Protein AF-A0A6C2C9B5-F1 (afdb_monomer_lite)

Organism: NCBI:txid2508881

Structure (mmCIF, N/CA/C/O backbone):
data_AF-A0A6C2C9B5-F1
#
_entry.id   AF-A0A6C2C9B5-F1
#
loop_
_atom_site.group_PDB
_atom_site.id
_atom_site.type_symbol
_atom_site.label_atom_id
_atom_site.label_alt_id
_atom_site.label_comp_id
_atom_site.label_asym_id
_atom_site.label_entity_id
_atom_site.label_seq_id
_atom_site.pdbx_PDB_ins_code
_atom_site.Cartn_x
_atom_site.Cartn_y
_atom_site.Cartn_z
_atom_site.occupancy
_atom_site.B_iso_or_equiv
_atom_site.auth_seq_id
_atom_site.auth_comp_id
_atom_site.auth_asym_id
_atom_site.auth_atom_id
_atom_site.pdbx_PDB_model_num
ATOM 1 N N . MET A 1 1 ? -58.681 -27.589 46.190 1.00 53.50 1 MET A N 1
ATOM 2 C CA . MET A 1 1 ? -58.440 -26.546 45.163 1.00 53.50 1 MET A CA 1
ATOM 3 C C . MET A 1 1 ? -57.524 -25.407 45.630 1.00 53.50 1 MET A C 1
ATOM 5 O O . MET A 1 1 ? -56.591 -25.101 44.906 1.00 53.50 1 MET A O 1
ATOM 9 N N . ARG A 1 2 ? -57.675 -24.827 46.838 1.00 48.75 2 ARG A N 1
ATOM 10 C CA . ARG A 1 2 ? -56.812 -23.712 47.315 1.00 48.75 2 ARG A CA 1
ATOM 11 C C . ARG A 1 2 ? -55.296 -23.999 47.374 1.00 48.75 2 ARG A C 1
ATOM 13 O O . ARG A 1 2 ? -54.513 -23.110 47.076 1.00 48.75 2 ARG A O 1
ATOM 20 N N . LYS A 1 3 ? -54.872 -25.228 47.703 1.00 47.78 3 LYS A N 1
ATOM 21 C CA . LYS A 1 3 ? -53.438 -25.590 47.775 1.00 47.78 3 LYS A CA 1
ATOM 22 C C . LYS A 1 3 ? -5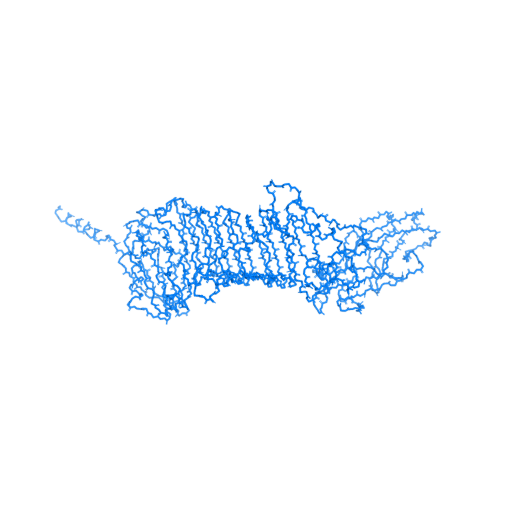2.753 -25.677 46.400 1.00 47.78 3 LYS A C 1
ATOM 24 O O . LYS A 1 3 ? -51.593 -25.313 46.287 1.00 47.78 3 LYS A O 1
ATOM 29 N N . PHE A 1 4 ? -53.479 -26.086 45.357 1.00 50.41 4 PHE A N 1
ATOM 30 C CA . PHE A 1 4 ? -52.954 -26.139 43.984 1.00 50.41 4 PHE A CA 1
ATOM 31 C C . PHE A 1 4 ? -52.785 -24.744 43.372 1.00 50.41 4 PHE A C 1
ATOM 33 O O . PHE A 1 4 ? -51.820 -24.504 42.656 1.00 50.41 4 PHE A O 1
ATOM 40 N N . PHE A 1 5 ? -53.679 -23.809 43.709 1.00 60.16 5 PHE A N 1
ATOM 41 C CA . PHE A 1 5 ? -53.602 -22.428 43.229 1.00 60.16 5 PHE A CA 1
ATOM 42 C C . PHE A 1 5 ? -52.388 -21.683 43.804 1.00 60.16 5 PHE A C 1
ATOM 44 O O . PHE A 1 5 ? -51.730 -20.938 43.090 1.00 60.16 5 PHE A O 1
ATOM 51 N N . LEU A 1 6 ? -52.043 -21.940 45.072 1.00 56.00 6 LEU A N 1
ATOM 52 C CA . LEU A 1 6 ? -50.853 -21.369 45.709 1.00 56.00 6 LEU A CA 1
ATOM 53 C C . LEU A 1 6 ? -49.551 -21.897 45.095 1.00 56.00 6 LEU A C 1
ATOM 55 O O . LEU A 1 6 ? -48.648 -21.108 44.871 1.00 56.00 6 LEU A O 1
ATOM 59 N N . ILE A 1 7 ? -49.472 -23.186 44.750 1.00 66.31 7 ILE A N 1
ATOM 60 C CA . ILE A 1 7 ? -48.269 -23.770 44.129 1.00 66.31 7 ILE A CA 1
ATOM 61 C C . ILE A 1 7 ? -48.055 -23.219 42.711 1.00 66.31 7 ILE A C 1
ATOM 63 O O . ILE A 1 7 ? -46.936 -22.849 42.367 1.00 66.31 7 ILE A O 1
ATOM 67 N N . LEU A 1 8 ? -49.121 -23.094 41.913 1.00 55.03 8 LEU A N 1
ATOM 68 C CA . LEU A 1 8 ? -49.060 -22.481 40.580 1.00 55.03 8 LEU A CA 1
ATOM 69 C C . LEU A 1 8 ? -48.706 -20.990 40.638 1.00 55.03 8 LEU A C 1
ATOM 71 O O . LEU A 1 8 ? -47.928 -20.522 39.812 1.00 55.03 8 LEU A O 1
ATOM 75 N N . LEU A 1 9 ? -49.209 -20.256 41.636 1.00 59.00 9 LEU A N 1
ATOM 76 C CA . LEU A 1 9 ? -48.845 -18.856 41.852 1.00 59.00 9 LEU A CA 1
ATOM 77 C C . LEU A 1 9 ? -47.385 -18.720 42.317 1.00 59.00 9 LEU A C 1
ATOM 79 O O . LEU A 1 9 ? -46.690 -17.816 41.872 1.00 59.00 9 LEU A O 1
ATOM 83 N N . SER A 1 10 ? -46.886 -19.643 43.146 1.00 49.22 10 SER A N 1
ATOM 84 C CA . SER A 1 10 ? -45.477 -19.689 43.552 1.00 49.22 10 SER A CA 1
ATOM 85 C C . SER A 1 10 ? -44.545 -20.024 42.389 1.00 49.22 10 SER A C 1
ATOM 87 O O . SER A 1 10 ? -43.487 -19.408 42.295 1.00 49.22 10 SER A O 1
ATOM 89 N N . TRP A 1 11 ? -44.934 -20.935 41.490 1.00 51.88 11 TRP A N 1
ATOM 90 C CA . TRP A 1 11 ? -44.195 -21.238 40.257 1.00 51.88 11 TRP A CA 1
ATOM 91 C C . TRP A 1 11 ? -44.231 -20.064 39.276 1.00 51.88 11 TRP A C 1
ATOM 93 O O . TRP A 1 11 ? -43.199 -19.712 38.717 1.00 51.88 11 TRP A O 1
ATOM 103 N N . ALA A 1 12 ? -45.374 -19.394 39.114 1.00 52.38 12 ALA A N 1
ATOM 104 C CA . ALA A 1 12 ? -45.481 -18.209 38.268 1.00 52.38 12 ALA A CA 1
ATOM 105 C C . ALA A 1 12 ? -44.678 -17.020 38.824 1.00 52.38 12 ALA A C 1
ATOM 107 O O . ALA A 1 12 ? -43.996 -16.355 38.053 1.00 52.38 12 ALA A O 1
ATOM 108 N N . LEU A 1 13 ? -44.687 -16.780 40.145 1.00 49.88 13 LEU A N 1
ATOM 109 C CA . LEU A 1 13 ? -43.866 -15.731 40.763 1.00 49.88 13 LEU A CA 1
ATOM 110 C C . LEU A 1 13 ? -42.373 -16.063 40.699 1.00 49.88 13 LEU A C 1
ATOM 112 O O . LEU A 1 13 ? -41.595 -15.183 40.360 1.00 49.88 13 LEU A O 1
ATOM 116 N N . THR A 1 14 ? -41.955 -17.308 40.958 1.00 48.06 14 THR A N 1
ATOM 117 C CA . THR A 1 14 ? -40.537 -17.686 40.789 1.00 48.06 14 THR A CA 1
ATOM 118 C C . THR A 1 14 ? -40.100 -17.573 39.330 1.00 48.06 14 THR A C 1
ATOM 120 O O . THR A 1 14 ? -39.036 -17.024 39.078 1.00 48.06 14 THR A O 1
ATOM 123 N N . SER A 1 15 ? -40.944 -17.949 38.365 1.00 43.56 15 SER A N 1
ATOM 124 C CA . SER A 1 15 ? -40.679 -17.738 36.931 1.00 43.56 15 SER A CA 1
ATOM 125 C C . SER A 1 15 ? -40.614 -16.251 36.549 1.00 43.56 15 SER A C 1
ATOM 127 O O . SER A 1 15 ? -39.784 -15.876 35.727 1.00 43.56 15 SER A O 1
ATOM 129 N N . LEU A 1 16 ? -41.442 -15.390 37.161 1.00 41.38 16 LEU A N 1
ATOM 130 C CA . LEU A 1 16 ? -41.411 -13.933 36.952 1.00 41.38 16 LEU A CA 1
ATOM 131 C C . LEU A 1 16 ? -40.166 -13.264 37.561 1.00 41.38 16 LEU A C 1
ATOM 133 O O . LEU A 1 16 ? -39.731 -12.237 37.049 1.00 41.38 16 LEU A O 1
ATOM 137 N N . PHE A 1 17 ? -39.578 -13.833 38.620 1.00 40.69 17 PHE A N 1
ATOM 138 C CA . PHE A 1 17 ? -38.307 -13.365 39.192 1.00 40.69 17 PHE A CA 1
ATOM 139 C C . PHE A 1 17 ? -37.065 -13.942 38.485 1.00 40.69 17 PHE A C 1
ATOM 141 O O . PHE A 1 17 ? -35.966 -13.443 38.705 1.00 40.69 17 PHE A O 1
ATOM 148 N N . PHE A 1 18 ? -37.230 -14.932 37.598 1.00 38.97 18 PHE A N 1
ATOM 149 C CA . PHE A 1 18 ? -36.195 -15.428 36.679 1.00 38.97 18 PHE A CA 1
ATOM 150 C C . PHE A 1 18 ? -36.335 -14.851 35.262 1.00 38.97 18 PHE A C 1
ATOM 152 O O . PHE A 1 18 ? -35.951 -15.491 34.282 1.00 38.97 18 PHE A O 1
ATOM 159 N N . ILE A 1 19 ? -36.797 -13.603 35.127 1.00 39.91 19 ILE A N 1
ATOM 160 C CA . ILE A 1 19 ? -36.285 -12.784 34.024 1.00 39.91 19 ILE A CA 1
ATOM 161 C C . ILE A 1 19 ? -34.797 -12.616 34.342 1.00 39.91 19 ILE A C 1
ATOM 163 O O . ILE A 1 19 ? -34.434 -11.774 35.158 1.00 39.91 19 ILE A O 1
ATOM 167 N N . GLN A 1 20 ? -33.951 -13.494 33.792 1.00 38.56 20 GLN A N 1
ATOM 168 C CA . GLN A 1 20 ? -32.499 -13.405 33.896 1.00 38.56 20 GLN A CA 1
ATOM 169 C C . GLN A 1 20 ? -32.055 -12.061 33.306 1.00 38.56 20 GLN A C 1
ATOM 171 O O . GLN A 1 20 ? -31.722 -11.955 32.130 1.00 38.56 20 GLN A O 1
ATOM 176 N N . SER A 1 21 ? -32.043 -11.010 34.122 1.00 39.47 21 SER A N 1
ATOM 177 C CA . SER A 1 21 ? -31.113 -9.913 33.925 1.00 39.47 21 SER A CA 1
ATOM 178 C C . SER A 1 21 ? -29.737 -10.534 34.129 1.00 39.47 21 SER A C 1
ATOM 180 O O . SER A 1 21 ? -29.376 -10.843 35.266 1.00 39.47 21 SER A O 1
ATOM 182 N N . SER A 1 22 ? -28.995 -10.815 33.056 1.00 46.41 22 SER A N 1
ATOM 183 C CA . SER A 1 22 ? -27.574 -11.126 33.193 1.00 46.41 22 SER A CA 1
ATOM 184 C C . SER A 1 22 ? -26.906 -9.900 33.797 1.00 46.41 22 SER A C 1
ATOM 186 O O . SER A 1 22 ? -26.641 -8.926 33.101 1.00 46.41 22 SER A O 1
ATOM 188 N N . GLN A 1 23 ? -26.734 -9.927 35.117 1.00 52.44 23 GLN A N 1
ATOM 189 C CA . GLN A 1 23 ? -25.947 -8.955 35.853 1.00 52.44 23 GLN A CA 1
ATOM 190 C C . GLN A 1 23 ? -24.521 -9.008 35.301 1.00 52.44 23 GLN A C 1
ATOM 192 O O . GLN A 1 23 ? -23.989 -10.100 35.100 1.00 52.44 23 GLN A O 1
ATOM 197 N N . ALA A 1 24 ? -23.936 -7.836 35.057 1.00 60.09 24 ALA A N 1
ATOM 198 C CA . ALA A 1 24 ? -22.518 -7.654 34.773 1.00 60.09 24 ALA A CA 1
ATOM 199 C C . ALA A 1 24 ? -21.659 -8.579 35.660 1.00 60.09 24 ALA A C 1
ATOM 201 O O . ALA A 1 24 ? -21.668 -8.457 36.888 1.00 60.09 24 ALA A O 1
ATOM 202 N N . SER A 1 25 ? -20.978 -9.548 35.047 1.00 75.69 25 SER A N 1
ATOM 203 C CA . SER A 1 25 ? -20.094 -10.487 35.736 1.00 75.69 25 SER A CA 1
ATOM 204 C C . SER A 1 25 ? -18.722 -10.481 35.077 1.00 75.69 25 SER A C 1
ATOM 206 O O . SER A 1 25 ? -18.599 -10.835 33.901 1.00 75.69 25 SER A O 1
ATOM 208 N N . ILE A 1 26 ? -17.705 -10.117 35.857 1.00 89.62 26 ILE A N 1
ATOM 209 C CA . ILE A 1 26 ? -16.295 -10.200 35.482 1.00 89.62 26 ILE A CA 1
ATOM 210 C C . ILE A 1 26 ? -15.740 -11.478 36.102 1.00 89.62 26 ILE A C 1
ATOM 212 O O . ILE A 1 26 ? -15.774 -11.649 37.322 1.00 89.62 26 ILE A O 1
ATOM 216 N N . THR A 1 27 ? -15.208 -12.366 35.271 1.00 92.81 27 THR A N 1
ATOM 217 C CA . THR A 1 27 ? -14.469 -13.552 35.728 1.00 92.81 27 THR A CA 1
ATOM 218 C C . THR A 1 27 ? -13.027 -13.488 35.242 1.00 92.81 27 THR A C 1
ATOM 220 O O . THR A 1 27 ? -12.683 -12.644 34.416 1.00 92.81 27 THR A O 1
ATOM 223 N N . GLN A 1 28 ? -12.161 -14.336 35.791 1.00 93.88 28 GLN A N 1
ATOM 224 C CA . GLN A 1 28 ? -10.781 -14.461 35.336 1.00 93.88 28 GLN A CA 1
ATOM 225 C C . GLN A 1 28 ? -10.533 -15.872 34.828 1.00 93.88 28 GLN A C 1
ATOM 227 O O . GLN A 1 28 ? -10.915 -16.845 35.478 1.00 93.88 28 GLN A O 1
ATOM 232 N N . GLU A 1 29 ? -9.847 -15.969 33.699 1.00 93.62 29 GLU A N 1
ATOM 233 C CA . GLU A 1 29 ? -9.317 -17.222 33.174 1.00 93.62 29 GLU A CA 1
ATOM 234 C C . GLU A 1 29 ? -7.849 -17.034 32.799 1.00 93.62 29 GLU A C 1
ATOM 236 O O . GLU A 1 29 ? -7.444 -15.950 32.388 1.00 93.62 29 GLU A O 1
ATOM 241 N N . THR A 1 30 ? -7.039 -18.079 32.935 1.00 93.12 30 THR A N 1
ATOM 242 C CA . THR A 1 30 ? -5.655 -18.079 32.454 1.00 93.12 30 THR A CA 1
ATOM 243 C C . THR A 1 30 ? -5.563 -19.060 31.299 1.00 93.12 30 THR A C 1
ATOM 245 O O . THR A 1 30 ? -5.970 -20.214 31.437 1.00 93.12 30 THR A O 1
ATOM 248 N N . ASP A 1 31 ? -5.073 -18.602 30.149 1.00 90.81 31 ASP A N 1
ATOM 249 C CA . ASP A 1 31 ? -4.939 -19.459 28.974 1.00 90.81 31 ASP A CA 1
ATOM 250 C C . ASP A 1 31 ? -3.727 -20.403 29.066 1.00 90.81 31 ASP A C 1
ATOM 252 O O . ASP A 1 31 ? -2.914 -20.340 29.991 1.00 90.81 31 ASP A O 1
ATOM 256 N N . GLY A 1 32 ? -3.593 -21.297 28.081 1.00 87.12 32 GLY A N 1
ATOM 257 C CA . GLY A 1 32 ? -2.492 -22.265 28.018 1.00 87.12 32 GLY A CA 1
ATOM 258 C C . GLY A 1 32 ? -1.093 -21.643 27.899 1.00 87.12 32 GLY A C 1
ATOM 259 O O . GLY A 1 32 ? -0.109 -22.356 28.068 1.00 87.12 32 GLY A O 1
ATOM 260 N N . ASN A 1 33 ? -1.000 -20.332 27.649 1.00 89.69 33 ASN A N 1
ATOM 261 C CA . ASN A 1 33 ? 0.249 -19.576 27.583 1.00 89.69 33 ASN A CA 1
ATOM 262 C C . ASN A 1 33 ? 0.510 -18.762 28.863 1.00 89.69 33 ASN A C 1
ATOM 264 O O . ASN A 1 33 ? 1.456 -17.977 28.908 1.00 89.69 33 ASN A O 1
ATOM 268 N N . GLY A 1 34 ? -0.315 -18.927 29.902 1.00 90.56 34 GLY A N 1
ATOM 269 C CA . GLY A 1 34 ? -0.168 -18.212 31.167 1.00 90.56 34 GLY A CA 1
ATOM 270 C C . GLY A 1 34 ? -0.679 -16.769 31.138 1.00 90.56 34 GLY A C 1
ATOM 271 O O . GLY A 1 34 ? -0.401 -16.018 32.072 1.00 90.56 34 GLY A O 1
ATOM 272 N N . VAL A 1 35 ? -1.420 -16.356 30.102 1.00 92.31 35 VAL A N 1
ATOM 273 C CA . VAL A 1 35 ? -2.027 -15.020 30.049 1.00 92.31 35 VAL A CA 1
ATOM 274 C C . VAL A 1 35 ? -3.347 -15.038 30.805 1.00 92.31 35 VAL A C 1
ATOM 276 O O . VAL A 1 35 ? -4.253 -15.799 30.468 1.00 92.31 35 VAL A O 1
ATOM 279 N N . THR A 1 36 ? -3.468 -14.180 31.816 1.00 94.31 36 THR A N 1
ATOM 280 C CA . THR A 1 36 ? -4.729 -13.973 32.535 1.00 94.31 36 THR A CA 1
ATOM 281 C C . THR A 1 36 ? -5.615 -12.982 31.787 1.00 94.31 36 THR A C 1
ATOM 283 O O . THR A 1 36 ? -5.196 -11.861 31.486 1.00 94.31 36 THR A O 1
ATOM 286 N N . TRP A 1 37 ? -6.846 -13.405 31.529 1.00 96.00 37 TRP A N 1
ATOM 287 C CA . TRP A 1 37 ? -7.905 -12.682 30.845 1.00 96.00 37 TRP A CA 1
ATOM 288 C C . TRP A 1 37 ? -9.027 -12.345 31.822 1.00 96.00 37 TRP A C 1
ATOM 290 O O . TRP A 1 37 ? -9.540 -13.221 32.517 1.00 96.00 37 TRP A O 1
ATOM 300 N N . TYR A 1 38 ? -9.441 -11.080 31.842 1.00 96.50 38 TYR A N 1
ATOM 301 C CA . TYR A 1 38 ? -10.697 -10.661 32.452 1.00 96.50 38 TYR A CA 1
ATOM 302 C C . TYR A 1 38 ? -11.825 -10.906 31.451 1.00 96.50 38 TYR A C 1
ATOM 304 O O . TYR A 1 38 ? -11.939 -10.194 30.452 1.00 96.50 38 TYR A O 1
ATOM 312 N N . VAL A 1 39 ? -12.642 -11.923 31.699 1.00 96.19 39 VAL A N 1
ATOM 313 C CA . VAL A 1 39 ? -13.765 -12.277 30.832 1.00 96.19 39 VAL A CA 1
ATOM 314 C C . VAL A 1 39 ? -14.983 -11.459 31.238 1.00 96.19 39 VAL A C 1
ATOM 316 O O . VAL A 1 39 ? -15.432 -11.545 32.385 1.00 96.19 39 VAL A O 1
ATOM 319 N N . ILE A 1 40 ? -15.510 -10.680 30.294 1.00 93.75 40 ILE A N 1
ATOM 320 C CA . ILE A 1 40 ? -16.616 -9.743 30.511 1.00 93.75 40 ILE A CA 1
ATOM 321 C C . ILE A 1 40 ? -17.884 -10.164 29.768 1.00 93.75 40 ILE A C 1
ATOM 323 O O . ILE A 1 40 ? -17.849 -10.888 28.765 1.00 93.75 40 ILE A O 1
ATOM 327 N N . THR A 1 41 ? -19.023 -9.707 30.282 1.00 90.75 41 THR A N 1
ATOM 328 C CA . THR A 1 41 ? -20.367 -10.065 29.790 1.00 90.75 41 THR A CA 1
ATOM 329 C C . THR A 1 41 ? -21.221 -8.843 29.463 1.00 90.75 41 THR A C 1
ATOM 331 O O . THR A 1 41 ? -22.225 -8.983 28.765 1.00 90.75 41 THR A O 1
ATOM 334 N N . ALA A 1 42 ? -20.828 -7.658 29.933 1.00 90.12 42 ALA A N 1
ATOM 335 C CA . ALA A 1 42 ? -21.542 -6.407 29.731 1.00 90.12 42 ALA A CA 1
ATOM 336 C C . ALA A 1 42 ? -20.563 -5.260 29.430 1.00 90.12 42 ALA A C 1
ATOM 338 O O . ALA A 1 42 ? -19.415 -5.269 29.866 1.00 90.12 42 ALA A O 1
ATOM 339 N N . GLY A 1 43 ? -21.005 -4.233 28.700 1.00 89.12 43 GLY A N 1
ATOM 340 C CA . GLY A 1 43 ? -20.131 -3.103 28.362 1.00 89.12 43 GLY A CA 1
ATOM 341 C C . GLY A 1 43 ? -19.684 -2.275 29.565 1.00 89.12 43 GLY A C 1
ATOM 342 O O . GLY A 1 43 ? -18.578 -1.740 29.562 1.00 89.12 43 GLY A O 1
ATOM 343 N N . ASN A 1 44 ? -20.502 -2.195 30.618 1.00 90.38 44 ASN A N 1
ATOM 344 C CA . ASN A 1 44 ? -20.141 -1.506 31.860 1.00 90.38 44 ASN A CA 1
ATOM 345 C C . ASN A 1 44 ? -18.932 -2.143 32.563 1.00 90.38 44 ASN A C 1
ATOM 347 O O . ASN A 1 44 ? -18.229 -1.436 33.288 1.00 90.38 44 ASN A O 1
ATOM 351 N N . ASP A 1 45 ? -18.634 -3.418 32.288 1.00 91.75 45 ASP A N 1
ATOM 352 C CA . ASP A 1 45 ? -17.446 -4.097 32.809 1.00 91.75 45 ASP A CA 1
ATOM 353 C C . ASP A 1 45 ? -16.154 -3.392 32.364 1.00 91.75 45 ASP A C 1
ATOM 355 O O . ASP A 1 45 ? -15.184 -3.371 33.122 1.00 91.75 45 ASP A O 1
ATOM 359 N N . PHE A 1 46 ? -16.136 -2.747 31.186 1.00 92.88 46 PHE A N 1
ATOM 360 C CA . PHE A 1 46 ? -14.989 -1.944 30.749 1.00 92.88 46 PHE A CA 1
ATOM 361 C C . PHE A 1 46 ? -14.696 -0.798 31.722 1.00 92.88 46 PHE A C 1
ATOM 363 O O . PHE A 1 46 ? -13.551 -0.629 32.138 1.00 92.88 46 PHE A O 1
ATOM 370 N N . ASN A 1 47 ? -15.718 -0.032 32.118 1.00 89.00 47 ASN A N 1
ATOM 371 C CA . ASN A 1 47 ? -15.546 1.076 33.059 1.00 89.00 47 ASN A CA 1
ATOM 372 C C . ASN A 1 47 ? -15.115 0.570 34.432 1.00 89.00 47 ASN A C 1
ATOM 374 O O . ASN A 1 47 ? -14.211 1.149 35.029 1.00 89.00 47 ASN A O 1
ATOM 378 N N . THR A 1 48 ? -15.712 -0.519 34.918 1.00 90.06 48 THR A N 1
ATOM 379 C CA . THR A 1 48 ? -15.300 -1.139 36.181 1.00 90.06 48 THR A CA 1
ATOM 380 C C . THR A 1 48 ? -13.824 -1.531 36.128 1.00 90.06 48 THR A C 1
ATOM 382 O O . THR A 1 48 ? -13.035 -1.031 36.923 1.00 90.06 48 THR A O 1
ATOM 385 N N . LEU A 1 49 ? -13.410 -2.330 35.142 1.00 93.62 49 LEU A N 1
ATOM 386 C CA . LEU A 1 49 ? -12.029 -2.801 35.026 1.00 93.62 49 LEU A CA 1
ATOM 387 C C . LEU A 1 49 ? -11.016 -1.660 34.887 1.00 93.62 49 LEU A C 1
ATOM 389 O O . LEU A 1 49 ? -10.007 -1.646 35.594 1.00 93.62 49 LEU A O 1
ATOM 393 N N . LEU A 1 50 ? -11.291 -0.691 34.012 1.00 92.06 50 LEU A N 1
ATOM 394 C CA . LEU A 1 50 ? -10.352 0.385 33.695 1.00 92.06 50 LEU A CA 1
ATOM 395 C C . LEU A 1 50 ? -10.252 1.448 34.798 1.00 92.06 50 LEU A C 1
ATOM 397 O O . LEU A 1 50 ? -9.244 2.148 34.861 1.00 92.06 50 LEU A O 1
ATOM 401 N N . THR A 1 51 ? -11.244 1.554 35.691 1.00 87.19 51 THR A N 1
ATOM 402 C CA . THR A 1 51 ? -11.210 2.506 36.816 1.00 87.19 51 THR A CA 1
ATOM 403 C C . THR A 1 51 ? -10.764 1.878 38.132 1.00 87.19 51 THR A C 1
ATOM 405 O O . THR A 1 51 ? -10.030 2.521 38.880 1.00 87.19 51 THR A O 1
ATOM 408 N N . SER A 1 52 ? -11.167 0.639 38.438 1.00 82.94 52 SER A N 1
ATOM 409 C CA . SER A 1 52 ? -10.897 0.024 39.745 1.00 82.94 52 SER A CA 1
ATOM 410 C C . SER A 1 52 ? -9.745 -0.975 39.750 1.00 82.94 52 SER A C 1
ATOM 412 O O . SER A 1 52 ? -9.306 -1.383 40.826 1.00 82.94 52 SER A O 1
ATOM 414 N N . SER A 1 53 ? -9.294 -1.451 38.586 1.00 81.62 53 SER A N 1
ATOM 415 C CA . SER A 1 53 ? -8.428 -2.641 38.515 1.00 81.62 53 SER A CA 1
ATOM 416 C C . SER A 1 53 ? -7.396 -2.615 37.384 1.00 81.62 53 SER A C 1
ATOM 418 O O . SER A 1 53 ? -6.796 -3.646 37.090 1.00 81.62 53 SER A O 1
ATOM 420 N N . ALA A 1 54 ? -7.168 -1.459 36.754 1.00 87.19 54 ALA A N 1
ATOM 421 C CA . ALA A 1 54 ? -6.229 -1.321 35.646 1.00 87.19 54 ALA A CA 1
ATOM 422 C C . ALA A 1 54 ? -4.775 -1.566 36.078 1.00 87.19 54 ALA A C 1
ATOM 424 O O . ALA A 1 54 ? -4.175 -0.759 36.789 1.00 87.19 54 ALA A O 1
ATOM 425 N N . THR A 1 55 ? -4.190 -2.660 35.596 1.00 89.38 55 THR A N 1
ATOM 426 C CA . THR A 1 55 ? -2.764 -2.988 35.719 1.00 89.38 55 THR A CA 1
ATOM 427 C C . THR A 1 55 ? -2.186 -3.263 34.334 1.00 89.38 55 THR A C 1
ATOM 429 O O . THR A 1 55 ? -2.888 -3.735 33.449 1.00 89.38 55 THR A O 1
ATOM 432 N N . SER A 1 56 ? -0.916 -2.924 34.105 1.00 91.75 56 SER A N 1
ATOM 433 C CA . SER A 1 56 ? -0.266 -3.111 32.800 1.00 91.75 56 SER A CA 1
ATOM 434 C C . SER A 1 56 ? 0.611 -4.374 32.825 1.00 91.75 56 SER A C 1
ATOM 436 O O . SER A 1 56 ? 1.485 -4.448 33.692 1.00 91.75 56 SER A O 1
ATOM 438 N N . PRO A 1 57 ? 0.438 -5.347 31.907 1.00 94.75 57 PRO A N 1
ATOM 439 C CA . PRO A 1 57 ? -0.589 -5.409 30.865 1.00 94.75 57 PRO A CA 1
ATOM 440 C C . PRO A 1 57 ? -1.966 -5.835 31.406 1.00 94.75 57 PRO A C 1
ATOM 442 O O . PRO A 1 57 ? -2.055 -6.657 32.315 1.00 94.75 57 PRO A O 1
ATOM 445 N N . MET A 1 58 ? -3.036 -5.341 30.779 1.00 96.50 58 MET A N 1
ATOM 446 C CA . MET A 1 58 ? -4.415 -5.780 31.009 1.00 96.50 58 MET A CA 1
ATOM 447 C C . MET A 1 58 ? -4.944 -6.491 29.764 1.00 96.50 58 MET A C 1
ATOM 449 O O . MET A 1 58 ? -4.852 -5.962 28.655 1.00 96.50 58 MET A O 1
ATOM 453 N N . ASN A 1 59 ? -5.539 -7.670 29.950 1.00 97.38 59 ASN A N 1
ATOM 454 C CA . ASN A 1 59 ? -6.171 -8.433 28.875 1.00 97.38 59 ASN A CA 1
ATOM 455 C C . ASN A 1 59 ? -7.644 -8.658 29.212 1.00 97.38 59 ASN A C 1
ATOM 457 O O . ASN A 1 59 ? -7.966 -9.239 30.247 1.00 97.38 59 ASN A O 1
ATOM 461 N N . ILE A 1 60 ? -8.533 -8.187 28.348 1.00 97.69 60 ILE A N 1
ATOM 462 C CA . ILE A 1 60 ? -9.984 -8.302 28.483 1.00 97.69 60 ILE A CA 1
ATOM 463 C C . ILE A 1 60 ? -10.484 -9.191 27.351 1.00 97.69 60 ILE A C 1
ATOM 465 O O . ILE A 1 60 ? -10.094 -8.983 26.203 1.00 97.69 60 ILE A O 1
ATOM 469 N N . ARG A 1 61 ? -11.344 -10.164 27.661 1.00 97.00 61 ARG A N 1
ATOM 470 C CA . ARG A 1 61 ? -11.978 -11.039 26.671 1.00 97.00 61 ARG A CA 1
ATOM 471 C C . ARG A 1 61 ? -13.496 -10.931 26.729 1.00 97.00 61 ARG A C 1
ATOM 473 O O . ARG A 1 61 ? -14.086 -11.008 27.804 1.00 97.00 61 ARG A O 1
ATOM 480 N N . ALA A 1 62 ? -14.140 -10.790 25.577 1.00 95.75 62 ALA A N 1
ATOM 481 C CA . ALA A 1 62 ? -15.593 -10.841 25.487 1.00 95.75 62 ALA A CA 1
ATOM 482 C C . ALA A 1 62 ? -16.099 -12.293 25.471 1.00 95.75 62 ALA A C 1
ATOM 484 O O . ALA A 1 62 ? -15.528 -13.170 24.823 1.00 95.75 62 ALA A O 1
ATOM 485 N N . SER A 1 63 ? -17.207 -12.542 26.169 1.00 93.19 63 SER A N 1
ATOM 486 C CA . SER A 1 63 ? -17.911 -13.837 26.161 1.00 93.19 63 SER A CA 1
ATOM 487 C C . SER A 1 63 ? -19.178 -13.845 25.295 1.00 93.19 63 SER A C 1
ATOM 489 O O . SER A 1 63 ? -19.858 -14.868 25.201 1.00 93.19 63 SER A O 1
ATOM 491 N N . ARG A 1 64 ? -19.524 -12.690 24.720 1.00 91.69 64 ARG A N 1
ATOM 492 C CA . ARG A 1 64 ? -20.694 -12.433 23.875 1.00 91.69 64 ARG A CA 1
ATOM 493 C C . ARG A 1 64 ? -20.546 -11.078 23.182 1.00 91.69 64 ARG A C 1
ATOM 495 O O . ARG A 1 64 ? -19.619 -10.334 23.497 1.00 91.69 64 ARG A O 1
ATOM 502 N N . ASP A 1 65 ? -21.495 -10.744 22.313 1.00 92.56 65 ASP A N 1
ATOM 503 C CA . ASP A 1 65 ? -21.665 -9.385 21.794 1.00 92.56 65 ASP A CA 1
ATOM 504 C C . ASP A 1 65 ? -21.799 -8.377 22.941 1.00 92.56 65 ASP A C 1
ATOM 506 O O . ASP A 1 65 ? -22.515 -8.622 23.914 1.00 92.56 65 ASP A O 1
ATOM 510 N N . LEU A 1 66 ? -21.123 -7.236 22.825 1.00 92.12 66 LEU A N 1
ATOM 511 C CA . LEU A 1 66 ? -21.109 -6.189 23.846 1.00 92.12 66 LEU A CA 1
ATOM 512 C C . LEU A 1 66 ? -21.617 -4.868 23.275 1.00 92.12 66 LEU A C 1
ATOM 514 O O . LEU A 1 66 ? -21.419 -4.574 22.100 1.00 92.12 66 LEU A O 1
ATOM 518 N N . THR A 1 67 ? -22.192 -4.033 24.136 1.00 91.25 67 THR A N 1
ATOM 519 C CA . THR A 1 67 ? -22.530 -2.642 23.809 1.00 91.25 67 THR A CA 1
ATOM 520 C C . THR A 1 67 ? -21.787 -1.711 24.748 1.00 91.25 67 THR A C 1
ATOM 522 O O . THR A 1 67 ? -21.942 -1.836 25.960 1.00 91.25 67 THR A O 1
ATOM 525 N N . LEU A 1 68 ? -21.010 -0.770 24.207 1.00 90.62 68 LEU A N 1
ATOM 526 C CA . LEU A 1 68 ? -20.271 0.223 24.985 1.00 90.62 68 LEU A CA 1
ATOM 527 C C . LEU A 1 68 ? -21.193 1.025 25.919 1.00 90.62 68 LEU A C 1
ATOM 529 O O . LEU A 1 68 ? -22.323 1.337 25.531 1.00 90.62 68 LEU A O 1
ATOM 533 N N . PRO A 1 69 ? -20.712 1.415 27.115 1.00 86.12 69 PRO A N 1
ATOM 534 C CA . PRO A 1 69 ? -21.433 2.296 28.029 1.00 86.12 69 PRO A CA 1
ATOM 535 C C . PRO A 1 69 ? -21.917 3.592 27.380 1.00 86.12 69 PRO A C 1
ATOM 537 O O . PRO A 1 69 ? -21.366 4.069 26.388 1.00 86.12 69 PRO A O 1
ATOM 540 N N . THR A 1 70 ? -22.948 4.190 27.978 1.00 82.88 70 THR A N 1
ATOM 541 C CA . THR A 1 70 ? -23.493 5.486 27.541 1.00 82.88 70 THR A CA 1
ATOM 542 C C . THR A 1 70 ? -22.521 6.642 27.730 1.00 82.88 70 THR A C 1
ATOM 544 O O . THR A 1 70 ? -22.653 7.658 27.058 1.00 82.88 70 THR A O 1
ATOM 547 N N . SER A 1 71 ? -21.565 6.497 28.646 1.00 84.75 71 SER A N 1
ATOM 548 C CA . SER A 1 71 ? -20.451 7.423 28.828 1.00 84.75 71 SER A CA 1
ATOM 549 C C . SER A 1 71 ? -19.194 6.902 28.123 1.00 84.75 71 SER A C 1
ATOM 551 O O . SER A 1 71 ? -19.020 5.680 28.050 1.00 84.75 71 SER A O 1
ATOM 553 N N . PRO A 1 72 ? -18.270 7.786 27.706 1.00 86.81 72 PRO A N 1
ATOM 554 C CA . PRO A 1 72 ? -16.979 7.365 27.184 1.00 86.81 72 PRO A CA 1
ATOM 555 C C . PRO A 1 72 ? -16.231 6.470 28.169 1.00 86.81 72 PRO A C 1
ATOM 557 O O . PRO A 1 72 ? -16.298 6.669 29.387 1.00 86.81 72 PRO A O 1
ATOM 560 N N . VAL A 1 73 ? -15.485 5.512 27.630 1.00 89.56 73 VAL A N 1
ATOM 561 C CA . VAL A 1 73 ? -14.596 4.641 28.393 1.00 89.56 73 VAL A CA 1
ATOM 562 C C . VAL A 1 73 ? -13.190 5.229 28.350 1.00 89.56 73 VAL A C 1
ATOM 564 O O . VAL A 1 73 ? -12.532 5.214 27.311 1.00 89.56 73 VAL A O 1
ATOM 567 N N . THR A 1 74 ? -12.708 5.748 29.477 1.00 90.44 74 THR A N 1
ATOM 568 C CA . THR A 1 74 ? -11.359 6.325 29.566 1.00 90.44 74 THR A CA 1
ATOM 569 C C . THR A 1 74 ? -10.327 5.242 29.839 1.00 90.44 74 THR A C 1
ATOM 571 O O . THR A 1 74 ? -10.375 4.574 30.871 1.00 90.44 74 THR A O 1
ATOM 574 N N . ILE A 1 75 ? -9.355 5.099 28.939 1.00 92.19 75 ILE A N 1
ATOM 575 C CA . ILE A 1 75 ? -8.215 4.204 29.142 1.00 92.19 75 ILE A CA 1
ATOM 576 C C . ILE A 1 75 ? -7.173 4.942 30.007 1.00 92.19 75 ILE A C 1
ATOM 578 O O . ILE A 1 75 ? -6.846 6.091 29.701 1.00 92.19 75 ILE A O 1
ATOM 582 N N . PRO A 1 76 ? -6.633 4.337 31.083 1.00 92.44 76 PRO A N 1
ATOM 583 C CA . PRO A 1 76 ? -5.572 4.942 31.892 1.00 92.44 76 PRO A CA 1
ATOM 584 C C . PRO A 1 76 ? -4.266 5.172 31.117 1.00 92.44 76 PRO A C 1
ATOM 586 O O . PRO A 1 76 ? -3.867 4.353 30.288 1.00 92.44 76 PRO A O 1
ATOM 589 N N . ASN A 1 77 ? -3.572 6.283 31.379 1.00 90.69 77 ASN A N 1
ATOM 590 C CA . ASN A 1 77 ? -2.273 6.584 30.755 1.00 90.69 77 ASN A CA 1
ATOM 591 C C . ASN A 1 77 ? -1.238 5.485 31.056 1.00 90.69 77 ASN A C 1
ATOM 593 O O . ASN A 1 77 ? -1.209 4.941 32.160 1.00 90.69 77 ASN A O 1
ATOM 597 N N . GLY A 1 78 ? -0.368 5.172 30.091 1.00 91.62 78 GLY A N 1
ATOM 598 C CA . GLY A 1 78 ? 0.674 4.145 30.255 1.00 91.62 78 GLY A CA 1
ATOM 599 C C . GLY A 1 78 ? 0.186 2.689 30.190 1.00 91.62 78 GLY A C 1
ATOM 600 O O . GLY A 1 78 ? 0.996 1.765 30.309 1.00 91.62 78 GLY A O 1
ATOM 601 N N . LEU A 1 79 ? -1.121 2.449 30.026 1.00 95.38 79 LEU A N 1
ATOM 602 C CA . LEU A 1 79 ? -1.676 1.097 30.013 1.00 95.38 79 LEU A CA 1
ATOM 603 C C . LEU A 1 79 ? -1.363 0.371 28.696 1.00 95.38 79 LEU A C 1
ATOM 605 O O . LEU A 1 79 ? -1.601 0.891 27.604 1.00 95.38 79 LEU A O 1
ATOM 609 N N . THR A 1 80 ? -0.887 -0.872 28.803 1.00 97.25 80 THR A N 1
ATOM 610 C CA . THR A 1 80 ? -0.928 -1.838 27.699 1.00 97.25 80 THR A CA 1
ATOM 611 C C . THR A 1 80 ? -2.206 -2.660 27.821 1.00 97.25 80 THR A C 1
ATOM 613 O O . THR A 1 80 ? -2.352 -3.421 28.774 1.00 97.25 80 THR A O 1
ATOM 616 N N . LEU A 1 81 ? -3.131 -2.489 26.879 1.00 97.62 81 LEU A N 1
ATOM 617 C CA . LEU A 1 81 ? -4.467 -3.079 26.892 1.00 97.62 81 LEU A CA 1
ATOM 618 C C . LEU A 1 81 ? -4.678 -3.964 25.659 1.00 97.62 81 LEU A C 1
ATOM 620 O O . LEU A 1 81 ? -4.599 -3.486 24.529 1.00 97.62 81 LEU A O 1
ATOM 624 N N . THR A 1 82 ? -5.014 -5.236 25.873 1.00 97.94 82 THR A N 1
ATOM 625 C CA . THR A 1 82 ? -5.589 -6.101 24.834 1.00 97.94 82 THR A CA 1
ATOM 626 C C . THR A 1 82 ? -7.078 -6.294 25.103 1.00 97.94 82 THR A C 1
ATOM 628 O O . THR A 1 82 ? -7.452 -6.735 26.186 1.00 97.94 82 THR A O 1
ATOM 631 N N . ILE A 1 83 ? -7.914 -6.014 24.107 1.00 98.19 83 ILE A N 1
ATOM 632 C CA . ILE A 1 83 ? -9.335 -6.364 24.075 1.00 98.19 83 ILE A CA 1
ATOM 633 C C . ILE A 1 83 ? -9.503 -7.451 23.013 1.00 98.19 83 ILE A C 1
ATOM 635 O O . ILE A 1 83 ? -9.389 -7.171 21.824 1.00 98.19 83 ILE A O 1
ATOM 639 N N . ASP A 1 84 ? -9.745 -8.686 23.432 1.00 98.00 84 ASP A N 1
ATOM 640 C CA . ASP A 1 84 ? -10.061 -9.815 22.559 1.00 98.00 84 ASP A CA 1
ATOM 641 C C . ASP A 1 84 ? -11.576 -10.003 22.515 1.00 98.00 84 ASP A C 1
ATOM 643 O O . ASP A 1 84 ? -12.196 -10.465 23.473 1.00 98.00 84 ASP A O 1
ATOM 647 N N . MET A 1 85 ? -12.192 -9.628 21.400 1.00 97.94 85 MET A N 1
ATOM 648 C CA . MET A 1 85 ? -13.632 -9.778 21.231 1.00 97.94 85 MET A CA 1
ATOM 649 C C . MET A 1 85 ? -14.043 -11.228 20.966 1.00 97.94 85 MET A C 1
ATOM 651 O O . MET A 1 85 ? -15.236 -11.494 20.937 1.00 97.94 85 MET A O 1
ATOM 655 N N . ASN A 1 86 ? -13.108 -12.175 20.810 1.00 96.38 86 ASN A N 1
ATOM 656 C CA . ASN A 1 86 ? -13.399 -13.605 20.663 1.00 96.38 86 ASN A CA 1
ATOM 657 C C . ASN A 1 86 ? -14.460 -13.919 19.581 1.00 96.38 86 ASN A C 1
ATOM 659 O O . ASN A 1 86 ? -15.335 -14.763 19.753 1.00 96.38 86 ASN A O 1
ATOM 663 N N . ASN A 1 87 ? -14.369 -13.210 18.456 1.00 96.38 87 ASN A N 1
ATOM 664 C CA . ASN A 1 87 ? -15.288 -13.204 17.313 1.00 96.38 87 ASN A CA 1
ATOM 665 C C . ASN A 1 87 ? -16.695 -12.641 17.576 1.00 96.38 87 ASN A C 1
ATOM 667 O O . ASN A 1 87 ? -17.575 -12.809 16.735 1.00 96.38 87 ASN A O 1
ATOM 671 N N . PHE A 1 88 ? -16.905 -11.937 18.686 1.00 95.88 88 PHE A N 1
ATOM 672 C CA . PHE A 1 88 ? -18.127 -11.180 18.956 1.00 95.88 88 PHE A CA 1
ATOM 673 C C . PHE A 1 88 ? -18.056 -9.742 18.421 1.00 95.88 88 PHE A C 1
ATOM 675 O O . PHE A 1 88 ? -16.980 -9.228 18.092 1.00 95.88 88 PHE A O 1
ATOM 682 N N . ALA A 1 89 ? -19.212 -9.084 18.341 1.00 94.50 89 ALA A N 1
ATOM 683 C CA . ALA A 1 89 ? -19.342 -7.688 17.937 1.00 94.50 89 ALA A CA 1
ATOM 684 C C . ALA A 1 89 ? -19.270 -6.726 19.138 1.00 94.50 89 ALA A C 1
ATOM 686 O O . ALA A 1 89 ? -19.659 -7.064 20.259 1.00 94.50 89 ALA A O 1
ATOM 687 N N . LEU A 1 90 ? -18.811 -5.494 18.889 1.00 93.44 90 LEU A N 1
ATOM 688 C CA . LEU A 1 90 ? -18.816 -4.398 19.863 1.00 93.44 90 LEU A CA 1
ATOM 689 C C . LEU A 1 90 ? -19.620 -3.210 19.333 1.00 93.44 90 LEU A C 1
ATOM 691 O O . LEU A 1 90 ? -19.137 -2.459 18.494 1.00 93.44 90 LEU A O 1
ATOM 695 N N . TYR A 1 91 ? -20.836 -3.036 19.832 1.00 90.75 91 TYR A N 1
ATOM 696 C CA . TYR A 1 91 ? -21.751 -1.969 19.434 1.00 90.75 91 TYR A CA 1
ATOM 697 C C . TYR A 1 91 ? -21.568 -0.711 20.288 1.00 90.75 91 TYR A C 1
ATOM 699 O O . TYR A 1 91 ? -21.084 -0.768 21.418 1.00 90.75 91 TYR A O 1
ATOM 707 N N . SER A 1 92 ? -22.042 0.426 19.788 1.00 87.75 92 SER A N 1
ATOM 708 C CA . SER A 1 92 ? -22.193 1.656 20.574 1.00 87.75 92 SER A CA 1
ATOM 709 C C . SER A 1 92 ? -23.629 1.785 21.076 1.00 87.75 92 SER A C 1
ATOM 711 O O . SER A 1 92 ? -24.579 1.391 20.392 1.00 87.75 92 SER A O 1
ATOM 713 N N . CYS A 1 93 ? -23.828 2.364 22.261 1.00 79.94 93 CYS A N 1
ATOM 714 C CA . CYS A 1 93 ? -25.180 2.691 22.698 1.00 79.94 93 CYS A CA 1
ATOM 715 C C . CYS A 1 93 ? -25.761 3.853 21.863 1.00 79.94 93 CYS A C 1
ATOM 717 O O . CYS A 1 93 ? -25.044 4.578 21.168 1.00 79.94 93 CYS A O 1
ATOM 719 N N . TYR A 1 94 ? -27.075 4.056 21.944 1.00 71.62 94 TYR A N 1
ATOM 720 C CA . TYR A 1 94 ? -27.716 5.229 21.360 1.00 71.62 94 TYR A CA 1
ATOM 721 C C . TYR A 1 94 ? -27.356 6.502 22.158 1.00 71.62 94 TYR A C 1
ATOM 723 O O . TYR A 1 94 ? -27.902 6.744 23.232 1.00 71.62 94 TYR A O 1
ATOM 731 N N . GLY A 1 95 ? -26.437 7.319 21.636 1.00 63.75 95 GLY A N 1
ATOM 732 C CA . GLY A 1 95 ? -25.947 8.546 22.279 1.00 63.75 95 GLY A CA 1
ATOM 733 C C . GLY A 1 95 ? -24.698 9.092 21.580 1.00 63.75 95 GLY A C 1
ATOM 734 O O . GLY A 1 95 ? -24.146 8.420 20.712 1.00 63.75 95 GLY A O 1
ATOM 735 N N . TYR A 1 96 ? -24.275 10.315 21.914 1.00 62.03 96 TYR A N 1
ATOM 736 C CA . TYR A 1 96 ? -23.177 11.003 21.215 1.00 62.03 96 TYR A CA 1
ATOM 737 C C . TYR A 1 96 ? -21.761 10.690 21.759 1.00 62.03 96 TYR A C 1
ATOM 739 O O . TYR A 1 96 ? -20.785 11.174 21.194 1.00 62.03 96 TYR A O 1
ATOM 747 N N . ASP A 1 97 ? -21.626 9.868 22.809 1.00 68.81 97 ASP A N 1
ATOM 748 C CA . ASP A 1 97 ? -20.368 9.766 23.575 1.00 68.81 97 ASP A CA 1
ATOM 749 C C . ASP A 1 97 ? -19.863 8.320 23.819 1.00 68.81 97 ASP A C 1
ATOM 751 O O . ASP A 1 97 ? -18.945 8.102 24.606 1.00 68.81 97 ASP A O 1
ATOM 755 N N . SER A 1 98 ? -20.429 7.294 23.173 1.00 72.25 98 SER A N 1
ATOM 756 C CA . SER A 1 98 ? -20.015 5.892 23.400 1.00 72.25 98 SER A CA 1
ATOM 757 C C . SER A 1 98 ? -18.780 5.492 22.590 1.00 72.25 98 SER A C 1
ATOM 759 O O . SER A 1 98 ? -18.913 4.939 21.495 1.00 72.25 98 SER A O 1
ATOM 761 N N . ILE A 1 99 ? -17.599 5.751 23.157 1.00 87.00 99 ILE A N 1
ATOM 762 C CA . ILE A 1 99 ? -16.271 5.570 22.543 1.00 87.00 99 ILE A CA 1
ATOM 763 C C . ILE A 1 99 ? -15.199 5.241 23.596 1.00 87.00 99 ILE A C 1
ATOM 765 O O . ILE A 1 99 ? -15.371 5.540 24.779 1.00 87.00 99 ILE A O 1
ATOM 769 N N . PHE A 1 100 ? -14.068 4.671 23.177 1.00 90.50 100 PHE A N 1
ATOM 770 C CA . PHE A 1 100 ? -12.856 4.587 23.998 1.00 90.50 100 PHE A CA 1
ATOM 771 C C . PHE A 1 100 ? -12.016 5.856 23.845 1.00 90.50 100 PHE A C 1
ATOM 773 O O . PHE A 1 100 ? -11.557 6.171 22.749 1.00 90.50 100 PHE A O 1
ATOM 780 N N . HIS A 1 101 ? -11.767 6.560 24.946 1.00 89.75 101 HIS A N 1
ATOM 781 C CA . HIS A 1 101 ? -10.857 7.700 24.978 1.00 89.75 101 HIS A CA 1
ATOM 782 C C . HIS A 1 101 ? -9.418 7.233 25.182 1.00 89.75 101 HIS A C 1
ATOM 784 O O . HIS A 1 101 ? -9.092 6.606 26.196 1.00 89.75 101 HIS A O 1
ATOM 790 N N . VAL A 1 102 ? -8.566 7.584 24.220 1.00 89.06 102 VAL A N 1
ATOM 791 C CA . VAL A 1 102 ? -7.141 7.250 24.217 1.00 89.06 102 VAL A CA 1
ATOM 792 C C . VAL A 1 102 ? -6.333 8.433 24.750 1.00 89.06 102 VAL A C 1
ATOM 794 O O . VAL A 1 102 ? -6.394 9.539 24.213 1.00 89.06 102 VAL A O 1
ATOM 797 N N . GLY A 1 103 ? -5.595 8.176 25.830 1.00 85.94 103 GLY A N 1
ATOM 798 C CA . GLY A 1 103 ? -4.673 9.102 26.489 1.00 85.94 103 GLY A CA 1
ATOM 799 C C . GLY A 1 103 ? -3.224 8.878 26.051 1.00 85.94 103 GLY A C 1
ATOM 800 O O . GLY A 1 103 ? -2.977 8.362 24.961 1.00 85.94 103 GLY A O 1
ATOM 801 N N . THR A 1 104 ? -2.251 9.238 26.893 1.00 87.25 104 THR A N 1
ATOM 802 C CA . THR A 1 104 ? -0.813 9.212 26.561 1.00 87.25 104 THR A CA 1
ATOM 803 C C . THR A 1 104 ? -0.133 7.884 26.906 1.00 87.25 104 THR A C 1
ATOM 805 O O . THR A 1 104 ? -0.475 7.218 27.889 1.00 87.25 104 THR A O 1
ATOM 808 N N . ASN A 1 105 ? 0.890 7.521 26.122 1.00 89.19 105 ASN A N 1
ATOM 809 C CA . ASN A 1 105 ? 1.736 6.332 26.299 1.00 89.19 105 ASN A CA 1
ATOM 810 C C . ASN A 1 105 ? 0.972 4.995 26.411 1.00 89.19 105 ASN A C 1
ATOM 812 O O . ASN A 1 105 ? 1.393 4.088 27.127 1.00 89.19 105 ASN A O 1
ATOM 816 N N . GLN A 1 106 ? -0.161 4.859 25.729 1.00 91.56 106 GLN A N 1
ATOM 817 C CA . GLN A 1 106 ? -0.987 3.651 25.740 1.00 91.56 106 GLN A CA 1
ATOM 818 C C . GLN A 1 106 ? -0.633 2.721 24.584 1.00 91.56 106 GLN A C 1
ATOM 820 O O . GLN A 1 106 ? -0.469 3.149 23.446 1.00 91.56 106 GLN A O 1
ATOM 825 N N . THR A 1 107 ? -0.577 1.418 24.844 1.00 95.44 107 THR A N 1
ATOM 826 C CA . THR A 1 107 ? -0.502 0.410 23.778 1.00 95.44 107 THR A CA 1
ATOM 827 C C . THR A 1 107 ? -1.795 -0.374 23.761 1.00 95.44 107 THR A C 1
ATOM 829 O O . THR A 1 107 ? -2.030 -1.184 24.651 1.00 95.44 107 THR A O 1
ATOM 832 N N . ILE A 1 108 ? -2.635 -0.135 22.758 1.00 96.81 108 ILE A N 1
ATOM 833 C CA . ILE A 1 108 ? -3.966 -0.731 22.679 1.00 96.81 108 ILE A CA 1
ATOM 834 C C . ILE A 1 108 ? -4.017 -1.706 21.510 1.00 96.81 108 ILE A C 1
ATOM 836 O O . ILE A 1 108 ? -3.598 -1.383 20.397 1.00 96.81 108 ILE A O 1
ATOM 840 N N . ARG A 1 109 ? -4.568 -2.893 21.754 1.00 97.94 109 ARG A N 1
ATOM 841 C CA . ARG A 1 109 ? -4.865 -3.888 20.727 1.00 97.94 109 ARG A CA 1
ATOM 842 C C . ARG A 1 109 ? -6.321 -4.326 20.823 1.00 97.94 109 ARG A C 1
ATOM 844 O O . ARG A 1 109 ? -6.706 -4.900 21.836 1.00 97.94 109 ARG A O 1
ATOM 851 N N . LEU A 1 110 ? -7.099 -4.100 19.766 1.00 98.06 110 LEU A N 1
ATOM 852 C CA . LEU A 1 110 ? -8.413 -4.714 19.575 1.00 98.06 110 LEU A CA 1
ATOM 853 C C . LEU A 1 110 ? -8.246 -5.937 18.671 1.00 98.06 110 LEU A C 1
ATOM 855 O O . LEU A 1 110 ? -7.787 -5.801 17.538 1.00 98.06 110 LEU A O 1
ATOM 859 N N . ALA A 1 111 ? -8.605 -7.116 19.167 1.00 98.31 111 ALA A N 1
ATOM 860 C CA . ALA A 1 111 ? -8.405 -8.386 18.491 1.00 98.31 111 ALA A CA 1
ATOM 861 C C . ALA A 1 111 ? -9.721 -9.140 18.257 1.00 98.31 111 ALA A C 1
ATOM 863 O O . ALA A 1 111 ? -10.635 -9.070 19.076 1.00 98.31 111 ALA A O 1
ATOM 864 N N . ASN A 1 112 ? -9.772 -9.897 17.157 1.00 98.44 112 ASN A N 1
ATOM 865 C CA . ASN A 1 112 ? -10.794 -10.898 16.842 1.00 98.44 112 ASN A CA 1
ATOM 866 C C . ASN A 1 112 ? -12.227 -10.366 16.983 1.00 98.44 112 ASN A C 1
ATOM 868 O O . ASN A 1 112 ? -13.049 -10.958 17.673 1.00 98.44 112 ASN A O 1
ATOM 872 N N . MET A 1 113 ? -12.532 -9.231 16.362 1.00 97.94 113 MET A N 1
ATOM 873 C CA . MET A 1 113 ? -13.888 -8.681 16.364 1.00 97.94 113 MET A CA 1
ATOM 874 C C . MET A 1 113 ? -14.557 -8.949 15.024 1.00 97.94 113 MET A C 1
ATOM 876 O O . MET A 1 113 ? -13.946 -8.720 13.981 1.00 97.94 113 MET A O 1
ATOM 880 N N . GLN A 1 114 ? -15.821 -9.369 15.047 1.00 95.88 114 GLN A N 1
ATOM 881 C CA . GLN A 1 114 ? -16.630 -9.507 13.840 1.00 95.88 114 GLN A CA 1
ATOM 882 C C . GLN A 1 114 ? -17.940 -8.754 13.996 1.00 95.88 114 GLN A C 1
ATOM 884 O O . GLN A 1 114 ? -18.706 -8.988 14.922 1.00 95.88 114 GLN A O 1
ATOM 889 N N . MET A 1 115 ? -18.207 -7.852 13.063 1.00 92.81 115 MET A N 1
ATOM 890 C CA . MET A 1 115 ? -19.428 -7.071 13.017 1.00 92.81 115 MET A CA 1
ATOM 891 C C . MET A 1 115 ? -19.922 -7.026 11.578 1.00 92.81 115 MET A C 1
ATOM 893 O O . MET A 1 115 ? -19.202 -6.594 10.682 1.00 92.81 115 MET A O 1
ATOM 897 N N . THR A 1 116 ? -21.159 -7.463 11.357 1.00 92.81 116 THR A N 1
ATOM 898 C CA . THR A 1 116 ? -21.806 -7.408 10.043 1.00 92.81 116 THR A CA 1
ATOM 899 C C . THR A 1 116 ? -23.159 -6.728 10.167 1.00 92.81 116 THR A C 1
ATOM 901 O O . THR A 1 116 ? -23.989 -7.116 10.993 1.00 92.81 116 THR A O 1
ATOM 904 N N . ALA A 1 117 ? -23.393 -5.714 9.338 1.00 89.19 117 ALA A N 1
ATOM 905 C CA . ALA A 1 117 ? -24.691 -5.069 9.272 1.00 89.19 117 ALA A CA 1
ATOM 906 C C . ALA A 1 117 ? -25.705 -5.955 8.538 1.00 89.19 117 ALA A C 1
ATOM 908 O O . ALA A 1 117 ? -25.444 -6.456 7.443 1.00 89.19 117 ALA A O 1
ATOM 909 N N . THR A 1 118 ? -26.887 -6.128 9.128 1.00 86.31 118 THR A N 1
ATOM 910 C CA . THR A 1 118 ? -27.962 -6.979 8.577 1.00 86.31 118 THR A CA 1
ATOM 911 C C . THR A 1 118 ? -29.105 -6.179 7.947 1.00 86.31 118 THR A C 1
ATOM 913 O O . THR A 1 118 ? -30.041 -6.761 7.406 1.00 86.31 118 THR A O 1
ATOM 916 N N . GLY A 1 119 ? -29.028 -4.848 7.979 1.00 87.00 119 GLY A N 1
ATOM 917 C CA . GLY A 1 119 ? -30.054 -3.949 7.464 1.00 87.00 119 GLY A CA 1
ATOM 918 C C . GLY A 1 119 ? -29.468 -2.651 6.917 1.00 87.00 119 GLY A C 1
ATOM 919 O O . GLY A 1 119 ? -28.257 -2.468 6.868 1.00 87.00 119 GLY A O 1
ATOM 920 N N . ASN A 1 120 ? -30.350 -1.740 6.514 1.00 88.94 120 ASN A N 1
ATOM 921 C CA . ASN A 1 120 ? -29.983 -0.493 5.844 1.00 88.94 120 ASN A CA 1
ATOM 922 C C . ASN A 1 120 ? -29.736 0.700 6.783 1.00 88.94 120 ASN A C 1
ATOM 924 O O . ASN A 1 120 ? -29.305 1.755 6.319 1.00 88.94 120 ASN A O 1
ATOM 928 N N . ASN A 1 121 ? -29.983 0.549 8.084 1.00 86.94 121 ASN A N 1
ATOM 929 C CA . ASN A 1 121 ? -29.814 1.603 9.082 1.00 86.94 121 ASN A CA 1
ATOM 930 C C . ASN A 1 121 ? -28.607 1.318 9.984 1.00 86.94 121 ASN A C 1
ATOM 932 O O . ASN A 1 121 ? -28.361 0.172 10.355 1.00 86.94 121 ASN A O 1
ATOM 936 N N . ASN A 1 122 ? -27.914 2.373 10.424 1.00 86.00 122 ASN A N 1
ATOM 937 C CA . ASN A 1 122 ? -26.881 2.311 11.469 1.00 86.00 122 ASN A CA 1
ATOM 938 C C . ASN A 1 122 ? -27.475 2.139 12.883 1.00 86.00 122 ASN A C 1
ATOM 940 O O . ASN A 1 122 ? -27.037 2.764 13.847 1.00 86.00 122 ASN A O 1
ATOM 944 N N . GLU A 1 123 ? -28.517 1.323 13.003 1.00 86.50 123 GLU A N 1
ATOM 945 C CA . GLU A 1 123 ? -29.205 1.048 14.257 1.00 86.50 123 GLU A CA 1
ATOM 946 C C . GLU A 1 123 ? -29.801 -0.361 14.234 1.00 86.50 123 GLU A C 1
ATOM 948 O O . GLU A 1 123 ? -30.469 -0.757 13.277 1.00 86.50 123 GLU A O 1
ATOM 953 N N . LEU A 1 124 ? -29.580 -1.098 15.319 1.00 84.75 124 LEU A N 1
ATOM 954 C CA . LEU A 1 124 ? -30.279 -2.330 15.654 1.00 84.75 124 LEU A CA 1
ATOM 955 C C . LEU A 1 124 ? -31.319 -2.007 16.719 1.00 84.75 124 LEU A C 1
ATOM 957 O O . LEU A 1 124 ? -30.967 -1.702 17.856 1.00 84.75 124 LEU A O 1
ATOM 961 N N . VAL A 1 125 ? -32.595 -2.084 16.350 1.00 81.44 125 VAL A N 1
ATOM 962 C CA . VAL A 1 125 ? -33.718 -1.784 17.245 1.00 81.44 125 VAL A CA 1
ATOM 963 C C . VAL A 1 125 ? -34.248 -3.077 17.855 1.00 81.44 125 VAL A C 1
ATOM 965 O O . VAL A 1 125 ? -34.635 -3.985 17.123 1.00 81.44 125 VAL A O 1
ATOM 968 N N . ASN A 1 126 ? -34.314 -3.139 19.187 1.00 74.88 126 ASN A N 1
ATOM 969 C CA . ASN A 1 126 ? -34.909 -4.244 19.950 1.00 74.88 126 ASN A CA 1
ATOM 970 C C . ASN A 1 126 ? -34.380 -5.631 19.541 1.00 74.88 126 ASN A C 1
ATOM 972 O O . ASN A 1 126 ? -35.153 -6.578 19.387 1.00 74.88 126 ASN A O 1
ATOM 976 N N . ASN A 1 127 ? -33.063 -5.753 19.348 1.00 78.75 127 ASN A N 1
ATOM 977 C CA . ASN A 1 127 ? -32.445 -7.031 19.013 1.00 78.75 127 ASN A CA 1
ATOM 978 C C . ASN A 1 127 ? -32.236 -7.870 20.291 1.00 78.75 127 ASN A C 1
ATOM 980 O O . ASN A 1 127 ? -31.416 -7.489 21.127 1.00 78.75 127 ASN A O 1
ATOM 984 N N . PRO A 1 128 ? -32.914 -9.024 20.442 1.00 77.25 128 PRO A N 1
ATOM 985 C CA . PRO A 1 128 ? -32.839 -9.838 21.654 1.00 77.25 128 PRO A CA 1
ATOM 986 C C . PRO A 1 128 ? -31.502 -10.564 21.829 1.00 77.25 128 PRO A C 1
ATOM 988 O O . PRO A 1 128 ? -31.330 -11.229 22.843 1.00 77.25 128 PRO A O 1
ATOM 991 N N . ASN A 1 129 ? -30.581 -10.476 20.864 1.00 80.81 129 ASN A N 1
ATOM 992 C CA . ASN A 1 129 ? -29.262 -11.107 20.914 1.00 80.81 129 ASN A CA 1
ATOM 993 C C . ASN A 1 129 ? -28.137 -10.121 21.255 1.00 80.81 129 ASN A C 1
ATOM 995 O O . ASN A 1 129 ? -27.010 -10.557 21.472 1.00 80.81 129 ASN A O 1
ATOM 999 N N . VAL A 1 130 ? -28.428 -8.818 21.333 1.00 86.19 130 VAL A N 1
ATOM 1000 C CA . VAL A 1 130 ? -27.429 -7.793 21.655 1.00 86.19 130 VAL A CA 1
ATOM 1001 C C . VAL A 1 130 ? -27.757 -7.162 23.012 1.00 86.19 130 VAL A C 1
ATOM 1003 O O . VAL A 1 130 ? -28.783 -6.488 23.138 1.00 86.19 130 VAL A O 1
ATOM 1006 N N . PRO A 1 131 ? -26.925 -7.372 24.049 1.00 84.38 131 PRO A N 1
ATOM 1007 C CA . PRO A 1 131 ? -27.173 -6.803 25.366 1.00 84.38 131 PRO A CA 1
ATOM 1008 C C . PRO A 1 131 ? -26.912 -5.295 25.377 1.00 84.38 131 PRO A C 1
ATOM 1010 O O . PRO A 1 131 ? -25.997 -4.791 24.727 1.00 84.38 131 PRO A O 1
ATOM 1013 N N . LYS A 1 132 ? -27.668 -4.569 26.197 1.00 84.56 132 LYS A N 1
ATOM 1014 C CA . LYS A 1 132 ? -27.357 -3.210 26.643 1.00 84.56 132 LYS A CA 1
ATOM 1015 C C . LYS A 1 132 ? -26.056 -3.171 27.451 1.00 84.56 132 LYS A C 1
ATOM 1017 O O . LYS A 1 132 ? -25.554 -4.216 27.869 1.00 84.56 132 LYS A O 1
ATOM 1022 N N . PRO A 1 133 ? -25.528 -1.970 27.750 1.00 85.94 133 PRO A N 1
ATOM 1023 C CA . PRO A 1 133 ? -24.291 -1.846 28.516 1.00 85.94 133 PRO A CA 1
ATOM 1024 C C . PRO A 1 133 ? -24.325 -2.492 29.902 1.00 85.94 133 PRO A C 1
ATOM 1026 O O . PRO A 1 133 ? -23.282 -2.881 30.414 1.00 85.94 133 PRO A O 1
ATOM 1029 N N . ASP A 1 134 ? -25.507 -2.626 30.501 1.00 83.50 134 ASP A N 1
ATOM 1030 C CA . ASP A 1 134 ? -25.729 -3.288 31.790 1.00 83.50 134 ASP A CA 1
ATOM 1031 C C . ASP A 1 134 ? -25.950 -4.809 31.687 1.00 83.50 134 ASP A C 1
ATOM 1033 O O . ASP A 1 134 ? -26.105 -5.466 32.714 1.00 83.50 134 ASP A O 1
ATOM 1037 N N . GLY A 1 135 ? -25.967 -5.369 30.473 1.00 80.62 135 GLY A N 1
ATOM 1038 C CA . GLY A 1 135 ? -26.237 -6.782 30.212 1.00 80.62 135 GLY A CA 1
ATOM 1039 C C . GLY A 1 135 ? -27.704 -7.113 29.907 1.00 80.62 135 GLY A C 1
ATOM 1040 O O . GLY A 1 135 ? -28.017 -8.283 29.706 1.00 80.62 135 GLY A O 1
ATOM 1041 N N . THR A 1 136 ? -28.622 -6.138 29.859 1.00 80.75 136 THR A N 1
ATOM 1042 C CA . THR A 1 136 ? -30.058 -6.393 29.602 1.00 80.75 136 THR A CA 1
ATOM 1043 C C . THR A 1 136 ? -30.401 -6.474 28.103 1.00 80.75 136 THR A C 1
ATOM 1045 O O . THR A 1 136 ? -29.930 -5.675 27.306 1.00 80.75 136 THR A O 1
ATOM 1048 N N . MET A 1 137 ? -31.261 -7.407 27.673 1.00 76.06 137 MET A N 1
ATOM 1049 C CA . MET A 1 137 ? -31.458 -7.737 26.239 1.00 76.06 137 MET A CA 1
ATOM 1050 C C . MET A 1 137 ? -32.495 -6.876 25.480 1.00 76.06 137 MET A C 1
ATOM 1052 O O . MET A 1 137 ? -33.007 -7.304 24.449 1.00 76.06 137 MET A O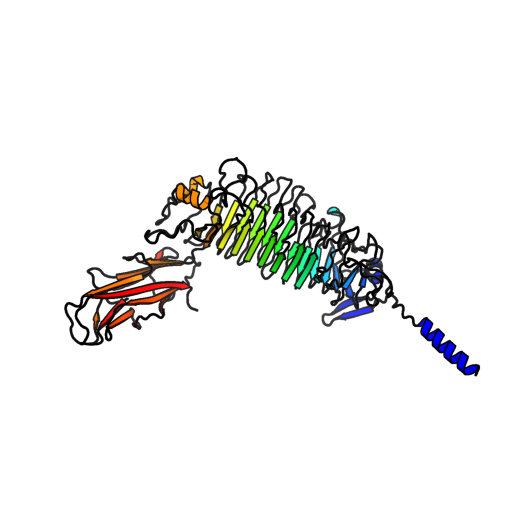 1
ATOM 1056 N N . ASN A 1 138 ? -32.880 -5.696 25.982 1.00 73.38 138 ASN A N 1
ATOM 1057 C CA . ASN A 1 138 ? -33.956 -4.901 25.368 1.00 73.38 138 ASN A CA 1
ATOM 1058 C C . ASN A 1 138 ? -33.558 -3.438 25.135 1.00 73.38 138 ASN A C 1
ATOM 1060 O O . ASN A 1 138 ? -33.542 -2.646 26.081 1.00 73.38 138 ASN A O 1
ATOM 1064 N N . GLY A 1 139 ? -33.284 -3.062 23.883 1.00 72.50 139 GLY A N 1
ATOM 1065 C CA . GLY A 1 139 ? -33.183 -1.670 23.435 1.00 72.50 139 GLY A CA 1
ATOM 1066 C C . GLY A 1 139 ? -32.506 -1.494 22.076 1.00 72.50 139 GLY A C 1
ATOM 1067 O O . GLY A 1 139 ? -32.262 -2.466 21.364 1.00 72.50 139 GLY A O 1
ATOM 1068 N N . SER A 1 140 ? -32.230 -0.234 21.730 1.00 81.75 140 SER A N 1
ATOM 1069 C CA . SER A 1 140 ? -31.541 0.151 20.495 1.00 81.75 140 SER A CA 1
ATOM 1070 C C . SER A 1 140 ? -30.037 0.333 20.693 1.00 81.75 140 SER A C 1
ATOM 1072 O O . SER A 1 140 ? -29.606 0.933 21.681 1.00 81.75 140 SER A O 1
ATOM 1074 N N . VAL A 1 141 ? -29.250 -0.111 19.713 1.00 86.62 141 VAL A N 1
ATOM 1075 C CA . VAL A 1 141 ? -27.788 0.066 19.649 1.00 86.62 141 VAL A CA 1
ATOM 1076 C C . VAL A 1 141 ? -27.355 0.459 18.236 1.00 86.62 141 VAL A C 1
ATOM 1078 O O . VAL A 1 141 ? -28.124 0.305 17.290 1.00 86.62 141 VAL A O 1
ATOM 1081 N N . ARG A 1 142 ? -26.129 0.959 18.069 1.00 87.50 142 ARG A N 1
ATOM 1082 C CA . ARG A 1 142 ? -25.559 1.347 16.768 1.00 87.50 142 ARG A CA 1
ATOM 1083 C C . ARG A 1 142 ? -24.344 0.497 16.418 1.00 87.50 142 ARG A C 1
ATOM 1085 O O . ARG A 1 142 ? -23.590 0.104 17.304 1.00 87.50 142 ARG A O 1
ATOM 1092 N N . TYR A 1 143 ? -24.140 0.259 15.123 1.00 88.00 143 TYR A N 1
ATOM 1093 C CA . TYR A 1 143 ? -22.948 -0.432 14.619 1.00 88.00 143 TYR A CA 1
ATOM 1094 C C . TYR A 1 143 ? -21.699 0.430 14.765 1.00 88.00 143 TYR A C 1
ATOM 1096 O O . TYR A 1 143 ? -20.649 -0.055 15.167 1.00 88.00 143 TYR A O 1
ATOM 1104 N N . ASN A 1 144 ? -21.819 1.717 14.448 1.00 82.75 144 ASN A N 1
ATOM 1105 C CA . ASN A 1 144 ? -20.728 2.665 14.586 1.00 82.75 144 ASN A CA 1
ATOM 1106 C C . ASN A 1 144 ? -21.240 4.053 14.980 1.00 82.75 144 ASN A C 1
ATOM 1108 O O . ASN A 1 144 ? -22.419 4.384 14.807 1.00 82.75 144 ASN A O 1
ATOM 1112 N N . TYR A 1 145 ? -20.328 4.879 15.474 1.00 78.88 145 TYR A N 1
ATOM 1113 C CA . TYR A 1 145 ? -20.574 6.258 15.846 1.00 78.88 145 TYR A CA 1
ATOM 1114 C C . TYR A 1 145 ? -19.711 7.241 15.030 1.00 78.88 145 TYR A C 1
ATOM 1116 O O . TYR A 1 145 ? -18.817 6.839 14.287 1.00 78.88 145 TYR A O 1
ATOM 1124 N N . TYR A 1 146 ? -20.002 8.540 15.156 1.00 77.19 146 TYR A N 1
ATOM 1125 C CA . TYR A 1 146 ? -19.317 9.628 14.451 1.00 77.19 146 TYR A CA 1
ATOM 1126 C C . TYR A 1 146 ? -17.808 9.658 14.704 1.00 77.19 146 TYR A C 1
ATOM 1128 O O . TYR A 1 146 ? -17.047 9.907 13.784 1.00 77.19 146 TYR A O 1
ATOM 1136 N N . TYR A 1 147 ? -17.363 9.362 15.924 1.00 79.31 147 TYR A N 1
ATOM 1137 C CA . TYR A 1 147 ? -15.941 9.375 16.285 1.00 79.31 147 TYR A CA 1
ATOM 1138 C C . TYR A 1 147 ? -15.266 7.992 16.197 1.00 79.31 147 TYR A C 1
ATOM 1140 O O . TYR A 1 147 ? -14.186 7.798 16.749 1.00 79.31 147 TYR A O 1
ATOM 1148 N N . GLY A 1 148 ? -15.884 7.012 15.530 1.00 83.12 148 GLY A N 1
ATOM 1149 C CA . GLY A 1 148 ? -15.393 5.630 15.522 1.00 83.12 148 GLY A CA 1
ATOM 1150 C C . GLY A 1 148 ? -15.430 4.969 16.906 1.00 83.12 148 GLY A C 1
ATOM 1151 O O . GLY A 1 148 ? -16.033 5.492 17.839 1.00 83.12 148 GLY A O 1
ATOM 1152 N N . LEU A 1 149 ? -14.797 3.799 17.050 1.00 87.50 149 LEU A N 1
ATOM 1153 C CA . LEU A 1 149 ? -14.724 3.084 18.339 1.00 87.50 149 LEU A CA 1
ATOM 1154 C C . LEU A 1 149 ? -13.688 3.677 19.299 1.00 87.50 149 LEU A C 1
ATOM 1156 O O . LEU A 1 149 ? -13.889 3.668 20.513 1.00 87.50 149 LEU A O 1
ATOM 1160 N N . PHE A 1 150 ? -12.573 4.160 18.755 1.00 89.38 150 PHE A N 1
ATOM 1161 C CA . PHE A 1 150 ? -11.485 4.777 19.504 1.00 89.38 150 PHE A CA 1
ATOM 1162 C C . PHE A 1 150 ? -11.351 6.228 19.083 1.00 89.38 150 PHE A C 1
ATOM 1164 O O . PHE A 1 150 ? -11.304 6.523 17.890 1.00 89.38 150 PHE A O 1
ATOM 1171 N N . TYR A 1 151 ? -11.237 7.092 20.082 1.00 86.50 151 TYR A N 1
ATOM 1172 C CA . TYR A 1 151 ? -11.192 8.530 19.924 1.00 86.50 151 TYR A CA 1
ATOM 1173 C C . TYR A 1 151 ? -9.973 9.123 20.620 1.00 86.50 151 TYR A C 1
ATOM 1175 O O . TYR A 1 151 ? -9.699 8.844 21.793 1.00 86.50 151 TYR A O 1
ATOM 1183 N N . SER A 1 152 ? -9.294 10.015 19.907 1.00 81.69 152 SER A N 1
ATOM 1184 C CA . SER A 1 152 ? -8.317 10.943 20.469 1.00 81.69 152 SER A CA 1
ATOM 1185 C C . SER A 1 152 ? -8.643 12.370 20.017 1.00 81.69 152 SER A C 1
ATOM 1187 O O . SER A 1 152 ? -8.752 12.659 18.825 1.00 81.69 152 SER A O 1
ATOM 1189 N N . ALA A 1 153 ? -8.848 13.263 20.992 1.00 64.31 153 ALA A N 1
ATOM 1190 C CA . ALA A 1 153 ? -9.342 14.624 20.760 1.00 64.31 153 ALA A CA 1
ATOM 1191 C C . ALA A 1 153 ? -8.284 15.575 20.178 1.00 64.31 153 ALA A C 1
ATOM 1193 O O . ALA A 1 153 ? -8.634 16.498 19.444 1.00 64.31 153 ALA A O 1
ATOM 1194 N N . ASP A 1 154 ? -7.009 15.370 20.528 1.00 62.16 154 ASP A N 1
ATOM 1195 C CA . ASP A 1 154 ? -5.884 16.231 20.149 1.00 62.16 154 ASP A CA 1
ATOM 1196 C C . ASP A 1 154 ? -4.529 15.514 20.379 1.00 62.16 154 ASP A C 1
ATOM 1198 O O . ASP A 1 154 ? -4.387 14.653 21.249 1.00 62.16 154 ASP A O 1
ATOM 1202 N N . GLN A 1 155 ? -3.519 15.886 19.594 1.00 53.81 155 GLN A N 1
ATOM 1203 C CA . GLN A 1 155 ? -2.187 15.283 19.493 1.00 53.81 155 GLN A CA 1
ATOM 1204 C C . GLN A 1 155 ? -1.344 15.347 20.775 1.00 53.81 155 GLN A C 1
ATOM 1206 O O . GLN A 1 155 ? -0.507 14.476 21.008 1.00 53.81 155 GLN A O 1
ATOM 1211 N N . ASN A 1 156 ? -1.580 16.340 21.639 1.00 53.59 156 ASN A N 1
ATOM 1212 C CA . ASN A 1 156 ? -0.923 16.419 22.948 1.00 53.59 156 ASN A CA 1
ATOM 1213 C C . ASN A 1 156 ? -1.479 15.386 23.941 1.00 53.59 156 ASN A C 1
ATOM 1215 O O . ASN A 1 156 ? -0.826 15.075 24.937 1.00 53.59 156 ASN A O 1
ATOM 1219 N N . TYR A 1 157 ? -2.669 14.842 23.670 1.00 59.50 157 TYR A N 1
ATOM 1220 C CA . TYR A 1 157 ? -3.348 13.910 24.564 1.00 59.50 157 TYR A CA 1
ATOM 1221 C C . TYR A 1 157 ? -3.027 12.446 24.270 1.00 59.50 157 TYR A C 1
ATOM 1223 O O . TYR A 1 157 ? -3.201 11.632 25.168 1.00 59.50 157 TYR A O 1
ATOM 1231 N N . SER A 1 158 ? -2.512 12.106 23.081 1.00 67.56 158 SER A N 1
ATOM 1232 C CA . SER A 1 158 ? -2.181 10.723 22.693 1.00 67.56 158 SER A CA 1
ATOM 1233 C C . SER A 1 158 ? -0.703 10.477 22.381 1.00 67.56 158 SER A C 1
ATOM 1235 O O . SER A 1 158 ? -0.354 9.452 21.796 1.00 67.56 158 SER A O 1
ATOM 1237 N N . ALA A 1 159 ? 0.189 11.393 22.770 1.00 76.75 159 ALA A N 1
ATOM 1238 C CA . ALA A 1 159 ? 1.625 11.244 22.554 1.00 76.75 159 ALA A CA 1
ATOM 1239 C C . ALA A 1 159 ? 2.147 9.898 23.097 1.00 76.75 159 ALA A C 1
ATOM 1241 O O . ALA A 1 159 ? 1.834 9.501 24.222 1.00 76.75 159 ALA A O 1
ATOM 1242 N N . GLY A 1 160 ? 2.930 9.189 22.276 1.00 80.00 160 GLY A N 1
ATOM 1243 C CA . GLY A 1 160 ? 3.489 7.872 22.603 1.00 80.00 160 GLY A CA 1
ATOM 1244 C C . GLY A 1 160 ? 2.485 6.712 22.580 1.00 80.00 160 GLY A C 1
ATOM 1245 O O . GLY A 1 160 ? 2.885 5.572 22.818 1.00 80.00 160 GLY A O 1
ATOM 1246 N N . SER A 1 161 ? 1.205 6.969 22.296 1.00 87.69 161 SER A N 1
ATOM 1247 C CA . SER A 1 161 ? 0.183 5.927 22.205 1.00 87.69 161 SER A CA 1
ATOM 1248 C C . SER A 1 161 ? 0.136 5.280 20.823 1.00 87.69 161 SER A C 1
ATOM 1250 O O . SER A 1 161 ? 0.504 5.894 19.824 1.00 87.69 161 SER A O 1
ATOM 1252 N N . LYS A 1 162 ? -0.338 4.034 20.752 1.00 90.00 162 LYS A N 1
ATOM 1253 C CA . LYS A 1 162 ? -0.557 3.291 19.502 1.00 90.00 162 LYS A CA 1
ATOM 1254 C C . LYS A 1 162 ? -1.783 2.390 19.599 1.00 90.00 162 LYS A C 1
ATOM 1256 O O . LYS A 1 162 ? -2.029 1.785 20.645 1.00 90.00 162 LYS A O 1
ATOM 1261 N N . LEU A 1 163 ? -2.504 2.257 18.489 1.00 93.69 163 LEU A N 1
ATOM 1262 C CA . LEU A 1 163 ? -3.666 1.380 18.356 1.00 93.69 163 LEU A CA 1
ATOM 1263 C C . LEU A 1 163 ? -3.389 0.302 17.311 1.00 93.69 163 LEU A C 1
ATOM 1265 O O . LEU A 1 163 ? -2.918 0.605 16.223 1.00 93.69 163 LEU A O 1
ATOM 1269 N N . THR A 1 164 ? -3.683 -0.957 17.627 1.00 97.25 164 THR A N 1
ATOM 1270 C CA . THR A 1 164 ? -3.581 -2.081 16.688 1.00 97.25 164 THR A CA 1
ATOM 1271 C C . THR A 1 164 ? -4.924 -2.787 16.561 1.00 97.25 164 THR A C 1
ATOM 1273 O O . THR A 1 164 ? -5.474 -3.244 17.560 1.00 97.25 164 THR A O 1
ATOM 1276 N N . TYR A 1 165 ? -5.423 -2.917 15.338 1.00 97.75 165 TYR A N 1
ATOM 1277 C CA . TYR A 1 165 ? -6.527 -3.807 14.995 1.00 97.75 165 TYR A CA 1
ATOM 1278 C C . TYR A 1 165 ? -5.949 -5.137 14.505 1.00 97.75 165 TYR A C 1
ATOM 1280 O O . TYR A 1 165 ? -5.131 -5.158 13.582 1.00 97.75 165 TYR A O 1
ATOM 1288 N N . GLN A 1 166 ? -6.339 -6.237 15.148 1.00 98.62 166 GLN A N 1
ATOM 1289 C CA . GLN A 1 166 ? -5.885 -7.580 14.807 1.00 98.62 166 GLN A CA 1
ATOM 1290 C C . GLN A 1 166 ? -7.067 -8.493 14.482 1.00 98.62 166 GLN A C 1
ATOM 1292 O O . GLN A 1 166 ? -7.889 -8.762 15.351 1.00 98.62 166 GLN A O 1
ATOM 1297 N N . ASN A 1 167 ? -7.140 -9.022 13.261 1.00 98.44 167 ASN A N 1
ATOM 1298 C CA . ASN A 1 167 ? -8.258 -9.874 12.825 1.00 98.44 167 ASN A CA 1
ATOM 1299 C C . ASN A 1 167 ? -9.641 -9.220 13.024 1.00 98.44 167 ASN A C 1
ATOM 1301 O O . ASN A 1 167 ? -10.568 -9.850 13.538 1.00 98.44 167 ASN A O 1
ATOM 1305 N N . VAL A 1 168 ? -9.772 -7.936 12.687 1.00 98.12 168 VAL A N 1
ATOM 1306 C CA . VAL A 1 168 ? -11.013 -7.179 12.882 1.00 98.12 168 VAL A CA 1
ATOM 1307 C C . VAL A 1 168 ? -11.795 -7.062 11.581 1.00 98.12 168 VAL A C 1
ATOM 1309 O O . VAL A 1 168 ? -11.291 -6.563 10.578 1.00 98.12 168 VAL A O 1
ATOM 1312 N N . GLN A 1 169 ? -13.060 -7.476 11.615 1.00 96.69 169 GLN A N 1
ATOM 1313 C CA . GLN A 1 169 ? -13.993 -7.369 10.501 1.00 96.69 169 GLN A CA 1
ATOM 1314 C C . GLN A 1 169 ? -15.181 -6.483 10.877 1.00 96.69 169 GLN A C 1
ATOM 1316 O O . GLN A 1 169 ? -15.942 -6.791 11.791 1.00 96.69 169 GLN A O 1
ATOM 1321 N N . MET A 1 170 ? -15.359 -5.395 10.138 1.00 92.81 170 MET A N 1
ATOM 1322 C CA . MET A 1 170 ? -16.515 -4.507 10.176 1.00 92.81 170 MET A CA 1
ATOM 1323 C C . MET A 1 170 ? -17.123 -4.446 8.776 1.00 92.81 170 MET A C 1
ATOM 1325 O O . MET A 1 170 ? -16.770 -3.595 7.959 1.00 92.81 170 MET A O 1
ATOM 1329 N N . ASN A 1 171 ? -18.025 -5.375 8.480 1.00 92.38 171 ASN A N 1
ATOM 1330 C CA . ASN A 1 171 ? -18.752 -5.411 7.223 1.00 92.38 171 ASN A CA 1
ATOM 1331 C C . ASN A 1 171 ? -20.075 -4.646 7.340 1.00 92.38 171 ASN A C 1
ATOM 1333 O O . ASN A 1 171 ? -21.131 -5.232 7.580 1.00 92.38 171 ASN A O 1
ATOM 1337 N N . LEU A 1 172 ? -20.024 -3.326 7.176 1.00 88.75 172 LEU A N 1
ATOM 1338 C CA . LEU A 1 172 ? -21.195 -2.451 7.271 1.00 88.75 172 LEU A CA 1
ATOM 1339 C C . LEU A 1 172 ? -21.761 -2.067 5.890 1.00 88.75 172 LEU A C 1
ATOM 1341 O O . LEU A 1 172 ? -22.545 -1.129 5.771 1.00 88.75 172 LEU A O 1
ATOM 1345 N N . GLY A 1 173 ? -21.408 -2.849 4.861 1.00 85.62 173 GLY A N 1
ATOM 1346 C CA . GLY A 1 173 ? -21.770 -2.702 3.444 1.00 85.62 173 GLY A CA 1
ATOM 1347 C C . GLY A 1 173 ? -23.259 -2.582 3.109 1.00 85.62 173 GLY A C 1
ATOM 1348 O O . GLY A 1 173 ? -23.607 -2.103 2.032 1.00 85.62 173 GLY A O 1
ATOM 1349 N N . SER A 1 174 ? -24.142 -3.019 4.002 1.00 87.25 174 SER A N 1
ATOM 1350 C CA . SER A 1 174 ? -25.593 -2.952 3.810 1.00 87.25 174 SER A CA 1
ATOM 1351 C C . SER A 1 174 ? -26.212 -1.638 4.298 1.00 87.25 174 SER A C 1
ATOM 1353 O O . SER A 1 174 ? -27.335 -1.328 3.901 1.00 87.25 174 SER A O 1
ATOM 1355 N N . ILE A 1 175 ? -25.498 -0.846 5.110 1.00 84.69 175 ILE A N 1
ATOM 1356 C CA . ILE A 1 175 ? -26.012 0.404 5.682 1.00 84.69 175 ILE A CA 1
ATOM 1357 C C . ILE A 1 175 ? -26.049 1.493 4.608 1.00 84.69 175 ILE A C 1
ATOM 1359 O O . ILE A 1 175 ? -25.025 1.884 4.062 1.00 84.69 175 ILE A O 1
ATOM 1363 N N . THR A 1 176 ? -27.227 2.053 4.351 1.00 81.69 176 THR A N 1
ATOM 1364 C CA . THR A 1 176 ? -27.403 3.214 3.459 1.00 81.69 176 THR A CA 1
ATOM 1365 C C . THR A 1 176 ? -27.849 4.467 4.212 1.00 81.69 176 THR A C 1
ATOM 1367 O O . THR A 1 176 ? -27.771 5.573 3.683 1.00 81.69 176 THR A O 1
ATOM 1370 N N . THR A 1 177 ? -28.320 4.310 5.451 1.00 82.81 177 THR A N 1
ATOM 1371 C CA . THR A 1 177 ? -28.847 5.385 6.293 1.00 82.81 177 THR A CA 1
ATOM 1372 C C . THR A 1 177 ? -28.075 5.429 7.608 1.00 82.81 177 THR A C 1
ATOM 1374 O O . THR A 1 177 ? -28.321 4.653 8.531 1.00 82.81 177 THR A O 1
ATOM 1377 N N . TRP A 1 178 ? -27.145 6.375 7.721 1.00 79.12 178 TRP A N 1
ATOM 1378 C CA . TRP A 1 178 ? -26.272 6.484 8.895 1.00 79.12 178 TRP A CA 1
ATOM 1379 C C . TRP A 1 178 ? -26.860 7.275 10.079 1.00 79.12 178 TRP A C 1
ATOM 1381 O O . TRP A 1 178 ? -26.251 7.318 11.145 1.00 79.12 178 TRP A O 1
ATOM 1391 N N . GLY A 1 179 ? -28.041 7.885 9.922 1.00 71.44 179 GLY A N 1
ATOM 1392 C CA . GLY A 1 179 ? -28.605 8.818 10.906 1.00 71.44 179 GLY A CA 1
ATOM 1393 C C . GLY A 1 179 ? -27.927 10.200 10.885 1.00 71.44 179 GLY A C 1
ATOM 1394 O O . GLY A 1 179 ? -27.049 10.464 10.065 1.00 71.44 179 GLY A O 1
ATOM 1395 N N . GLY A 1 180 ? -28.363 11.116 11.763 1.00 60.84 180 GLY A N 1
ATOM 1396 C CA . GLY A 1 180 ? -27.899 12.518 11.800 1.00 60.84 180 GLY A CA 1
ATOM 1397 C C . GLY A 1 180 ? -26.418 12.723 12.162 1.00 60.84 180 GLY A C 1
ATOM 1398 O O . GLY A 1 180 ? -25.886 13.807 11.944 1.00 60.84 180 GLY A O 1
ATOM 1399 N N . SER A 1 181 ? -25.747 11.686 12.661 1.00 59.16 181 SER A N 1
ATOM 1400 C CA . SER A 1 181 ? -24.331 11.666 13.039 1.00 59.16 181 SER A CA 1
ATOM 1401 C C . SER A 1 181 ? -23.671 10.439 12.401 1.00 59.16 181 SER A C 1
ATOM 1403 O O . SER A 1 181 ? -23.667 9.365 12.995 1.00 59.16 181 SER A O 1
ATOM 1405 N N . GLY A 1 182 ? -23.216 10.609 11.149 1.00 61.09 182 GLY A N 1
ATOM 1406 C CA . GLY A 1 182 ? -22.712 9.550 10.258 1.00 61.09 182 GLY A CA 1
ATOM 1407 C C . GLY A 1 182 ? -21.631 8.641 10.864 1.00 61.09 182 GLY A C 1
ATOM 1408 O O . GLY A 1 182 ? -21.079 8.971 11.899 1.00 61.09 182 GLY A O 1
ATOM 1409 N N . GLY A 1 183 ? -21.325 7.494 10.243 1.00 68.62 183 GLY A N 1
ATOM 1410 C CA . GLY A 1 183 ? -20.356 6.529 10.785 1.00 68.62 183 GLY A CA 1
ATOM 1411 C C . GLY A 1 183 ? -18.983 6.605 10.126 1.00 68.62 183 GLY A C 1
ATOM 1412 O O . GLY A 1 183 ? -18.806 6.110 9.016 1.00 68.62 183 GLY A O 1
ATOM 1413 N N . GLN A 1 184 ? -18.017 7.169 10.847 1.00 76.62 184 GLN A N 1
ATOM 1414 C CA . GLN A 1 184 ? -16.602 7.175 10.481 1.00 76.62 184 GLN A CA 1
ATOM 1415 C C . GLN A 1 184 ? -15.872 6.051 11.227 1.00 76.62 184 GLN A C 1
ATOM 1417 O O . GLN A 1 184 ? -16.022 5.942 12.445 1.00 76.62 184 GLN A O 1
ATOM 1422 N N . PRO A 1 185 ? -15.112 5.180 10.542 1.00 74.81 185 PRO A N 1
ATOM 1423 C CA . PRO A 1 185 ? -14.376 4.089 11.184 1.00 74.81 185 PRO A CA 1
ATOM 1424 C C . PRO A 1 185 ? -13.331 4.567 12.194 1.00 74.81 185 PRO A C 1
ATOM 1426 O O . PRO A 1 185 ? -13.219 4.003 13.283 1.00 74.81 185 PRO A O 1
ATOM 1429 N N . PHE A 1 186 ? -12.563 5.600 11.831 1.00 79.94 186 PHE A N 1
ATOM 1430 C CA . PHE A 1 186 ? -11.387 6.017 12.592 1.00 79.94 186 PHE A CA 1
ATOM 1431 C C . PHE A 1 186 ? -11.361 7.524 12.830 1.00 79.94 186 PHE A C 1
ATOM 1433 O O . PHE A 1 186 ? -11.205 8.298 11.887 1.00 79.94 186 PHE A O 1
ATOM 1440 N N . TYR A 1 187 ? -11.435 7.942 14.093 1.00 80.81 187 TYR A N 1
ATOM 1441 C CA . TYR A 1 187 ? -11.143 9.309 14.524 1.00 80.81 187 TYR A CA 1
ATOM 1442 C C . TYR A 1 187 ? -9.995 9.268 15.544 1.00 80.81 187 TYR A C 1
ATOM 1444 O O . TYR A 1 187 ? -10.183 9.198 16.755 1.00 80.81 187 TYR A O 1
ATOM 1452 N N . THR A 1 188 ? -8.768 9.243 15.039 1.00 79.06 188 THR A N 1
ATOM 1453 C CA . THR A 1 188 ? -7.543 8.938 15.787 1.00 79.06 188 THR A CA 1
ATOM 1454 C C . THR A 1 188 ? -6.487 10.027 15.571 1.00 79.06 188 THR A C 1
ATOM 1456 O O . THR A 1 188 ? -5.346 9.758 15.180 1.00 79.06 188 THR A O 1
ATOM 1459 N N . ARG A 1 189 ? -6.862 11.294 15.795 1.00 75.69 189 ARG A N 1
ATOM 1460 C CA . ARG A 1 189 ? -5.955 12.452 15.685 1.00 75.69 189 ARG A CA 1
ATOM 1461 C C . ARG A 1 189 ? -4.779 12.291 16.648 1.00 75.69 189 ARG A C 1
ATOM 1463 O O . ARG A 1 189 ? -4.986 12.116 17.845 1.00 75.69 189 ARG A O 1
ATOM 1470 N N . GLY A 1 190 ? -3.549 12.321 16.140 1.00 70.94 190 GLY A N 1
ATOM 1471 C CA . GLY A 1 190 ? -2.357 12.106 16.969 1.00 70.94 190 GLY A CA 1
ATOM 1472 C C . GLY A 1 190 ? -2.046 10.652 17.357 1.00 70.94 190 GLY A C 1
ATOM 1473 O O . GLY A 1 190 ? -1.119 10.436 18.136 1.00 70.94 190 GLY A O 1
ATOM 1474 N N . LEU A 1 191 ? -2.811 9.666 16.874 1.00 79.81 191 LEU A N 1
ATOM 1475 C CA . LEU A 1 191 ? -2.681 8.259 17.263 1.00 79.81 191 LEU A CA 1
ATOM 1476 C C . LEU A 1 191 ? -2.379 7.384 16.031 1.00 79.81 191 LEU A C 1
ATOM 1478 O O . LEU A 1 191 ? -3.257 7.207 15.183 1.00 79.81 191 LEU A O 1
ATOM 1482 N N . PRO A 1 192 ? -1.167 6.807 15.928 1.00 82.56 192 PRO A N 1
ATOM 1483 C CA . PRO A 1 192 ? -0.838 5.831 14.896 1.00 82.56 192 PRO A CA 1
ATOM 1484 C C . PRO A 1 192 ? -1.721 4.582 14.986 1.00 82.56 192 PRO A C 1
ATOM 1486 O O . PRO A 1 192 ? -1.858 3.977 16.059 1.00 82.56 192 PRO A O 1
ATOM 1489 N N . VAL A 1 193 ? -2.278 4.176 13.843 1.00 89.31 193 VAL A N 1
ATOM 1490 C CA . VAL A 1 193 ? -3.105 2.971 13.706 1.00 89.31 193 VAL A CA 1
ATOM 1491 C C . VAL A 1 193 ? -2.325 1.876 12.982 1.00 89.31 193 VAL A C 1
ATOM 1493 O O . VAL A 1 193 ? -1.736 2.102 11.931 1.00 89.31 193 VAL A O 1
ATOM 1496 N N . ASN A 1 194 ? -2.347 0.665 13.523 1.00 94.75 194 ASN A N 1
ATOM 1497 C CA . ASN A 1 194 ? -1.729 -0.511 12.930 1.00 94.75 194 ASN A CA 1
ATOM 1498 C C . ASN A 1 194 ? -2.780 -1.576 12.616 1.00 94.75 194 ASN A C 1
ATOM 1500 O O . ASN A 1 194 ? -3.731 -1.765 13.375 1.00 94.75 194 ASN A O 1
ATOM 1504 N N . PHE A 1 195 ? -2.553 -2.325 11.545 1.00 97.44 195 PHE A N 1
ATOM 1505 C CA . PHE A 1 195 ? -3.312 -3.513 11.179 1.00 97.44 195 PHE A CA 1
ATOM 1506 C C . PHE A 1 195 ? -2.399 -4.742 11.211 1.00 97.44 195 PHE A C 1
ATOM 1508 O O . PHE A 1 195 ? -1.283 -4.698 10.695 1.00 97.44 195 PHE A O 1
ATOM 1515 N N . SER A 1 196 ? -2.869 -5.827 11.820 1.00 98.50 196 SER A N 1
ATOM 1516 C CA . SER A 1 196 ? -2.199 -7.137 11.862 1.00 98.50 196 SER A CA 1
ATOM 1517 C C . SER A 1 196 ? -3.222 -8.252 11.619 1.00 98.50 196 SER A C 1
ATOM 1519 O O . SER A 1 196 ? -4.403 -8.108 11.948 1.00 98.50 196 SER A O 1
ATOM 1521 N N . GLY A 1 197 ? -2.812 -9.363 11.021 1.00 98.25 197 GLY A N 1
ATOM 1522 C CA . GLY A 1 197 ? -3.700 -10.448 10.623 1.00 98.25 197 GLY A CA 1
ATOM 1523 C C . GLY A 1 197 ? -4.675 -10.039 9.513 1.00 98.25 197 GLY A C 1
ATOM 1524 O O . GLY A 1 197 ? -4.316 -9.311 8.590 1.00 98.25 197 GLY A O 1
ATOM 1525 N N . ASN A 1 198 ? -5.915 -10.527 9.582 1.00 98.25 198 ASN A N 1
ATOM 1526 C CA . ASN A 1 198 ? -6.911 -10.339 8.521 1.00 98.25 198 ASN A CA 1
ATOM 1527 C C . ASN A 1 198 ? -7.967 -9.302 8.907 1.00 98.25 198 ASN A C 1
ATOM 1529 O O . ASN A 1 198 ? -8.915 -9.616 9.627 1.00 98.25 198 ASN A O 1
ATOM 1533 N N . ASN A 1 199 ? -7.822 -8.079 8.402 1.00 98.00 199 ASN A N 1
ATOM 1534 C CA . ASN A 1 199 ? -8.734 -6.979 8.692 1.00 98.00 199 ASN A CA 1
ATOM 1535 C C . ASN A 1 199 ? -9.598 -6.622 7.480 1.00 98.00 199 ASN A C 1
ATOM 1537 O O . ASN A 1 199 ? -9.120 -6.571 6.346 1.00 98.00 199 ASN A O 1
ATOM 1541 N N . TYR A 1 200 ? -10.873 -6.338 7.725 1.00 95.81 200 TYR A N 1
ATOM 1542 C CA . TYR A 1 200 ? -11.836 -5.968 6.693 1.00 95.81 200 TYR A CA 1
ATOM 1543 C C . TYR A 1 200 ? -12.731 -4.839 7.192 1.00 95.81 200 TYR A C 1
ATOM 1545 O O . TYR A 1 200 ? -13.470 -5.017 8.155 1.00 95.81 200 TYR A O 1
ATOM 1553 N N . PHE A 1 201 ? -12.694 -3.690 6.526 1.00 91.12 201 PHE A N 1
ATOM 1554 C CA . PHE A 1 201 ? -13.537 -2.539 6.835 1.00 91.12 201 PHE A CA 1
ATOM 1555 C C . PHE A 1 201 ? -14.356 -2.183 5.596 1.00 91.12 201 PHE A C 1
ATOM 1557 O O . PHE A 1 201 ? -13.797 -1.829 4.559 1.00 91.12 201 PHE A O 1
ATOM 1564 N N . ASN A 1 202 ? -15.680 -2.280 5.696 1.00 88.50 202 ASN A N 1
ATOM 1565 C CA . ASN A 1 202 ? -16.612 -1.925 4.631 1.00 88.50 202 ASN A CA 1
ATOM 1566 C C . ASN A 1 202 ? -17.613 -0.887 5.126 1.00 88.50 202 ASN A C 1
ATOM 1568 O O . ASN A 1 202 ? -18.524 -1.220 5.882 1.00 88.50 202 ASN A O 1
ATOM 1572 N N . PHE A 1 203 ? -17.425 0.360 4.703 1.00 81.44 203 PHE A N 1
ATOM 1573 C CA . PHE A 1 203 ? -18.215 1.513 5.129 1.00 81.44 203 PHE A CA 1
ATOM 1574 C C . PHE A 1 203 ? -18.789 2.231 3.897 1.00 81.44 203 PHE A C 1
ATOM 1576 O O . PHE A 1 203 ? -18.191 3.174 3.369 1.00 81.44 203 PHE A O 1
ATOM 1583 N N . PRO A 1 204 ? -19.939 1.774 3.379 1.00 70.19 204 PRO A N 1
ATOM 1584 C CA . PRO A 1 204 ? -20.600 2.393 2.236 1.00 70.19 204 PRO A CA 1
ATOM 1585 C C . PRO A 1 204 ? -21.221 3.733 2.656 1.00 70.19 204 PRO A C 1
ATOM 1587 O O . PRO A 1 204 ? -21.889 3.841 3.679 1.00 70.19 204 PRO A O 1
ATOM 1590 N N . ALA A 1 205 ? -21.029 4.770 1.846 1.00 58.94 205 ALA A N 1
ATOM 1591 C CA . ALA A 1 205 ? -21.858 5.979 1.842 1.00 58.94 205 ALA A CA 1
ATOM 1592 C C . ALA A 1 205 ? -22.140 6.634 3.198 1.00 58.94 205 ALA A C 1
ATOM 1594 O O . ALA A 1 205 ? -23.294 6.844 3.563 1.00 58.94 205 ALA A O 1
ATOM 1595 N N . GLY A 1 206 ? -21.090 7.028 3.920 1.00 57.66 206 GLY A N 1
ATOM 1596 C CA . GLY A 1 206 ? -21.205 7.988 5.018 1.00 57.66 206 GLY A CA 1
ATOM 1597 C C . GLY A 1 206 ? -21.212 9.440 4.522 1.00 57.66 206 GLY A C 1
ATOM 1598 O O . GLY A 1 206 ? -20.686 9.752 3.457 1.00 57.66 206 GLY A O 1
ATOM 1599 N N . ARG A 1 207 ? -21.753 10.358 5.336 1.00 56.88 207 ARG A N 1
ATOM 1600 C CA . ARG A 1 207 ? -21.422 11.798 5.251 1.00 56.88 207 ARG A CA 1
ATOM 1601 C C . ARG A 1 207 ? -20.002 12.105 5.769 1.00 56.88 207 ARG A C 1
ATOM 1603 O O . ARG A 1 207 ? -19.657 13.277 5.848 1.00 56.88 207 ARG A O 1
ATOM 1610 N N . GLN A 1 208 ? -19.262 11.090 6.229 1.00 63.84 208 GLN A N 1
ATOM 1611 C CA . GLN A 1 208 ? -18.101 11.211 7.120 1.00 63.84 208 GLN A CA 1
ATOM 1612 C C . GLN A 1 208 ? -16.868 10.452 6.610 1.00 63.84 208 GLN A C 1
ATOM 1614 O O . GLN A 1 208 ? -16.974 9.628 5.696 1.00 63.84 208 GLN A O 1
ATOM 1619 N N . GLU A 1 209 ? -15.711 10.829 7.161 1.00 70.00 209 GLU A N 1
ATOM 1620 C CA . GLU A 1 209 ? -14.366 10.380 6.802 1.00 70.00 209 GLU A CA 1
ATOM 1621 C C . GLU A 1 209 ? -14.221 8.862 6.910 1.00 70.00 209 GLU A C 1
ATOM 1623 O O . GLU A 1 209 ? -14.814 8.238 7.786 1.00 70.00 209 GLU A O 1
ATOM 1628 N N . PHE A 1 210 ? -13.366 8.248 6.082 1.00 74.31 210 PHE A N 1
ATOM 1629 C CA . PHE A 1 210 ? -12.860 6.917 6.435 1.00 74.31 210 PHE A CA 1
ATOM 1630 C C . PHE A 1 210 ? -11.932 7.003 7.661 1.00 74.31 210 PHE A C 1
ATOM 1632 O O . PHE A 1 210 ? -12.028 6.196 8.585 1.00 74.31 210 PHE A O 1
ATOM 1639 N N . MET A 1 211 ? -11.038 7.995 7.671 1.00 76.94 211 MET A N 1
ATOM 1640 C CA . MET A 1 211 ? -10.104 8.242 8.763 1.00 76.94 211 MET A CA 1
ATOM 1641 C C . MET A 1 211 ? -9.800 9.730 8.911 1.00 76.94 211 MET A C 1
ATOM 1643 O O . MET A 1 211 ? -9.447 10.365 7.925 1.00 76.94 211 MET A O 1
ATOM 1647 N N . GLU A 1 212 ? -9.815 10.209 10.155 1.00 75.31 212 GLU A N 1
ATOM 1648 C CA . GLU A 1 212 ? -9.118 11.413 10.617 1.00 75.31 212 GLU A CA 1
ATOM 1649 C C . GLU A 1 212 ? -7.993 10.999 11.567 1.00 75.31 212 GLU A C 1
ATOM 1651 O O . GLU A 1 212 ? -8.267 10.555 12.680 1.00 75.31 212 GLU A O 1
ATOM 1656 N N . GLY A 1 213 ? -6.727 11.103 11.157 1.00 73.94 213 GLY A N 1
ATOM 1657 C CA . GLY A 1 213 ? -5.613 10.656 12.000 1.00 73.94 213 GLY A CA 1
ATOM 1658 C C . GLY A 1 213 ? -4.223 10.926 11.427 1.00 73.94 213 GLY A C 1
ATOM 1659 O O . GLY A 1 213 ? -4.073 11.680 10.475 1.00 73.94 213 GLY A O 1
ATOM 1660 N N . GLN A 1 214 ? -3.194 10.286 11.996 1.00 74.19 214 GLN A N 1
ATOM 1661 C CA . GLN A 1 214 ? -1.807 10.346 11.489 1.00 74.19 214 GLN A CA 1
ATOM 1662 C C . GLN A 1 214 ? -1.514 9.321 10.374 1.00 74.19 214 GLN A C 1
ATOM 1664 O O . GLN A 1 214 ? -0.387 9.218 9.898 1.00 74.19 214 GLN A O 1
ATOM 1669 N N . GLY A 1 215 ? -2.525 8.580 9.920 1.00 78.81 215 GLY A N 1
ATOM 1670 C CA . GLY A 1 215 ? -2.369 7.492 8.958 1.00 78.81 215 GLY A CA 1
ATOM 1671 C C . GLY A 1 215 ? -2.227 6.126 9.629 1.00 78.81 215 GLY A C 1
ATOM 1672 O O . GLY A 1 215 ? -2.535 5.967 10.815 1.00 78.81 215 GLY A O 1
ATOM 1673 N N . PHE A 1 216 ? -1.823 5.117 8.856 1.00 86.56 216 PHE A N 1
ATOM 1674 C CA . PHE A 1 216 ? -1.839 3.729 9.308 1.00 86.56 216 PHE A CA 1
ATOM 1675 C C . PHE A 1 216 ? -0.750 2.850 8.690 1.00 86.56 216 PHE A C 1
ATOM 1677 O O . PHE A 1 216 ? -0.249 3.115 7.599 1.00 86.56 216 PHE A O 1
ATOM 1684 N N . SER A 1 217 ? -0.415 1.763 9.386 1.00 92.62 217 SER A N 1
ATOM 1685 C CA . SER A 1 217 ? 0.538 0.750 8.920 1.00 92.62 217 SER A CA 1
ATOM 1686 C C . SER A 1 217 ? -0.090 -0.640 8.884 1.00 92.62 217 SER A C 1
ATOM 1688 O O . SER A 1 217 ? -0.710 -1.062 9.857 1.00 92.62 217 SER A O 1
ATOM 1690 N N . VAL A 1 218 ? 0.102 -1.387 7.799 1.00 97.25 218 VAL A N 1
ATOM 1691 C CA . VAL A 1 218 ? -0.201 -2.824 7.748 1.00 97.25 218 VAL A CA 1
ATOM 1692 C C . VAL A 1 218 ? 1.074 -3.586 8.081 1.00 97.25 218 VAL A C 1
ATOM 1694 O O . VAL A 1 218 ? 2.031 -3.581 7.305 1.00 97.25 218 VAL A O 1
ATOM 1697 N N . LEU A 1 219 ? 1.099 -4.194 9.264 1.00 97.38 219 LEU A N 1
ATOM 1698 C CA . LEU A 1 219 ? 2.286 -4.835 9.826 1.00 97.38 219 LEU A CA 1
ATOM 1699 C C . LEU A 1 219 ? 2.523 -6.230 9.246 1.00 97.38 219 LEU A C 1
ATOM 1701 O O . LEU A 1 219 ? 3.669 -6.604 9.012 1.00 97.38 219 LEU A O 1
ATOM 1705 N N . ASP A 1 220 ? 1.437 -6.969 9.036 1.00 98.06 220 ASP A N 1
ATOM 1706 C CA . ASP A 1 220 ? 1.388 -8.331 8.513 1.00 98.06 220 ASP A CA 1
ATOM 1707 C C . ASP A 1 220 ? -0.043 -8.645 8.025 1.00 98.06 220 ASP A C 1
ATOM 1709 O O . ASP A 1 220 ? -0.973 -7.861 8.246 1.00 98.06 220 ASP A O 1
ATOM 1713 N N . GLY A 1 221 ? -0.217 -9.788 7.356 1.00 97.88 221 GLY A N 1
ATOM 1714 C CA . GLY A 1 221 ? -1.530 -10.279 6.937 1.00 97.88 221 GLY A CA 1
ATOM 1715 C C . GLY A 1 221 ? -2.174 -9.454 5.820 1.00 97.88 221 GLY A C 1
ATOM 1716 O O . GLY A 1 221 ? -1.489 -8.881 4.972 1.00 97.88 221 GLY A O 1
ATOM 1717 N N . THR A 1 222 ? -3.508 -9.440 5.780 1.00 98.25 222 THR A N 1
ATOM 1718 C CA . THR A 1 222 ? -4.290 -8.762 4.736 1.00 98.25 222 THR A CA 1
ATOM 1719 C C . THR A 1 222 ? -5.225 -7.736 5.354 1.00 98.25 222 THR A C 1
ATOM 1721 O O . THR A 1 222 ? -6.033 -8.065 6.218 1.00 98.25 222 THR A O 1
ATOM 1724 N N . THR A 1 223 ? -5.173 -6.498 4.868 1.00 97.75 223 THR A N 1
ATOM 1725 C CA . THR A 1 223 ? -6.121 -5.441 5.231 1.00 97.75 223 THR A CA 1
ATOM 1726 C C . THR A 1 223 ? -6.874 -4.968 4.003 1.00 97.75 223 THR A C 1
ATOM 1728 O O . THR A 1 223 ? -6.274 -4.556 3.010 1.00 97.75 223 THR A O 1
ATOM 1731 N N . GLN A 1 224 ? -8.200 -5.003 4.079 1.00 95.38 224 GLN A N 1
ATOM 1732 C CA . GLN A 1 224 ? -9.082 -4.512 3.029 1.00 95.38 224 GLN A CA 1
ATOM 1733 C C . GLN A 1 224 ? -9.953 -3.377 3.554 1.00 95.38 224 GLN A C 1
ATOM 1735 O O . GLN A 1 224 ? -10.597 -3.489 4.597 1.00 95.38 224 GLN A O 1
ATOM 1740 N N . ILE A 1 225 ? -9.983 -2.292 2.794 1.00 89.50 225 ILE A N 1
ATOM 1741 C CA . ILE A 1 225 ? -10.761 -1.091 3.058 1.00 89.50 225 ILE A CA 1
ATOM 1742 C C . ILE A 1 225 ? -11.654 -0.860 1.845 1.00 89.50 225 ILE A C 1
ATOM 1744 O O . ILE A 1 225 ? -11.171 -0.676 0.729 1.00 89.50 225 ILE A O 1
ATOM 1748 N N . THR A 1 226 ? -12.962 -0.888 2.062 1.00 86.31 226 THR A N 1
ATOM 1749 C CA . THR A 1 226 ? -13.986 -0.731 1.027 1.00 86.31 226 THR A CA 1
ATOM 1750 C C . THR A 1 226 ? -15.041 0.274 1.481 1.00 86.31 226 THR A C 1
ATOM 1752 O O . THR A 1 226 ? -15.332 0.393 2.671 1.00 86.31 226 THR A O 1
ATOM 1755 N N . GLY A 1 227 ? -15.596 1.040 0.546 1.00 75.75 227 GLY A N 1
ATOM 1756 C CA . GLY A 1 227 ? -16.553 2.094 0.872 1.00 75.75 227 GLY A CA 1
ATOM 1757 C C . GLY A 1 227 ? -16.924 2.969 -0.322 1.00 75.75 227 GLY A C 1
ATOM 1758 O O . GLY A 1 227 ? -16.394 2.812 -1.423 1.00 75.75 227 GLY A O 1
ATOM 1759 N N . SER A 1 228 ? -17.878 3.879 -0.114 1.00 59.19 228 SER A N 1
ATOM 1760 C CA . SER A 1 228 ? -18.435 4.719 -1.189 1.00 59.19 228 SER A CA 1
ATOM 1761 C C . SER A 1 228 ? -19.087 6.010 -0.665 1.00 59.19 228 SER A C 1
ATOM 1763 O O . SER A 1 228 ? -20.300 6.033 -0.551 1.00 59.19 228 SER A O 1
ATOM 1765 N N . GLY A 1 229 ? -18.349 7.066 -0.302 1.00 55.31 229 GLY A N 1
ATOM 1766 C CA . GLY A 1 229 ? -18.914 8.300 0.302 1.00 55.31 229 GLY A CA 1
ATOM 1767 C C . GLY A 1 229 ? -18.892 9.567 -0.573 1.00 55.31 229 GLY A C 1
ATOM 1768 O O . GLY A 1 229 ? -17.991 9.747 -1.382 1.00 55.31 229 GLY A O 1
ATOM 1769 N N . ASN A 1 230 ? -19.836 10.495 -0.359 1.00 51.88 230 ASN A N 1
ATOM 1770 C CA . ASN A 1 230 ? -19.935 11.789 -1.075 1.00 51.88 230 ASN A CA 1
ATOM 1771 C C . ASN A 1 230 ? -19.086 12.919 -0.446 1.00 51.88 230 ASN A C 1
ATOM 1773 O O . ASN A 1 230 ? -19.347 14.100 -0.675 1.00 51.88 230 ASN A O 1
ATOM 1777 N N . SER A 1 231 ? -18.122 12.587 0.409 1.00 49.91 231 SER A N 1
ATOM 1778 C CA . SER A 1 231 ? -17.423 13.552 1.263 1.00 49.91 231 SER A CA 1
ATOM 1779 C C . SER A 1 231 ? -15.915 13.274 1.343 1.00 49.91 231 SER A C 1
ATOM 1781 O O . SER A 1 231 ? -15.449 12.154 1.124 1.00 49.91 231 SER A O 1
ATOM 1783 N N . SER A 1 232 ? -15.157 14.344 1.590 1.00 44.75 232 SER A N 1
ATOM 1784 C CA . SER A 1 232 ? -13.800 14.573 1.088 1.00 44.75 232 SER A CA 1
ATOM 1785 C C . SER A 1 232 ? -12.643 13.843 1.792 1.00 44.75 232 SER A C 1
ATOM 1787 O O . SER A 1 232 ? -11.926 14.503 2.524 1.00 44.75 232 SER A O 1
ATOM 1789 N N . TYR A 1 233 ? -12.387 12.539 1.605 1.00 54.50 233 TYR A N 1
ATOM 1790 C CA . TYR A 1 233 ? -11.787 11.807 2.742 1.00 54.50 233 TYR A CA 1
ATOM 1791 C C . TYR A 1 233 ? -10.633 10.812 2.528 1.00 54.50 233 TYR A C 1
ATOM 1793 O O . TYR A 1 233 ? -10.883 9.664 2.175 1.00 54.50 233 TYR A O 1
ATOM 1801 N N . VAL A 1 234 ? -9.413 11.252 2.886 1.00 50.25 234 VAL A N 1
ATOM 1802 C CA . VAL A 1 234 ? -8.544 10.733 3.979 1.00 50.25 234 VAL A CA 1
ATOM 1803 C C . VAL A 1 234 ? -7.680 11.919 4.461 1.00 50.25 234 VAL A C 1
ATOM 1805 O O . VAL A 1 234 ? -6.608 12.155 3.895 1.00 50.25 234 VAL A O 1
ATOM 1808 N N . PRO A 1 235 ? -8.106 12.746 5.428 1.00 43.41 235 PRO A N 1
ATOM 1809 C CA . PRO A 1 235 ? -7.185 13.645 6.100 1.00 43.41 235 PRO A CA 1
ATOM 1810 C C . PRO A 1 235 ? -6.189 12.842 6.939 1.00 43.41 235 PRO A C 1
ATOM 1812 O O . PRO A 1 235 ? -6.495 12.284 7.996 1.00 43.41 235 PRO A O 1
ATOM 1815 N N . ILE A 1 236 ? -4.944 12.859 6.492 1.00 50.19 236 ILE A N 1
ATOM 1816 C CA . ILE A 1 236 ? -3.822 12.720 7.404 1.00 50.19 236 ILE A CA 1
ATOM 1817 C C . ILE A 1 236 ? -3.611 14.108 8.020 1.00 50.19 236 ILE A C 1
ATOM 1819 O O . ILE A 1 236 ? -2.741 14.865 7.593 1.00 50.19 236 ILE A O 1
ATOM 1823 N N . THR A 1 237 ? -4.484 14.512 8.948 1.00 39.47 237 THR A N 1
ATOM 1824 C CA . THR A 1 237 ? -4.399 15.826 9.598 1.00 39.47 237 THR A CA 1
ATOM 1825 C C . THR A 1 237 ? -4.041 15.719 11.075 1.00 39.47 237 THR A C 1
ATOM 1827 O O . THR A 1 237 ? -4.612 14.950 11.845 1.00 39.47 237 THR A O 1
ATOM 1830 N N . ASN A 1 238 ? -3.113 16.607 11.440 1.00 43.72 238 ASN A N 1
ATOM 1831 C CA . ASN A 1 238 ? -2.738 17.058 12.777 1.00 43.72 238 ASN A CA 1
ATOM 1832 C C . ASN A 1 238 ? -1.990 16.072 13.684 1.00 43.72 238 ASN A C 1
ATOM 1834 O O . ASN A 1 238 ? -2.564 15.320 14.476 1.00 43.72 238 ASN A O 1
ATOM 1838 N N . GLY A 1 239 ? -0.660 16.179 13.612 1.00 45.91 239 GLY A N 1
ATOM 1839 C CA . GLY A 1 239 ? 0.231 16.017 14.756 1.00 45.91 239 GLY A CA 1
ATOM 1840 C C . GLY A 1 239 ? 0.968 17.332 15.067 1.00 45.91 239 GLY A C 1
ATOM 1841 O O . GLY A 1 239 ? 0.748 18.369 14.446 1.00 45.91 239 GLY A O 1
ATOM 1842 N N . THR A 1 240 ? 1.861 17.313 16.056 1.00 46.81 240 THR A N 1
ATOM 1843 C CA . THR A 1 240 ? 2.820 18.403 16.300 1.00 46.81 240 THR A CA 1
ATOM 1844 C C . THR A 1 240 ? 3.767 18.554 15.108 1.00 46.81 240 THR A C 1
ATOM 1846 O O . THR A 1 240 ? 4.067 17.568 14.423 1.00 46.81 240 THR A O 1
ATOM 1849 N N . ALA A 1 241 ? 4.237 19.780 14.835 1.00 47.38 241 ALA A N 1
ATOM 1850 C CA . ALA A 1 241 ? 5.244 20.042 13.800 1.00 47.38 241 ALA A CA 1
ATOM 1851 C C . ALA A 1 241 ? 6.402 19.030 13.929 1.00 47.38 241 ALA A C 1
ATOM 1853 O O . ALA A 1 241 ? 6.934 18.843 15.023 1.00 47.38 241 ALA A O 1
ATOM 1854 N N . GLY A 1 242 ? 6.741 18.331 12.838 1.00 49.66 242 GLY A N 1
ATOM 1855 C CA . GLY A 1 242 ? 7.749 17.257 12.830 1.00 49.66 242 GLY A CA 1
ATOM 1856 C C . GLY A 1 242 ? 7.245 15.812 13.003 1.00 49.66 242 GLY A C 1
ATOM 1857 O O . GLY A 1 242 ? 8.048 14.890 12.880 1.00 49.66 242 GLY A O 1
ATOM 1858 N N . SER A 1 243 ? 5.951 15.573 13.240 1.00 54.97 243 SER A N 1
ATOM 1859 C CA . SER A 1 243 ? 5.373 14.219 13.135 1.00 54.97 243 SER A CA 1
ATOM 1860 C C . SER A 1 243 ? 5.296 13.745 11.672 1.00 54.97 243 SER A C 1
ATOM 1862 O O . SER A 1 243 ? 5.091 14.551 10.764 1.00 54.97 243 SER A O 1
ATOM 1864 N N . VAL A 1 244 ? 5.504 12.442 11.438 1.00 59.66 244 VAL A N 1
ATOM 1865 C CA . VAL A 1 244 ? 5.395 11.810 10.111 1.00 59.66 244 VAL A CA 1
ATOM 1866 C C . VAL A 1 244 ? 4.043 11.120 10.026 1.00 59.66 244 VAL A C 1
ATOM 1868 O O . VAL A 1 244 ? 3.774 10.202 10.799 1.00 59.66 244 VAL A O 1
ATOM 1871 N N . GLY A 1 245 ? 3.203 11.570 9.098 1.00 71.25 245 GLY A N 1
ATOM 1872 C CA . GLY A 1 245 ? 1.955 10.894 8.766 1.00 71.25 245 GLY A CA 1
ATOM 1873 C C . GLY A 1 245 ? 2.107 10.047 7.506 1.00 71.25 245 GLY A C 1
ATOM 1874 O O . GLY A 1 245 ? 2.996 10.302 6.688 1.00 71.25 245 GLY A O 1
ATOM 1875 N N . GLY A 1 246 ? 1.269 9.028 7.317 1.00 79.00 246 GLY A N 1
ATOM 1876 C CA . GLY A 1 246 ? 1.395 8.218 6.108 1.00 79.00 246 GLY A CA 1
ATOM 1877 C C . GLY A 1 246 ? 0.672 6.885 6.065 1.00 79.00 246 GLY A C 1
ATOM 1878 O O . GLY A 1 246 ? -0.052 6.498 6.978 1.00 79.00 246 GLY A O 1
ATOM 1879 N N . ILE A 1 247 ? 0.903 6.173 4.969 1.00 87.06 247 ILE A N 1
ATOM 1880 C CA . ILE A 1 247 ? 0.476 4.789 4.778 1.00 87.06 247 ILE A CA 1
ATOM 1881 C C . ILE A 1 247 ? 1.735 3.939 4.655 1.00 87.06 247 ILE A C 1
ATOM 1883 O O . ILE A 1 247 ? 2.577 4.209 3.799 1.00 87.06 247 ILE A O 1
ATOM 1887 N N . SER A 1 248 ? 1.856 2.909 5.487 1.00 92.00 248 SER A N 1
ATOM 1888 C CA . SER A 1 248 ? 2.942 1.932 5.398 1.00 92.00 248 SER A CA 1
ATOM 1889 C C . SER A 1 248 ? 2.396 0.522 5.194 1.00 92.00 248 SER A C 1
ATOM 1891 O O . SER A 1 248 ?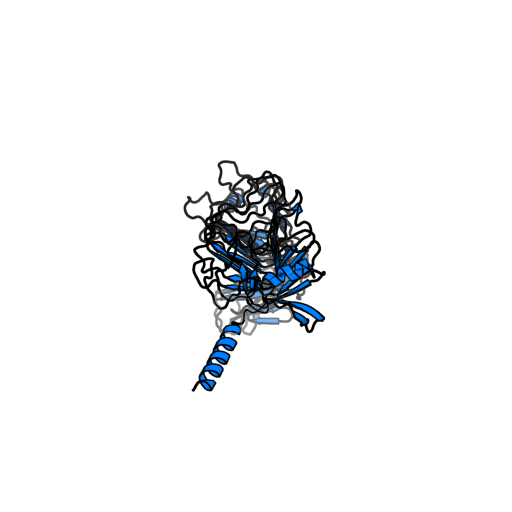 1.422 0.127 5.834 1.00 92.00 248 SER A O 1
ATOM 1893 N N . VAL A 1 249 ? 3.025 -0.259 4.323 1.00 96.62 249 VAL A N 1
ATOM 1894 C CA . VAL A 1 249 ? 2.744 -1.688 4.138 1.00 96.62 249 VAL A CA 1
ATOM 1895 C C . VAL A 1 249 ? 4.057 -2.439 4.288 1.00 96.62 249 VAL A C 1
ATOM 1897 O O . VAL A 1 249 ? 4.979 -2.227 3.504 1.00 96.62 249 VAL A O 1
ATOM 1900 N N . ASN A 1 250 ? 4.157 -3.301 5.296 1.00 96.94 250 ASN A N 1
ATOM 1901 C CA . ASN A 1 250 ? 5.367 -4.074 5.563 1.00 96.94 250 ASN A CA 1
ATOM 1902 C C . ASN A 1 250 ? 5.573 -5.218 4.560 1.00 96.94 250 ASN A C 1
ATOM 1904 O O . ASN A 1 250 ? 4.656 -5.643 3.855 1.00 96.94 250 ASN A O 1
ATOM 1908 N N . ALA A 1 251 ? 6.791 -5.761 4.538 1.00 95.00 251 ALA A N 1
ATOM 1909 C CA . ALA A 1 251 ? 7.104 -6.954 3.762 1.00 95.00 251 ALA A CA 1
ATOM 1910 C C . ALA A 1 251 ? 6.199 -8.129 4.165 1.00 95.00 251 ALA A C 1
ATOM 1912 O O . ALA A 1 251 ? 6.007 -8.403 5.348 1.00 95.00 251 ALA A O 1
ATOM 1913 N N . GLY A 1 252 ? 5.624 -8.806 3.170 1.00 93.81 252 GLY A N 1
ATOM 1914 C CA . GLY A 1 252 ? 4.670 -9.903 3.368 1.00 93.81 252 GLY A CA 1
ATOM 1915 C C . GLY A 1 252 ? 3.232 -9.477 3.698 1.00 93.81 252 GLY A C 1
ATOM 1916 O O . GLY A 1 252 ? 2.346 -10.330 3.686 1.00 93.81 252 GLY A O 1
ATOM 1917 N N . ALA A 1 253 ? 2.971 -8.189 3.947 1.00 98.19 253 ALA A N 1
ATOM 1918 C CA . ALA A 1 253 ? 1.624 -7.665 4.157 1.00 98.19 253 ALA A CA 1
ATOM 1919 C C . ALA A 1 253 ? 0.921 -7.297 2.839 1.00 98.19 253 ALA A C 1
ATOM 1921 O O . ALA A 1 253 ? 1.560 -7.025 1.817 1.00 98.19 253 ALA A O 1
ATOM 1922 N N . GLN A 1 254 ? -0.413 -7.251 2.881 1.00 98.31 254 GLN A N 1
ATOM 1923 C CA . GLN A 1 254 ? -1.256 -6.831 1.764 1.00 98.31 254 GLN A CA 1
ATOM 1924 C C . GLN A 1 254 ? -2.253 -5.756 2.198 1.00 98.31 254 GLN A C 1
ATOM 1926 O O . GLN A 1 254 ? -2.973 -5.923 3.184 1.00 98.31 254 GLN A O 1
ATOM 1931 N N . LEU A 1 255 ? -2.333 -4.672 1.429 1.00 97.19 255 LEU A N 1
ATOM 1932 C CA . LEU A 1 255 ? -3.312 -3.604 1.595 1.00 97.19 255 LEU A CA 1
ATOM 1933 C C . LEU A 1 255 ? -4.126 -3.439 0.313 1.00 97.19 255 LEU A C 1
ATOM 1935 O O . LEU A 1 255 ? -3.575 -3.151 -0.747 1.00 97.19 255 LEU A O 1
ATOM 1939 N N . THR A 1 256 ? -5.446 -3.560 0.424 1.00 95.31 256 THR A N 1
ATOM 1940 C CA . THR A 1 256 ? -6.386 -3.183 -0.638 1.00 95.31 256 THR A CA 1
ATOM 1941 C C . THR A 1 256 ? -7.271 -2.040 -0.160 1.00 95.31 256 THR A C 1
ATOM 1943 O O . THR A 1 256 ? -7.989 -2.185 0.825 1.00 95.31 256 THR A O 1
ATOM 1946 N N . VAL A 1 257 ? -7.258 -0.918 -0.873 1.00 89.06 257 VAL A N 1
ATOM 1947 C CA . VAL A 1 257 ? -8.158 0.221 -0.662 1.00 89.06 257 VAL A CA 1
ATOM 1948 C C . VAL A 1 257 ? -9.012 0.382 -1.912 1.00 89.06 257 VAL A C 1
ATOM 1950 O O . VAL A 1 257 ? -8.506 0.761 -2.961 1.00 89.06 257 VAL A O 1
ATOM 1953 N N . ASN A 1 258 ? -10.305 0.093 -1.830 1.00 87.31 258 ASN A N 1
ATOM 1954 C CA . ASN A 1 258 ? -11.232 0.193 -2.954 1.00 87.31 258 ASN A CA 1
ATOM 1955 C C . ASN A 1 258 ? -12.368 1.160 -2.610 1.00 87.31 258 ASN A C 1
ATOM 1957 O O . ASN A 1 258 ? -13.367 0.782 -1.998 1.00 87.31 258 ASN A O 1
ATOM 1961 N N . LEU A 1 259 ? -12.190 2.411 -3.029 1.00 79.94 259 LEU A N 1
ATOM 1962 C CA . LEU A 1 259 ? -13.087 3.541 -2.797 1.00 79.94 259 LEU A CA 1
ATOM 1963 C C . LEU A 1 259 ? -13.473 4.196 -4.142 1.00 79.94 259 LEU A C 1
ATOM 1965 O O . LEU A 1 259 ? -13.237 5.388 -4.346 1.00 79.94 259 LEU A O 1
ATOM 1969 N N . PRO A 1 260 ? -14.043 3.439 -5.102 1.00 74.88 260 PRO A N 1
ATOM 1970 C CA . PRO A 1 260 ? -14.186 3.894 -6.484 1.00 74.88 260 PRO A CA 1
ATOM 1971 C C . PRO A 1 260 ? -15.176 5.045 -6.643 1.00 74.88 260 PRO A C 1
ATOM 1973 O O . PRO A 1 260 ? -15.014 5.831 -7.562 1.00 74.88 260 PRO A O 1
ATOM 1976 N N . ASN A 1 261 ? -16.166 5.155 -5.754 1.00 70.56 261 ASN A N 1
ATOM 1977 C CA . ASN A 1 261 ? -17.214 6.179 -5.800 1.00 70.56 261 ASN A CA 1
ATOM 1978 C C . ASN A 1 261 ? -16.996 7.292 -4.765 1.00 70.56 261 ASN A C 1
ATOM 1980 O O . ASN A 1 261 ? -17.901 8.085 -4.519 1.00 70.56 261 ASN A O 1
ATOM 1984 N N . GLN A 1 262 ? -15.839 7.316 -4.097 1.00 68.12 262 GLN A N 1
ATOM 1985 C CA . GLN A 1 262 ? -15.570 8.293 -3.053 1.00 68.12 262 GLN A CA 1
ATOM 1986 C C . GLN A 1 262 ? -15.059 9.603 -3.645 1.00 68.12 262 GLN A C 1
ATOM 1988 O O . GLN A 1 262 ? -13.978 9.639 -4.227 1.00 68.12 262 GLN A O 1
ATOM 1993 N N . THR A 1 263 ? -15.826 10.681 -3.492 1.00 60.38 263 THR A N 1
ATOM 1994 C CA . THR A 1 263 ? -15.431 12.023 -3.950 1.00 60.38 263 THR A CA 1
ATOM 1995 C C . THR A 1 263 ? -14.654 12.742 -2.850 1.00 60.38 263 THR A C 1
ATOM 1997 O O . THR A 1 263 ? -15.168 12.858 -1.740 1.00 60.38 263 THR A O 1
ATOM 2000 N N . GLY A 1 264 ? -13.435 13.236 -3.108 1.00 58.91 264 GLY A N 1
ATOM 2001 C CA . GLY A 1 264 ? -12.637 13.854 -2.041 1.00 58.91 264 GLY A CA 1
ATOM 2002 C C . GLY A 1 264 ? -11.149 14.070 -2.275 1.00 58.91 264 GLY A C 1
ATOM 2003 O O . GLY A 1 264 ? -10.675 13.986 -3.397 1.00 58.91 264 GLY A O 1
ATOM 2004 N N . THR A 1 265 ? -10.402 14.336 -1.201 1.00 56.81 265 THR A N 1
ATOM 2005 C CA . THR A 1 265 ? -8.951 14.564 -1.244 1.00 56.81 265 THR A CA 1
ATOM 2006 C C . THR A 1 265 ? -8.258 13.699 -0.189 1.00 56.81 265 THR A C 1
ATOM 2008 O O . THR A 1 265 ? -8.682 13.694 0.966 1.00 56.81 265 THR A O 1
ATOM 2011 N N . PHE A 1 266 ? -7.178 13.001 -0.555 1.00 64.06 266 PHE A N 1
ATOM 2012 C CA . PHE A 1 266 ? -6.174 12.588 0.435 1.00 64.06 266 PHE A CA 1
ATOM 2013 C C . PHE A 1 266 ? -5.447 13.867 0.855 1.00 64.06 266 PHE A C 1
ATOM 2015 O O . PHE A 1 266 ? -4.762 14.469 0.032 1.00 64.06 266 PHE A O 1
ATOM 2022 N N . PHE A 1 267 ? -5.671 14.350 2.072 1.00 57.56 267 PHE A N 1
ATOM 2023 C CA . PHE A 1 267 ? -5.263 15.693 2.488 1.00 57.56 267 PHE A CA 1
ATOM 2024 C C . PHE A 1 267 ? -4.254 15.621 3.631 1.00 57.56 267 PHE A C 1
ATOM 2026 O O . PHE A 1 267 ? -4.453 14.854 4.569 1.00 57.56 267 PHE A O 1
ATOM 2033 N N . TYR A 1 268 ? -3.203 16.436 3.581 1.00 60.00 268 TYR A N 1
ATOM 2034 C CA . TYR A 1 268 ? -2.303 16.651 4.715 1.00 60.00 268 TYR A CA 1
ATOM 2035 C C . TYR A 1 268 ? -2.105 18.158 4.936 1.00 60.00 268 TYR A C 1
ATOM 2037 O O . TYR A 1 268 ? -2.021 18.933 3.990 1.00 60.00 268 TYR A O 1
ATOM 2045 N N . SER A 1 269 ? -2.064 18.617 6.183 1.00 52.56 269 SER A N 1
ATOM 2046 C CA . SER A 1 269 ? -1.934 20.048 6.516 1.00 52.56 269 SER A CA 1
ATOM 2047 C C . SER A 1 269 ? -0.928 20.276 7.634 1.00 52.56 269 SER A C 1
ATOM 2049 O O . SER A 1 269 ? -0.679 19.359 8.406 1.00 52.56 269 SER A O 1
ATOM 2051 N N . ASN A 1 270 ? -0.458 21.519 7.789 1.00 55.38 270 ASN A N 1
ATOM 2052 C CA . ASN A 1 270 ? 0.276 22.025 8.965 1.00 55.38 270 ASN A CA 1
ATOM 2053 C C . ASN A 1 270 ? 1.754 21.613 9.108 1.00 55.38 270 ASN A C 1
ATOM 2055 O O . ASN A 1 270 ? 2.265 21.495 10.218 1.00 55.38 270 ASN A O 1
ATOM 2059 N N . GLY A 1 271 ? 2.485 21.493 8.003 1.00 53.31 271 GLY A N 1
ATOM 2060 C CA . GLY A 1 271 ? 3.946 21.407 8.034 1.00 53.31 271 GLY A CA 1
ATOM 2061 C C . GLY A 1 271 ? 4.472 20.058 8.534 1.00 53.31 271 GLY A C 1
ATOM 2062 O O . GLY A 1 271 ? 5.381 20.013 9.367 1.00 53.31 271 GLY A O 1
ATOM 2063 N N . HIS A 1 272 ? 3.928 18.956 8.008 1.00 62.69 272 HIS A N 1
ATOM 2064 C CA . HIS A 1 272 ? 4.355 17.582 8.309 1.00 62.69 272 HIS A CA 1
ATOM 2065 C C . HIS A 1 272 ? 4.824 16.821 7.073 1.00 62.69 272 HIS A C 1
ATOM 2067 O O . HIS A 1 272 ? 4.306 17.027 5.974 1.00 62.69 272 HIS A O 1
ATOM 2073 N N . ASN A 1 273 ? 5.746 15.881 7.276 1.00 68.75 273 ASN A N 1
ATOM 2074 C CA . ASN A 1 273 ? 6.157 14.965 6.219 1.00 68.75 273 ASN A CA 1
ATOM 2075 C C . ASN A 1 273 ? 5.055 13.923 6.009 1.00 68.75 273 ASN A C 1
ATOM 2077 O O . ASN A 1 273 ? 4.660 13.239 6.958 1.00 68.75 273 ASN A O 1
ATOM 2081 N N . PHE A 1 274 ? 4.583 13.787 4.773 1.00 75.88 274 PHE A N 1
ATOM 2082 C CA . PHE A 1 274 ? 3.733 12.668 4.375 1.00 75.88 274 PHE A CA 1
ATOM 2083 C C . PHE A 1 274 ? 4.605 11.569 3.771 1.00 75.88 274 PHE A C 1
ATOM 2085 O O . PHE A 1 274 ? 5.499 11.857 2.973 1.00 75.88 274 PHE A O 1
ATOM 2092 N N . SER A 1 275 ? 4.315 10.308 4.099 1.00 81.75 275 SER A N 1
ATOM 2093 C CA . SER A 1 275 ? 4.943 9.167 3.436 1.00 81.75 275 SER A CA 1
ATOM 2094 C C . SER A 1 275 ? 3.946 8.099 2.986 1.00 81.75 275 SER A C 1
ATOM 2096 O O . SER A 1 275 ? 3.022 7.736 3.709 1.00 81.75 275 SER A O 1
ATOM 2098 N N . LEU A 1 276 ? 4.151 7.563 1.786 1.00 87.25 276 LEU A N 1
ATOM 2099 C CA . LEU A 1 276 ? 3.559 6.300 1.356 1.00 87.25 276 LEU A CA 1
ATOM 2100 C C . LEU A 1 276 ? 4.704 5.316 1.132 1.00 87.25 276 LEU A C 1
ATOM 2102 O O . LEU A 1 276 ? 5.490 5.467 0.195 1.00 87.25 276 LEU A O 1
ATOM 2106 N N . ILE A 1 277 ? 4.797 4.325 2.010 1.00 91.50 277 ILE A N 1
ATOM 2107 C CA . ILE A 1 277 ? 5.855 3.320 2.012 1.00 91.50 277 ILE A CA 1
ATOM 2108 C C . ILE A 1 277 ? 5.217 1.961 1.742 1.00 91.50 277 ILE A C 1
ATOM 2110 O O . ILE A 1 277 ? 4.383 1.495 2.513 1.00 91.50 277 ILE A O 1
ATOM 2114 N N . ASN A 1 278 ? 5.609 1.301 0.660 1.00 95.50 278 ASN A N 1
ATOM 2115 C CA . ASN A 1 278 ? 5.183 -0.060 0.372 1.00 95.50 278 ASN A CA 1
ATOM 2116 C C . ASN A 1 278 ? 6.391 -0.991 0.281 1.00 95.50 278 ASN A C 1
ATOM 2118 O O . ASN A 1 278 ? 7.258 -0.813 -0.567 1.00 95.50 278 ASN A O 1
ATOM 2122 N N . GLN A 1 279 ? 6.406 -2.002 1.140 1.00 95.38 279 GLN A N 1
ATOM 2123 C CA . GLN A 1 279 ? 7.339 -3.127 1.143 1.00 95.38 279 GLN A CA 1
ATOM 2124 C C . GLN A 1 279 ? 6.628 -4.459 0.840 1.00 95.38 279 GLN A C 1
ATOM 2126 O O . GLN A 1 279 ? 7.275 -5.499 0.785 1.00 95.38 279 GLN A O 1
ATOM 2131 N N . GLY A 1 280 ? 5.302 -4.446 0.666 1.00 96.62 280 GLY A N 1
ATOM 2132 C CA . GLY A 1 280 ? 4.460 -5.619 0.431 1.00 96.62 280 GLY A CA 1
ATOM 2133 C C . GLY A 1 280 ? 3.617 -5.479 -0.838 1.00 96.62 280 GLY A C 1
ATOM 2134 O O . GLY A 1 280 ? 4.110 -5.045 -1.882 1.00 96.62 280 GLY A O 1
ATOM 2135 N N . ASN A 1 281 ? 2.339 -5.862 -0.761 1.00 97.56 281 ASN A N 1
ATOM 2136 C CA . ASN A 1 281 ? 1.376 -5.697 -1.852 1.00 97.56 281 ASN A CA 1
ATOM 2137 C C . ASN A 1 281 ? 0.410 -4.545 -1.552 1.00 97.56 281 ASN A C 1
ATOM 2139 O O . ASN A 1 281 ? -0.304 -4.576 -0.550 1.00 97.56 281 ASN A O 1
ATOM 2143 N N . LEU A 1 282 ? 0.366 -3.549 -2.431 1.00 96.31 282 LEU A N 1
ATOM 2144 C CA . LEU A 1 282 ? -0.513 -2.395 -2.323 1.00 96.31 282 LEU A CA 1
ATOM 2145 C C . LEU A 1 282 ? -1.412 -2.286 -3.552 1.00 96.31 282 LEU A C 1
ATOM 2147 O O . LEU A 1 282 ? -0.931 -2.102 -4.668 1.00 96.31 282 LEU A O 1
ATOM 2151 N N . GLN A 1 283 ? -2.723 -2.307 -3.333 1.00 95.81 283 GLN A N 1
ATOM 2152 C CA . GLN A 1 283 ? -3.729 -2.052 -4.358 1.00 95.81 283 GLN A CA 1
ATOM 2153 C C . GLN A 1 283 ? -4.643 -0.917 -3.909 1.00 95.81 283 GLN A C 1
ATOM 2155 O O . GLN A 1 283 ? -5.313 -1.020 -2.885 1.00 95.81 283 GLN A O 1
ATOM 2160 N N . MET A 1 284 ? -4.690 0.170 -4.672 1.00 89.19 284 MET A N 1
ATOM 2161 C CA . MET A 1 284 ? -5.591 1.290 -4.425 1.00 89.19 284 MET A CA 1
ATOM 2162 C C . MET A 1 284 ? -6.440 1.559 -5.665 1.00 89.19 284 MET A C 1
ATOM 2164 O O . MET A 1 284 ? -5.909 1.830 -6.737 1.00 89.19 284 MET A O 1
ATOM 2168 N N . ASN A 1 285 ? -7.760 1.525 -5.521 1.00 87.06 285 ASN A N 1
ATOM 2169 C CA . ASN A 1 285 ? -8.714 1.949 -6.534 1.00 87.06 285 ASN A CA 1
ATOM 2170 C C . ASN A 1 285 ? -9.542 3.111 -5.987 1.00 87.06 285 ASN A C 1
ATOM 2172 O O . ASN A 1 285 ? -10.421 2.937 -5.145 1.00 87.06 285 ASN A O 1
ATOM 2176 N N . LEU A 1 286 ? -9.222 4.301 -6.469 1.00 80.81 286 LEU A N 1
ATOM 2177 C CA . LEU A 1 286 ? -9.619 5.597 -5.938 1.00 80.81 286 LEU A CA 1
ATOM 2178 C C . LEU A 1 286 ? -10.253 6.448 -7.041 1.00 80.81 286 LEU A C 1
ATOM 2180 O O . LEU A 1 286 ? -9.997 7.647 -7.124 1.00 80.81 286 LEU A O 1
ATOM 2184 N N . ALA A 1 287 ? -11.024 5.811 -7.929 1.00 77.00 287 ALA A N 1
ATOM 2185 C CA . ALA A 1 287 ? -11.515 6.430 -9.153 1.00 77.00 287 ALA A CA 1
ATOM 2186 C C . ALA A 1 287 ? -12.134 7.809 -8.881 1.00 77.00 287 ALA A C 1
ATOM 2188 O O . ALA A 1 287 ? -11.581 8.779 -9.347 1.00 77.00 287 ALA A O 1
ATOM 2189 N N . SER A 1 288 ? -13.155 7.977 -8.042 1.00 72.62 288 SER A N 1
ATOM 2190 C CA . SER A 1 288 ? -13.789 9.293 -7.829 1.00 72.62 288 SER A CA 1
ATOM 2191 C C . SER A 1 288 ? -13.019 10.335 -6.991 1.00 72.62 288 SER A C 1
ATOM 2193 O O . SER A 1 288 ? -13.553 11.428 -6.795 1.00 72.62 288 SER A O 1
ATOM 2195 N N . ILE A 1 289 ? -11.797 10.069 -6.512 1.00 69.06 289 ILE A N 1
ATOM 2196 C CA . ILE A 1 289 ? -11.048 11.030 -5.679 1.00 69.06 289 ILE A CA 1
ATOM 2197 C C . ILE A 1 289 ? -10.624 12.236 -6.508 1.00 69.06 289 ILE A C 1
ATOM 2199 O O . ILE A 1 289 ? -10.012 12.062 -7.552 1.00 69.06 289 ILE A O 1
ATOM 2203 N N . THR A 1 290 ? -10.913 13.440 -6.011 1.00 61.84 290 THR A N 1
ATOM 2204 C CA . THR A 1 290 ? -10.682 14.764 -6.612 1.00 61.84 290 THR A CA 1
ATOM 2205 C C . THR A 1 290 ? -9.232 15.245 -6.503 1.00 61.84 290 THR A C 1
ATOM 2207 O O . THR A 1 290 ? -8.779 15.973 -7.371 1.00 61.84 290 THR A O 1
ATOM 2210 N N . ASN A 1 291 ? -8.483 14.863 -5.463 1.00 60.94 291 ASN A N 1
ATOM 2211 C CA . ASN A 1 291 ? -7.045 15.150 -5.355 1.00 60.94 291 ASN A CA 1
ATOM 2212 C C . ASN A 1 291 ? -6.326 14.019 -4.611 1.00 60.94 291 ASN A C 1
ATOM 2214 O O . ASN A 1 291 ? -6.640 13.722 -3.453 1.00 60.94 291 ASN A O 1
ATOM 2218 N N . PHE A 1 292 ? -5.334 13.402 -5.249 1.00 64.62 292 PHE A N 1
ATOM 2219 C CA . PHE A 1 292 ? -4.476 12.427 -4.588 1.00 64.62 292 PHE A CA 1
ATOM 2220 C C . PHE A 1 292 ? -3.295 13.171 -3.943 1.00 64.62 292 PHE A C 1
ATOM 2222 O O . PHE A 1 292 ? -2.409 13.654 -4.643 1.00 64.62 292 PHE A O 1
ATOM 2229 N N . MET A 1 293 ? -3.328 13.292 -2.608 1.00 63.47 293 MET A N 1
ATOM 2230 C CA . MET A 1 293 ? -2.320 13.949 -1.755 1.00 63.47 293 MET A CA 1
ATOM 2231 C C . MET A 1 293 ? -2.153 15.442 -2.038 1.00 63.47 293 MET A C 1
ATOM 2233 O O . MET A 1 293 ? -1.231 15.871 -2.716 1.00 63.47 293 MET A O 1
ATOM 2237 N N . SER A 1 294 ? -3.070 16.241 -1.490 1.00 56.03 294 SER A N 1
ATOM 2238 C CA . SER A 1 294 ? -2.995 17.705 -1.495 1.00 56.03 294 SER A CA 1
ATOM 2239 C C . SER A 1 294 ? -2.494 18.218 -0.146 1.00 56.03 294 SER A C 1
ATOM 2241 O O . SER A 1 294 ? -3.049 17.839 0.889 1.00 56.03 294 SER A O 1
ATOM 2243 N N . GLY A 1 295 ? -1.506 19.114 -0.173 1.00 58.22 295 GLY A N 1
ATOM 2244 C CA . GLY A 1 295 ? -0.974 19.805 1.004 1.00 58.22 295 GLY A CA 1
ATOM 2245 C C . GLY A 1 295 ? -1.354 21.288 1.082 1.00 58.22 295 GLY A C 1
ATOM 2246 O O . GLY A 1 295 ? -1.773 21.872 0.083 1.00 58.22 295 GLY A O 1
ATOM 2247 N N . THR A 1 296 ? -1.179 21.917 2.251 1.00 53.84 296 THR A N 1
ATOM 2248 C CA . THR A 1 296 ? -1.305 23.384 2.440 1.00 53.84 296 THR A CA 1
ATOM 2249 C C . THR A 1 296 ? -0.000 24.088 2.845 1.00 53.84 296 THR A C 1
ATOM 2251 O O . THR A 1 296 ? -0.015 25.298 3.059 1.00 53.84 296 THR A O 1
ATOM 2254 N N . THR A 1 297 ? 1.120 23.365 2.979 1.00 56.50 297 THR A N 1
ATOM 2255 C CA . THR A 1 297 ? 2.383 23.863 3.576 1.00 56.50 297 THR A CA 1
ATOM 2256 C C . THR A 1 297 ? 3.635 23.192 2.991 1.00 56.50 297 THR A C 1
ATOM 2258 O O . THR A 1 297 ? 3.526 22.090 2.465 1.00 56.50 297 THR A O 1
ATOM 2261 N N . ASP A 1 298 ? 4.807 23.815 3.186 1.00 55.31 298 ASP A N 1
ATOM 2262 C CA . ASP A 1 298 ? 6.143 23.525 2.607 1.00 55.31 298 ASP A CA 1
ATOM 2263 C C . ASP A 1 298 ? 6.843 22.203 3.006 1.00 55.31 298 ASP A C 1
ATOM 2265 O O . ASP A 1 298 ? 8.073 22.122 2.976 1.00 55.31 298 ASP A O 1
ATOM 2269 N N . THR A 1 299 ? 6.123 21.148 3.389 1.00 62.09 299 THR A N 1
ATOM 2270 C CA . THR A 1 299 ? 6.765 19.915 3.874 1.00 62.09 299 THR A CA 1
ATOM 2271 C C . THR A 1 299 ? 6.932 18.790 2.855 1.00 62.09 299 THR A C 1
ATOM 2273 O O . THR A 1 299 ? 6.003 18.511 2.096 1.00 62.09 299 THR A O 1
ATOM 2276 N N . PRO A 1 300 ? 8.101 18.107 2.854 1.00 69.75 300 PRO A N 1
ATOM 2277 C CA . PRO A 1 300 ? 8.394 17.047 1.902 1.00 69.75 300 PRO A CA 1
ATOM 2278 C C . PRO A 1 300 ? 7.355 15.922 1.873 1.00 69.75 300 PRO A C 1
ATOM 2280 O O . PRO A 1 300 ? 6.902 15.445 2.919 1.00 69.75 300 PRO A O 1
ATOM 2283 N N . ILE A 1 301 ? 7.062 15.436 0.669 1.00 75.50 301 ILE A N 1
ATOM 2284 C CA . ILE A 1 301 ? 6.294 14.206 0.454 1.00 75.50 301 ILE A CA 1
ATOM 2285 C C . ILE A 1 301 ? 7.254 13.097 0.021 1.00 75.50 301 ILE A C 1
ATOM 2287 O O . ILE A 1 301 ? 8.073 13.307 -0.872 1.00 75.50 301 ILE A O 1
ATOM 2291 N N . ALA A 1 302 ? 7.155 11.913 0.625 1.00 80.75 302 ALA A N 1
ATOM 2292 C CA . ALA A 1 302 ? 7.989 10.764 0.284 1.00 80.75 302 ALA A CA 1
ATOM 2293 C C . ALA A 1 302 ? 7.158 9.564 -0.194 1.00 80.75 302 ALA A C 1
ATOM 2295 O O . ALA A 1 302 ? 6.280 9.069 0.510 1.00 80.75 302 ALA A O 1
ATOM 2296 N N . TYR A 1 303 ? 7.489 9.037 -1.366 1.00 86.31 303 TYR A N 1
ATOM 2297 C CA . TYR A 1 303 ? 6.982 7.772 -1.888 1.00 86.31 303 TYR A CA 1
ATOM 2298 C C . TYR A 1 303 ? 8.126 6.770 -1.913 1.00 86.31 303 TYR A C 1
ATOM 2300 O O . TYR A 1 303 ? 9.174 7.038 -2.495 1.00 86.31 303 TYR A O 1
ATOM 2308 N N . THR A 1 304 ? 7.968 5.618 -1.271 1.00 90.88 304 THR A N 1
ATOM 2309 C CA . THR A 1 304 ? 8.998 4.574 -1.258 1.00 90.88 304 THR A CA 1
ATOM 2310 C C . THR A 1 304 ? 8.369 3.222 -1.529 1.00 90.88 304 THR A C 1
ATOM 2312 O O . THR A 1 304 ? 7.615 2.702 -0.715 1.00 90.88 304 THR A O 1
ATOM 2315 N N . PHE A 1 305 ? 8.708 2.638 -2.668 1.00 93.69 305 PHE A N 1
ATOM 2316 C CA . PHE A 1 305 ? 8.296 1.301 -3.076 1.00 93.69 305 PHE A CA 1
ATOM 2317 C C . PHE A 1 305 ? 9.524 0.413 -2.970 1.00 93.69 305 PHE A C 1
ATOM 2319 O O . PHE A 1 305 ? 10.370 0.416 -3.859 1.00 93.69 305 PHE A O 1
ATOM 2326 N N . GLY A 1 306 ? 9.695 -0.240 -1.827 1.00 87.25 306 GLY A N 1
ATOM 2327 C CA . GLY A 1 306 ? 10.932 -0.934 -1.512 1.00 87.25 306 GLY A CA 1
ATOM 2328 C C . GLY A 1 306 ? 11.008 -2.354 -2.090 1.00 87.25 306 GLY A C 1
ATOM 2329 O O . GLY A 1 306 ? 10.233 -2.692 -2.996 1.00 87.25 306 GLY A O 1
ATOM 2330 N N . PRO A 1 307 ? 11.979 -3.173 -1.646 1.00 82.94 307 PRO A N 1
ATOM 2331 C CA . PRO A 1 307 ? 12.381 -4.348 -2.399 1.00 82.94 307 PRO A CA 1
ATOM 2332 C C . PRO A 1 307 ? 11.272 -5.377 -2.610 1.00 82.94 307 PRO A C 1
ATOM 2334 O O . PRO A 1 307 ? 10.551 -5.713 -1.673 1.00 82.94 307 PRO A O 1
ATOM 2337 N N . THR A 1 308 ? 11.153 -5.910 -3.829 1.00 82.00 308 THR A N 1
ATOM 2338 C CA . THR A 1 308 ? 10.138 -6.917 -4.223 1.00 82.00 308 THR A CA 1
ATOM 2339 C C . THR A 1 308 ? 8.674 -6.501 -3.995 1.00 82.00 308 THR A C 1
ATOM 2341 O O . THR A 1 308 ? 7.768 -7.328 -4.097 1.00 82.00 308 THR A O 1
ATOM 2344 N N . SER A 1 309 ? 8.418 -5.222 -3.694 1.00 93.75 309 SER A N 1
ATOM 2345 C CA . SER A 1 309 ? 7.063 -4.712 -3.479 1.00 93.75 309 SER A CA 1
ATOM 2346 C C . SER A 1 309 ? 6.249 -4.724 -4.773 1.00 93.75 309 SER A C 1
ATOM 2348 O O . SER A 1 309 ? 6.781 -4.545 -5.868 1.00 93.75 309 SER A O 1
ATOM 2350 N N . SER A 1 310 ? 4.935 -4.905 -4.655 1.00 96.81 310 SER A N 1
ATOM 2351 C CA . SER A 1 310 ? 3.995 -4.801 -5.772 1.00 96.81 310 SER A CA 1
ATOM 2352 C C . SER A 1 310 ? 2.985 -3.703 -5.479 1.00 96.81 310 SER A C 1
ATOM 2354 O O . SER A 1 310 ? 2.339 -3.719 -4.433 1.00 96.81 310 SER A O 1
ATOM 2356 N N . THR A 1 311 ? 2.864 -2.732 -6.381 1.00 95.88 311 THR A N 1
ATOM 2357 C CA . THR A 1 311 ? 1.983 -1.574 -6.214 1.00 95.88 311 THR A CA 1
ATOM 2358 C C . THR A 1 311 ? 1.126 -1.352 -7.450 1.00 95.88 311 THR A C 1
ATOM 2360 O O . THR A 1 311 ? 1.651 -1.214 -8.555 1.00 95.88 311 THR A O 1
ATOM 2363 N N . ASN A 1 312 ? -0.185 -1.231 -7.254 1.00 94.31 312 ASN A N 1
ATOM 2364 C CA . ASN A 1 312 ? -1.128 -0.772 -8.265 1.00 94.31 312 ASN A CA 1
ATOM 2365 C C . ASN A 1 312 ? -2.023 0.330 -7.684 1.00 94.31 312 ASN A C 1
ATOM 2367 O O . ASN A 1 312 ? -2.759 0.089 -6.730 1.00 94.31 312 ASN A O 1
ATOM 2371 N N . ILE A 1 313 ? -1.957 1.535 -8.245 1.00 88.25 313 ILE A N 1
ATOM 2372 C CA . ILE A 1 313 ? -2.783 2.676 -7.836 1.00 88.25 313 ILE A CA 1
ATOM 2373 C C . ILE A 1 313 ? -3.578 3.160 -9.047 1.00 88.25 313 ILE A C 1
ATOM 2375 O O . ILE A 1 313 ? -2.998 3.490 -10.076 1.00 88.25 313 ILE A O 1
ATOM 2379 N N . ASN A 1 314 ? -4.898 3.236 -8.919 1.00 86.38 314 ASN A N 1
ATOM 2380 C CA . ASN A 1 314 ? -5.816 3.783 -9.912 1.00 86.38 314 ASN A CA 1
ATOM 2381 C C . ASN A 1 314 ? -6.588 4.963 -9.307 1.00 86.38 314 ASN A C 1
ATOM 2383 O O . ASN A 1 314 ? -7.196 4.799 -8.253 1.00 86.38 314 ASN A O 1
ATOM 2387 N N . THR A 1 315 ? -6.580 6.139 -9.931 1.00 78.50 315 THR A N 1
ATOM 2388 C CA . THR A 1 315 ? -7.191 7.372 -9.383 1.00 78.50 315 THR A CA 1
ATOM 2389 C C . THR A 1 315 ? -7.620 8.321 -10.503 1.00 78.50 315 THR A C 1
ATOM 2391 O O . THR A 1 315 ? -6.942 8.387 -11.526 1.00 78.50 315 THR A O 1
ATOM 2394 N N . ASN A 1 316 ? -8.710 9.092 -10.340 1.00 67.88 316 ASN A N 1
ATOM 2395 C CA . ASN A 1 316 ? -9.036 10.159 -11.302 1.00 67.88 316 ASN A CA 1
ATOM 2396 C C . ASN A 1 316 ? -8.015 11.290 -11.282 1.00 67.88 316 ASN A C 1
ATOM 2398 O O . ASN A 1 316 ? -7.863 11.958 -12.296 1.00 67.88 316 ASN A O 1
ATOM 2402 N N . ASN A 1 317 ? -7.327 11.534 -10.168 1.00 61.03 317 ASN A N 1
ATOM 2403 C CA . ASN A 1 317 ? -6.540 12.750 -10.017 1.00 61.03 317 ASN A CA 1
ATOM 2404 C C . ASN A 1 317 ? -5.052 12.526 -9.806 1.00 61.03 317 ASN A C 1
ATOM 2406 O O . ASN A 1 317 ? -4.611 11.523 -9.248 1.00 61.03 317 ASN A O 1
ATOM 2410 N N . LEU A 1 318 ? -4.345 13.547 -10.278 1.00 58.31 318 LEU A N 1
ATOM 2411 C CA . LEU A 1 318 ? -2.907 13.723 -10.376 1.00 58.31 318 LEU A CA 1
ATOM 2412 C C . LEU A 1 318 ? -2.267 13.741 -8.989 1.00 58.31 318 LEU A C 1
ATOM 2414 O O . LEU A 1 318 ? -2.916 14.111 -8.007 1.00 58.31 318 LEU A O 1
ATOM 2418 N N . PHE A 1 319 ? -0.975 13.435 -8.916 1.00 59.78 319 PHE A N 1
ATOM 2419 C CA . PHE A 1 319 ? -0.181 13.871 -7.770 1.00 59.78 319 PHE A CA 1
ATOM 2420 C C . PHE A 1 319 ? -0.202 15.407 -7.742 1.00 59.78 319 PHE A C 1
ATOM 2422 O O . PHE A 1 319 ? 0.211 16.077 -8.700 1.00 59.78 319 PHE A O 1
ATOM 2429 N N . ASN A 1 320 ? -0.760 15.974 -6.674 1.00 51.09 320 ASN A N 1
ATOM 2430 C CA . ASN A 1 320 ? -0.956 17.411 -6.573 1.00 51.09 320 ASN A CA 1
ATOM 2431 C C . ASN A 1 320 ? 0.245 18.100 -5.905 1.00 51.09 320 ASN A C 1
ATOM 2433 O O . ASN A 1 320 ? 0.306 18.217 -4.686 1.00 51.09 320 ASN A O 1
ATOM 2437 N N . TYR A 1 321 ? 1.151 18.645 -6.719 1.00 53.84 321 TYR A N 1
ATOM 2438 C CA . TYR A 1 321 ? 2.247 19.540 -6.313 1.00 53.84 321 TYR A CA 1
ATOM 2439 C C . TYR A 1 321 ? 1.774 20.950 -5.898 1.00 53.84 321 TYR A C 1
ATOM 2441 O O . TYR A 1 321 ? 2.409 21.950 -6.210 1.00 53.84 321 TYR A O 1
ATOM 2449 N N . ALA A 1 322 ? 0.609 21.095 -5.262 1.00 46.31 322 ALA A N 1
ATOM 2450 C CA . ALA A 1 322 ? 0.100 22.408 -4.836 1.00 46.31 322 ALA A CA 1
ATOM 2451 C C . ALA A 1 322 ? 0.945 23.084 -3.747 1.00 46.31 322 ALA A C 1
ATOM 2453 O O . ALA A 1 322 ? 0.631 24.206 -3.353 1.00 46.31 322 ALA A O 1
ATOM 2454 N N . THR A 1 323 ? 2.002 22.435 -3.267 1.00 51.19 323 THR A N 1
ATOM 2455 C CA . THR A 1 323 ? 2.872 22.966 -2.230 1.00 51.19 323 THR A CA 1
ATOM 2456 C C . THR A 1 323 ? 4.268 23.225 -2.776 1.00 51.19 323 THR A C 1
ATOM 2458 O O . THR A 1 323 ? 4.794 22.487 -3.598 1.00 51.19 323 THR A O 1
ATOM 2461 N N . THR A 1 324 ? 4.898 24.269 -2.261 1.00 54.78 324 THR A N 1
ATOM 2462 C CA . THR A 1 324 ? 6.310 24.659 -2.410 1.00 54.78 324 THR A CA 1
ATOM 2463 C C . THR A 1 324 ? 7.289 23.631 -1.807 1.00 54.78 324 THR A C 1
ATOM 2465 O O . THR A 1 324 ? 8.383 23.976 -1.373 1.00 54.78 324 THR A O 1
ATOM 2468 N N . SER A 1 325 ? 6.887 22.359 -1.706 1.00 62.41 325 SER A N 1
ATOM 2469 C CA . SER A 1 325 ? 7.603 21.298 -0.991 1.00 62.41 325 SER A CA 1
ATOM 2470 C C . SER A 1 325 ? 8.128 20.235 -1.943 1.00 62.41 325 SER A C 1
ATOM 2472 O O . SER A 1 325 ? 7.385 19.821 -2.830 1.00 62.41 325 SER A O 1
ATOM 2474 N N . PRO A 1 326 ? 9.342 19.710 -1.707 1.00 70.88 326 PRO A N 1
ATOM 2475 C CA . PRO A 1 326 ? 9.891 18.657 -2.540 1.00 70.88 326 PRO A CA 1
ATOM 2476 C C . PRO A 1 326 ? 9.111 17.352 -2.389 1.00 70.88 326 PRO A C 1
ATOM 2478 O O . PRO A 1 326 ? 8.855 16.876 -1.278 1.00 70.88 326 PRO A O 1
ATOM 2481 N N . VAL A 1 327 ? 8.809 16.717 -3.509 1.00 73.12 327 VAL A N 1
ATOM 2482 C CA . VAL A 1 327 ? 8.312 15.348 -3.577 1.00 73.12 327 VAL A CA 1
ATOM 2483 C C . VAL A 1 327 ? 9.442 14.432 -4.003 1.00 73.12 327 VAL A C 1
ATOM 2485 O O . VAL A 1 327 ? 10.047 14.606 -5.057 1.00 73.12 327 VAL A O 1
ATOM 2488 N N . ASN A 1 328 ? 9.685 13.408 -3.194 1.00 78.38 328 ASN A N 1
ATOM 2489 C CA . ASN A 1 328 ? 10.718 12.414 -3.422 1.00 78.38 328 ASN A CA 1
ATOM 2490 C C . ASN A 1 328 ? 10.079 11.048 -3.626 1.00 78.38 328 ASN A C 1
ATOM 2492 O O . ASN A 1 328 ? 9.391 10.539 -2.746 1.00 78.38 328 ASN A O 1
ATOM 2496 N N . THR A 1 329 ? 10.325 10.436 -4.776 1.00 80.50 329 THR A N 1
ATOM 2497 C CA . THR A 1 329 ? 9.858 9.088 -5.100 1.00 80.50 329 THR A CA 1
ATOM 2498 C C . THR A 1 329 ? 11.048 8.154 -5.241 1.00 80.50 329 THR A C 1
ATOM 2500 O O . THR A 1 329 ? 12.008 8.489 -5.927 1.00 80.50 329 THR A O 1
ATOM 2503 N N . LEU A 1 330 ? 10.985 6.974 -4.628 1.00 84.25 330 LEU A N 1
ATOM 2504 C CA . LEU A 1 330 ? 11.990 5.920 -4.726 1.00 84.25 330 LEU A CA 1
ATOM 2505 C C . LEU A 1 330 ? 11.321 4.577 -5.041 1.00 84.25 330 LEU A C 1
ATOM 2507 O O . LEU A 1 330 ? 10.442 4.139 -4.303 1.00 84.25 330 LEU A O 1
ATOM 2511 N N . PHE A 1 331 ? 11.783 3.897 -6.087 1.00 85.38 331 PHE A N 1
ATOM 2512 C CA . PHE A 1 331 ? 11.495 2.487 -6.365 1.00 85.38 331 PHE A CA 1
ATOM 2513 C C . PHE A 1 331 ? 12.775 1.696 -6.115 1.00 85.38 331 PHE A C 1
ATOM 2515 O O . PHE A 1 331 ? 13.761 1.935 -6.799 1.00 85.38 331 PHE A O 1
ATOM 2522 N N . ASP A 1 332 ? 12.798 0.810 -5.127 1.00 81.62 332 ASP A N 1
ATOM 2523 C CA . ASP A 1 332 ? 13.976 0.021 -4.756 1.00 81.62 332 ASP A CA 1
ATOM 2524 C C . ASP A 1 332 ? 14.000 -1.344 -5.473 1.00 81.62 332 ASP A C 1
ATOM 2526 O O . ASP A 1 332 ? 13.168 -1.651 -6.332 1.00 81.62 332 ASP A O 1
ATOM 2530 N N . ASN A 1 333 ? 14.995 -2.160 -5.129 1.00 76.81 333 ASN A N 1
ATOM 2531 C CA . ASN A 1 333 ? 15.373 -3.367 -5.856 1.00 76.81 333 ASN A CA 1
ATOM 2532 C C . ASN A 1 333 ? 14.206 -4.344 -6.106 1.00 76.81 333 ASN A C 1
ATOM 2534 O O . ASN A 1 333 ? 13.598 -4.846 -5.167 1.00 76.81 333 ASN A O 1
ATOM 2538 N N . HIS A 1 334 ? 13.933 -4.676 -7.367 1.00 81.44 334 HIS A N 1
ATOM 2539 C CA . HIS A 1 334 ? 12.860 -5.581 -7.796 1.00 81.44 334 HIS A CA 1
ATOM 2540 C C . HIS A 1 334 ? 11.428 -5.119 -7.463 1.00 81.44 334 HIS A C 1
ATOM 2542 O O . HIS A 1 334 ? 10.493 -5.916 -7.484 1.00 81.44 334 HIS A O 1
ATOM 2548 N N . ALA A 1 335 ? 11.213 -3.835 -7.158 1.00 86.31 335 ALA A N 1
ATOM 2549 C CA . ALA A 1 335 ? 9.861 -3.296 -7.037 1.00 86.31 335 ALA A CA 1
ATOM 2550 C C . ALA A 1 335 ? 9.102 -3.372 -8.378 1.00 86.31 335 ALA A C 1
ATOM 2552 O O . ALA A 1 335 ? 9.665 -3.151 -9.454 1.00 86.31 335 ALA A O 1
ATOM 2553 N N . GLN A 1 336 ? 7.800 -3.635 -8.302 1.00 92.56 336 GLN A N 1
ATOM 2554 C CA . GLN A 1 336 ? 6.857 -3.535 -9.409 1.00 92.56 336 GLN A CA 1
ATOM 2555 C C . GLN A 1 336 ? 5.819 -2.467 -9.092 1.00 92.56 336 GLN A C 1
ATOM 2557 O O . GLN A 1 336 ? 5.108 -2.539 -8.089 1.00 92.56 336 GLN A O 1
ATOM 2562 N N . PHE A 1 337 ? 5.696 -1.482 -9.970 1.00 92.88 337 PHE A N 1
ATOM 2563 C CA . PHE A 1 337 ? 4.811 -0.352 -9.764 1.00 92.88 337 PHE A CA 1
ATOM 2564 C C . PHE A 1 337 ? 3.980 -0.064 -11.008 1.00 92.88 337 PHE A C 1
ATOM 2566 O O . PHE A 1 337 ? 4.484 -0.019 -12.130 1.00 92.88 337 PHE A O 1
ATOM 2573 N N . THR A 1 338 ? 2.686 0.155 -10.811 1.00 91.25 338 THR A N 1
ATOM 2574 C CA . THR A 1 338 ? 1.783 0.685 -11.825 1.00 91.25 338 THR A CA 1
ATOM 2575 C C . THR A 1 338 ? 0.905 1.760 -11.205 1.00 91.25 338 THR A C 1
ATOM 2577 O O . THR A 1 338 ? 0.179 1.508 -10.249 1.00 91.25 338 THR A O 1
ATOM 2580 N N . TYR A 1 339 ? 0.934 2.950 -11.786 1.00 86.25 339 TYR A N 1
ATOM 2581 C CA . TYR A 1 339 ? -0.018 4.008 -11.492 1.00 86.25 339 TYR A CA 1
ATOM 2582 C C . TYR A 1 339 ? -0.861 4.290 -12.724 1.00 86.25 339 TYR A C 1
ATOM 2584 O O . TYR A 1 339 ? -0.330 4.437 -13.822 1.00 86.25 339 TYR A O 1
ATOM 2592 N N . THR A 1 340 ? -2.169 4.389 -12.544 1.00 83.31 340 THR A N 1
ATOM 2593 C CA . THR A 1 340 ? -3.126 4.731 -13.589 1.00 83.31 340 THR A CA 1
ATOM 2594 C C . THR A 1 340 ? -3.903 5.968 -13.165 1.00 83.31 340 THR A C 1
ATOM 2596 O O . THR A 1 340 ? -4.735 5.915 -12.263 1.00 83.31 340 THR A O 1
ATOM 2599 N N . SER A 1 341 ? -3.613 7.084 -13.826 1.00 77.12 341 SER A N 1
ATOM 2600 C CA . SER A 1 341 ? -4.448 8.279 -13.795 1.00 77.12 341 SER A CA 1
ATOM 2601 C C . SER A 1 341 ? -5.634 8.074 -14.730 1.00 77.12 341 SER A C 1
ATOM 2603 O O . SER A 1 341 ? -5.448 7.610 -15.855 1.00 77.12 341 SER A O 1
ATOM 2605 N N . LEU A 1 342 ? -6.839 8.450 -14.317 1.00 71.06 342 LEU A N 1
ATOM 2606 C CA . LEU A 1 342 ? -8.002 8.531 -15.207 1.00 71.06 342 LEU A CA 1
ATOM 2607 C C . LEU A 1 342 ? -8.194 9.948 -15.787 1.00 71.06 342 LEU A C 1
ATOM 2609 O O . LEU A 1 342 ? -9.177 10.205 -16.480 1.00 71.06 342 LEU A O 1
ATOM 2613 N N . THR A 1 343 ? -7.253 10.863 -15.520 1.00 66.12 343 THR A N 1
ATOM 2614 C CA . THR A 1 343 ? -7.133 12.172 -16.183 1.00 66.12 343 THR A CA 1
ATOM 2615 C C . THR A 1 343 ? -5.990 12.192 -17.203 1.00 66.12 343 THR A C 1
ATOM 2617 O O . THR A 1 343 ? -5.220 11.243 -17.340 1.00 66.12 343 THR A O 1
ATOM 2620 N N . ASN A 1 344 ? -5.896 13.288 -17.962 1.00 58.12 344 ASN A N 1
ATOM 2621 C CA . ASN A 1 344 ? -4.985 13.464 -19.099 1.00 58.12 344 ASN A CA 1
ATOM 2622 C C . ASN A 1 344 ? -3.535 13.824 -18.724 1.00 58.12 344 ASN A C 1
ATOM 2624 O O . ASN A 1 344 ? -2.680 13.887 -19.605 1.00 58.12 344 ASN A O 1
ATOM 2628 N N . ALA A 1 345 ? -3.239 14.043 -17.450 1.00 56.69 345 ALA A N 1
ATOM 2629 C CA . ALA A 1 345 ? -1.887 14.300 -16.975 1.00 56.69 345 ALA A CA 1
ATOM 2630 C C . ALA A 1 345 ? -1.527 13.304 -15.869 1.00 56.69 345 ALA A C 1
ATOM 2632 O O . ALA A 1 345 ? -2.350 12.493 -15.436 1.00 56.69 345 ALA A O 1
ATOM 2633 N N . PHE A 1 346 ? -0.285 13.377 -15.401 1.00 61.12 346 PHE A N 1
ATOM 2634 C CA . PHE A 1 346 ? 0.155 12.720 -14.168 1.00 61.12 346 PHE A CA 1
ATOM 2635 C C . PHE A 1 346 ? 0.344 13.723 -13.005 1.00 61.12 346 PHE A C 1
ATOM 2637 O O . PHE A 1 346 ? 0.211 13.349 -11.839 1.00 61.12 346 PHE A O 1
ATOM 2644 N N . TRP A 1 347 ? 0.517 15.018 -13.323 1.00 61.25 347 TRP A N 1
ATOM 2645 C CA . TRP A 1 347 ? 0.826 16.103 -12.378 1.00 61.25 347 TRP A CA 1
ATOM 2646 C C . TRP A 1 347 ? -0.090 17.320 -12.547 1.00 61.25 347 TRP A C 1
ATOM 2648 O O . TRP A 1 347 ? -0.290 17.789 -13.670 1.00 61.25 347 TRP A O 1
ATOM 2658 N N . TYR A 1 348 ? -0.616 17.855 -11.439 1.00 56.28 348 TYR A N 1
ATOM 2659 C CA . TYR A 1 348 ? -1.502 19.032 -11.468 1.00 56.28 348 TYR A CA 1
ATOM 2660 C C . TYR A 1 348 ? -0.739 20.364 -11.564 1.00 56.28 348 TYR A C 1
ATOM 2662 O O . TYR A 1 348 ? -1.212 21.279 -12.231 1.00 56.28 348 TYR A O 1
ATOM 2670 N N . ASN A 1 349 ? 0.458 20.453 -10.967 1.00 57.81 349 ASN A N 1
ATOM 2671 C CA . ASN A 1 349 ? 1.322 21.643 -10.965 1.00 57.81 349 ASN A CA 1
ATOM 2672 C C . ASN A 1 349 ? 2.739 21.326 -11.474 1.00 57.81 349 ASN A C 1
ATOM 2674 O O . ASN A 1 349 ? 3.077 20.166 -11.717 1.00 57.81 349 ASN A O 1
ATOM 2678 N N . ASN A 1 350 ? 3.561 22.368 -11.647 1.00 57.72 350 ASN A N 1
ATOM 2679 C CA . ASN A 1 350 ? 4.961 22.218 -12.045 1.00 57.72 350 ASN A CA 1
ATOM 2680 C C . ASN A 1 350 ? 5.776 21.562 -10.921 1.00 57.72 350 ASN A C 1
ATOM 2682 O O . ASN A 1 350 ? 5.639 22.003 -9.780 1.00 57.72 350 ASN A O 1
ATOM 2686 N N . PRO A 1 351 ? 6.653 20.593 -11.237 1.00 57.59 351 PRO A N 1
ATOM 2687 C CA . PRO A 1 351 ? 7.613 20.089 -10.266 1.00 57.59 351 PRO A CA 1
ATOM 2688 C C . PRO A 1 351 ? 8.559 21.201 -9.787 1.00 57.59 351 PRO A C 1
ATOM 2690 O O . PRO A 1 351 ? 8.990 22.045 -10.584 1.00 57.59 351 PRO A O 1
ATOM 2693 N N . ASP A 1 352 ? 8.881 21.183 -8.496 1.00 60.41 352 ASP A N 1
ATOM 2694 C CA . ASP A 1 352 ? 9.913 22.003 -7.870 1.00 60.41 352 ASP A CA 1
ATOM 2695 C C . ASP A 1 352 ? 11.312 21.488 -8.250 1.00 60.41 352 ASP A C 1
ATOM 2697 O O . ASP A 1 352 ? 11.524 20.309 -8.536 1.00 60.41 352 ASP A O 1
ATOM 2701 N N . SER A 1 353 ? 12.313 22.370 -8.230 1.00 63.00 353 SER A N 1
ATOM 2702 C CA . SER A 1 353 ? 13.717 21.996 -8.460 1.00 63.00 353 SER A CA 1
ATOM 2703 C C . SER A 1 353 ? 14.271 20.958 -7.475 1.00 63.00 353 SER A C 1
ATOM 2705 O O . SER A 1 353 ? 15.268 20.306 -7.782 1.00 63.00 353 SER A O 1
ATOM 2707 N N . ASN A 1 354 ? 13.645 20.822 -6.306 1.00 66.44 354 ASN A N 1
ATOM 2708 C CA . ASN A 1 354 ? 14.022 19.891 -5.249 1.00 66.44 354 ASN A CA 1
ATOM 2709 C C . ASN A 1 354 ? 13.250 18.563 -5.309 1.00 66.44 354 ASN A C 1
ATOM 2711 O O . ASN A 1 354 ? 13.488 17.692 -4.471 1.00 66.44 354 ASN A O 1
ATOM 2715 N N . ASP A 1 355 ? 12.336 18.396 -6.267 1.00 67.69 355 ASP A N 1
ATOM 2716 C CA . ASP A 1 355 ? 11.666 17.119 -6.488 1.00 67.69 355 ASP A CA 1
ATOM 2717 C C . ASP A 1 355 ? 12.651 16.074 -7.007 1.00 67.69 355 ASP A C 1
ATOM 2719 O O . ASP A 1 355 ? 13.551 16.370 -7.798 1.00 67.69 355 ASP A O 1
ATOM 2723 N N . SER A 1 356 ? 12.457 14.820 -6.607 1.00 68.94 356 SER A N 1
ATOM 2724 C CA . SER A 1 356 ? 13.242 13.706 -7.122 1.00 68.94 356 SER A CA 1
ATOM 2725 C C . SER A 1 356 ? 12.386 12.484 -7.408 1.00 68.94 356 SER A C 1
ATOM 2727 O O . SER A 1 356 ? 11.441 12.147 -6.694 1.00 68.94 356 SER A O 1
ATOM 2729 N N . PHE A 1 357 ? 12.754 11.780 -8.469 1.00 73.06 357 PHE A N 1
ATOM 2730 C CA . PHE A 1 357 ? 12.139 10.523 -8.841 1.00 73.06 357 PHE A CA 1
ATOM 2731 C C . PHE A 1 357 ? 13.244 9.515 -9.133 1.00 73.06 357 PHE A C 1
ATOM 2733 O O . PHE A 1 357 ? 13.949 9.646 -10.124 1.00 73.06 357 PHE A O 1
ATOM 2740 N N . THR A 1 358 ? 13.419 8.519 -8.270 1.00 71.62 358 THR A N 1
ATOM 2741 C CA . THR A 1 358 ? 14.541 7.578 -8.312 1.00 71.62 358 THR A CA 1
ATOM 2742 C C . THR A 1 358 ? 14.066 6.151 -8.547 1.00 71.62 358 THR A C 1
ATOM 2744 O O . THR A 1 358 ? 13.314 5.609 -7.745 1.00 71.62 358 THR A O 1
ATOM 2747 N N . ILE A 1 359 ? 14.556 5.503 -9.603 1.00 75.38 359 ILE A N 1
ATOM 2748 C CA . ILE A 1 359 ? 14.386 4.071 -9.854 1.00 75.38 359 ILE A CA 1
ATOM 2749 C C . ILE A 1 359 ? 15.716 3.359 -9.576 1.00 75.38 359 ILE A C 1
ATOM 2751 O O . ILE A 1 359 ? 16.704 3.546 -10.289 1.00 75.38 359 ILE A O 1
ATOM 2755 N N . LYS A 1 360 ? 15.744 2.529 -8.535 1.00 72.62 360 LYS A N 1
ATOM 2756 C CA . LYS A 1 360 ? 16.903 1.786 -8.041 1.00 72.62 360 LYS A CA 1
ATOM 2757 C C . LYS A 1 360 ? 16.670 0.282 -8.170 1.00 72.62 360 LYS A C 1
ATOM 2759 O O . LYS A 1 360 ? 16.153 -0.358 -7.267 1.00 72.62 360 LYS A O 1
ATOM 2764 N N . ASN A 1 361 ? 17.070 -0.289 -9.306 1.00 70.00 361 ASN A N 1
ATOM 2765 C CA . ASN A 1 361 ? 16.915 -1.719 -9.633 1.00 70.00 361 ASN A CA 1
ATOM 2766 C C . ASN A 1 361 ? 15.478 -2.306 -9.550 1.00 70.00 361 ASN A C 1
ATOM 2768 O O . ASN A 1 361 ? 15.349 -3.527 -9.488 1.00 70.00 361 ASN A O 1
ATOM 2772 N N . ALA A 1 362 ? 14.414 -1.497 -9.546 1.00 76.19 362 ALA A N 1
ATOM 2773 C CA . ALA A 1 362 ? 13.034 -1.964 -9.715 1.00 76.19 362 ALA A CA 1
ATOM 2774 C C . ALA A 1 362 ? 12.872 -2.805 -10.996 1.00 76.19 362 ALA A C 1
ATOM 2776 O O . ALA A 1 362 ? 13.520 -2.526 -11.996 1.00 76.19 362 ALA A O 1
ATOM 2777 N N . ASP A 1 363 ? 12.002 -3.814 -11.002 1.00 79.75 363 ASP A N 1
ATOM 2778 C CA . ASP A 1 363 ? 11.804 -4.648 -12.199 1.00 79.75 363 ASP A CA 1
ATOM 2779 C C . ASP A 1 363 ? 10.945 -3.933 -13.241 1.00 79.75 363 ASP A C 1
ATOM 2781 O O . ASP A 1 363 ? 11.178 -4.050 -14.447 1.00 79.75 363 ASP A O 1
ATOM 2785 N N . ARG A 1 364 ? 9.948 -3.174 -12.769 1.00 84.44 364 ARG A N 1
ATOM 2786 C CA . ARG A 1 364 ? 9.000 -2.470 -13.629 1.00 84.44 364 ARG A CA 1
ATOM 2787 C C . ARG A 1 364 ? 8.382 -1.267 -12.933 1.00 84.44 364 ARG A C 1
ATOM 2789 O O . ARG A 1 364 ? 7.802 -1.400 -11.858 1.00 84.44 364 ARG A O 1
ATOM 2796 N N . VAL A 1 365 ? 8.398 -0.114 -13.592 1.00 84.69 365 VAL A N 1
ATOM 2797 C CA . VAL A 1 365 ? 7.688 1.095 -13.156 1.00 84.69 365 VAL A CA 1
ATOM 2798 C C . VAL A 1 365 ? 6.855 1.615 -14.317 1.00 84.69 365 VAL A C 1
ATOM 2800 O O . VAL A 1 365 ? 7.398 1.980 -15.355 1.00 84.69 365 VAL A O 1
ATOM 2803 N N . ARG A 1 366 ? 5.531 1.649 -14.159 1.00 84.94 366 ARG A N 1
ATOM 2804 C CA . ARG A 1 366 ? 4.604 2.083 -15.207 1.00 84.94 366 ARG A CA 1
ATOM 2805 C C . ARG A 1 366 ? 3.691 3.206 -14.749 1.00 84.94 366 ARG A C 1
ATOM 2807 O O . ARG A 1 366 ? 3.053 3.114 -13.704 1.00 84.94 366 ARG A O 1
ATOM 2814 N N . PHE A 1 367 ? 3.549 4.198 -15.612 1.00 80.62 367 PHE A N 1
ATOM 2815 C CA . PHE A 1 367 ? 2.565 5.264 -15.514 1.00 80.62 367 PHE A CA 1
ATOM 2816 C C . PHE A 1 367 ? 1.606 5.157 -16.684 1.00 80.62 367 PHE A C 1
ATOM 2818 O O . PHE A 1 367 ? 2.028 5.057 -17.833 1.00 80.62 367 PHE A O 1
ATOM 2825 N N . ASN A 1 368 ? 0.316 5.188 -16.395 1.00 80.19 368 ASN A N 1
ATOM 2826 C CA . ASN A 1 368 ? -0.746 5.247 -17.379 1.00 80.19 368 ASN A CA 1
ATOM 2827 C C . ASN A 1 368 ? -1.579 6.500 -17.135 1.00 80.19 368 ASN A C 1
ATOM 2829 O O . ASN A 1 368 ? -1.827 6.885 -15.993 1.00 80.19 368 ASN A O 1
ATOM 2833 N N . THR A 1 369 ? -2.079 7.073 -18.215 1.00 74.50 369 THR A N 1
ATOM 2834 C CA . THR A 1 369 ? -3.159 8.053 -18.221 1.00 74.50 369 THR A CA 1
ATOM 2835 C C . THR A 1 369 ? -4.285 7.485 -19.086 1.00 74.50 369 THR A C 1
ATOM 2837 O O . THR A 1 369 ? -4.033 6.950 -20.169 1.00 74.50 369 THR A O 1
ATOM 2840 N N . GLN A 1 370 ? -5.527 7.529 -18.609 1.00 67.19 370 GLN A N 1
ATOM 2841 C CA . GLN A 1 370 ? -6.707 7.186 -19.398 1.00 67.19 370 GLN A CA 1
ATOM 2842 C C . GLN A 1 370 ? -7.373 8.472 -19.879 1.00 67.19 370 GLN A C 1
ATOM 2844 O O . GLN A 1 370 ? -7.516 9.438 -19.137 1.00 67.19 370 GLN A O 1
ATOM 2849 N N . ASN A 1 371 ? -7.776 8.490 -21.147 1.00 57.22 371 ASN A N 1
ATOM 2850 C CA . ASN A 1 371 ? -8.397 9.650 -21.768 1.00 57.22 371 ASN A CA 1
ATOM 2851 C C . ASN A 1 371 ? -9.877 9.357 -22.038 1.00 57.22 371 ASN A C 1
ATOM 2853 O O . ASN A 1 371 ? -10.209 8.674 -23.006 1.00 57.22 371 ASN A O 1
ATOM 2857 N N . ALA A 1 372 ? -10.767 9.904 -21.214 1.00 42.56 372 ALA A N 1
ATOM 2858 C CA . ALA A 1 372 ? -12.180 10.033 -21.545 1.00 42.56 372 ALA A CA 1
ATOM 2859 C C . ALA A 1 372 ? -12.461 11.472 -22.022 1.00 42.56 372 ALA A C 1
ATOM 2861 O O . ALA A 1 372 ? -13.065 12.264 -21.308 1.00 42.56 372 ALA A O 1
ATOM 2862 N N . GLY A 1 373 ? -12.011 11.832 -23.232 1.00 43.41 373 GLY A N 1
ATOM 2863 C CA . GLY A 1 373 ? -12.680 12.894 -24.000 1.00 43.41 373 GLY A CA 1
ATOM 2864 C C . GLY A 1 373 ? -11.909 14.155 -24.413 1.00 43.41 373 GLY A C 1
ATOM 2865 O O . GLY A 1 373 ? -12.569 15.091 -24.856 1.00 43.41 373 GLY A O 1
ATOM 2866 N N . THR A 1 374 ? -10.570 14.230 -24.353 1.00 43.78 374 THR A N 1
ATOM 2867 C CA . THR A 1 374 ? -9.826 15.369 -24.959 1.00 43.78 374 THR A CA 1
ATOM 2868 C C . THR A 1 374 ? -8.977 14.970 -26.177 1.00 43.78 374 THR A C 1
ATOM 2870 O O . THR A 1 374 ? -8.490 13.837 -26.228 1.00 43.78 374 THR A O 1
ATOM 2873 N N . PRO A 1 375 ? -8.800 15.862 -27.182 1.00 39.97 375 PRO A N 1
ATOM 2874 C CA . PRO A 1 375 ? -8.153 15.526 -28.452 1.00 39.97 375 PRO A CA 1
ATOM 2875 C C . PRO A 1 375 ? -6.727 14.979 -28.297 1.00 39.97 375 PRO A C 1
ATOM 2877 O O . PRO A 1 375 ? -5.967 15.392 -27.419 1.00 39.97 375 PRO A O 1
ATOM 2880 N N . VAL A 1 376 ? -6.366 14.068 -29.203 1.00 36.91 376 VAL A N 1
ATOM 2881 C CA . VAL A 1 376 ? -5.034 13.461 -29.352 1.00 36.91 376 VAL A CA 1
ATOM 2882 C C . VAL A 1 376 ? -3.952 14.555 -29.356 1.00 36.91 376 VAL A C 1
ATOM 2884 O O . VAL A 1 376 ? -3.992 15.452 -30.194 1.00 36.91 376 VAL A O 1
ATOM 2887 N N . GLY A 1 377 ? -3.005 14.495 -28.410 1.00 40.03 377 GLY A N 1
ATOM 2888 C CA . GLY A 1 377 ? -1.898 15.460 -28.282 1.00 40.03 377 GLY A CA 1
ATOM 2889 C C . GLY A 1 377 ? -1.802 16.222 -26.951 1.00 40.03 377 GLY A C 1
ATOM 2890 O O . GLY A 1 377 ? -0.862 17.000 -26.781 1.00 40.03 377 GLY A O 1
ATOM 2891 N N . GLN A 1 378 ? -2.729 16.005 -26.006 1.00 44.62 378 GLN A N 1
ATOM 2892 C CA . GLN A 1 378 ? -2.680 16.599 -24.653 1.00 44.62 378 GLN A CA 1
ATOM 2893 C C . GLN A 1 378 ? -2.473 15.595 -23.507 1.00 44.62 378 GLN A C 1
ATOM 2895 O O . GLN A 1 378 ? -2.289 16.014 -22.372 1.00 44.62 378 GLN A O 1
ATOM 2900 N N . SER A 1 379 ? -2.481 14.290 -23.791 1.00 44.62 379 SER A N 1
ATOM 2901 C CA . SER A 1 379 ? -2.155 13.259 -22.803 1.00 44.62 379 SER A CA 1
ATOM 2902 C C . SER A 1 379 ? -0.642 13.125 -22.705 1.00 44.62 379 SER A C 1
ATOM 2904 O O . SER A 1 379 ? 0.032 12.947 -23.719 1.00 44.62 379 SER A O 1
ATOM 2906 N N . ALA A 1 380 ? -0.101 13.308 -21.510 1.00 53.12 380 ALA A N 1
ATOM 2907 C CA . ALA A 1 380 ? 1.334 13.294 -21.305 1.00 53.12 380 ALA A CA 1
ATOM 2908 C C . ALA A 1 380 ? 1.655 12.989 -19.847 1.00 53.12 380 ALA A C 1
ATOM 2910 O O . ALA A 1 380 ? 1.281 13.743 -18.948 1.00 53.12 380 ALA A O 1
ATOM 2911 N N . VAL A 1 381 ? 2.434 11.929 -19.628 1.00 54.06 381 VAL A N 1
ATOM 2912 C CA . VAL A 1 381 ? 3.005 11.612 -18.308 1.00 54.06 381 VAL A CA 1
ATOM 2913 C C . VAL A 1 381 ? 3.842 12.789 -17.766 1.00 54.06 381 VAL A C 1
ATOM 2915 O O . VAL A 1 381 ? 3.970 12.941 -16.554 1.00 54.06 381 VAL A O 1
ATOM 2918 N N . PHE A 1 382 ? 4.348 13.676 -18.638 1.00 54.00 382 PHE A N 1
ATOM 2919 C CA . PHE A 1 382 ? 5.174 14.829 -18.250 1.00 54.00 382 PHE A CA 1
ATOM 2920 C C . PHE A 1 382 ? 4.722 16.201 -18.794 1.00 54.00 382 PHE A C 1
ATOM 2922 O O . PHE A 1 382 ? 5.546 17.112 -18.833 1.00 54.00 382 PHE A O 1
ATOM 2929 N N . ARG A 1 383 ? 3.459 16.405 -19.214 1.00 48.88 383 ARG A N 1
ATOM 2930 C CA . ARG A 1 383 ? 2.947 17.777 -19.460 1.00 48.88 383 ARG A CA 1
ATOM 2931 C C . ARG A 1 383 ? 2.048 18.228 -18.314 1.00 48.88 383 ARG A C 1
ATOM 2933 O O . ARG A 1 383 ? 1.225 17.456 -17.831 1.00 48.88 383 ARG A O 1
ATOM 2940 N N . ASN A 1 384 ? 2.206 19.487 -17.910 1.00 49.16 384 ASN A N 1
ATOM 2941 C CA . ASN A 1 384 ? 1.310 20.163 -16.974 1.00 49.16 384 ASN A CA 1
ATOM 2942 C C . ASN A 1 384 ? -0.034 20.476 -17.670 1.00 49.16 384 ASN A C 1
ATOM 2944 O O . ASN A 1 384 ? -0.069 20.811 -18.855 1.00 49.16 384 ASN A O 1
ATOM 2948 N N . SER A 1 385 ? -1.133 20.365 -16.921 1.00 44.69 385 SER A N 1
ATOM 2949 C CA . SER A 1 385 ? -2.504 20.698 -17.337 1.00 44.69 385 SER A CA 1
ATOM 2950 C C . SER A 1 385 ? -2.767 22.199 -17.561 1.00 44.69 385 SER A C 1
ATOM 2952 O O . SER A 1 385 ? -3.777 22.566 -18.161 1.00 44.69 385 SER A O 1
ATOM 2954 N N . SER A 1 386 ? -1.870 23.079 -17.112 1.00 42.16 386 SER A N 1
ATOM 2955 C CA . SER A 1 386 ? -1.988 24.534 -17.238 1.00 42.16 386 SER A CA 1
ATOM 2956 C C . SER A 1 386 ? -0.905 25.103 -18.159 1.00 42.16 386 SER A C 1
ATOM 2958 O O . SER A 1 386 ? 0.175 24.543 -18.295 1.00 42.16 386 SER A O 1
ATOM 2960 N N . THR A 1 387 ? -1.200 26.223 -18.815 1.00 40.75 387 THR A N 1
ATOM 2961 C CA . THR A 1 387 ? -0.459 26.913 -19.893 1.00 40.75 387 THR A CA 1
ATOM 2962 C C . THR A 1 387 ? 0.994 27.358 -19.592 1.00 40.75 387 THR A C 1
ATOM 2964 O O . THR A 1 387 ? 1.524 28.224 -20.287 1.00 40.75 387 THR A O 1
ATOM 2967 N N . GLY A 1 388 ? 1.654 26.808 -18.571 1.00 38.09 388 GLY A N 1
ATOM 2968 C CA . GLY A 1 388 ? 3.060 27.032 -18.230 1.00 38.09 388 GLY A CA 1
ATOM 2969 C C . GLY A 1 388 ? 3.968 25.963 -18.844 1.00 38.09 388 GLY A C 1
ATOM 2970 O O . GLY A 1 388 ? 3.608 24.794 -18.894 1.00 38.09 388 GLY A O 1
ATOM 2971 N N . GLY A 1 389 ? 5.127 26.384 -19.354 1.00 41.50 389 GLY A N 1
ATOM 2972 C CA . GLY A 1 389 ? 6.026 25.574 -20.182 1.00 41.50 389 GLY A CA 1
ATOM 2973 C C . GLY A 1 389 ? 6.476 24.228 -19.598 1.00 41.50 389 GLY A C 1
ATOM 2974 O O . GLY A 1 389 ? 6.379 23.972 -18.404 1.00 41.50 389 GLY A O 1
ATOM 2975 N N . ASN A 1 390 ? 7.015 23.386 -20.486 1.00 42.53 390 ASN A N 1
ATOM 2976 C CA . ASN A 1 390 ? 7.569 22.063 -20.193 1.00 42.53 390 ASN A CA 1
ATOM 2977 C C . ASN A 1 390 ? 8.693 22.138 -19.138 1.00 42.53 390 ASN A C 1
ATOM 2979 O O . ASN A 1 390 ? 9.869 22.222 -19.500 1.00 42.53 390 ASN A O 1
ATOM 2983 N N . THR A 1 391 ? 8.377 22.078 -17.845 1.00 41.75 391 THR A N 1
ATOM 2984 C CA . THR A 1 391 ? 9.385 21.765 -16.830 1.00 41.75 391 THR A CA 1
ATOM 2985 C C . THR A 1 391 ? 9.495 20.256 -16.701 1.00 41.75 391 THR A C 1
ATOM 2987 O O . THR A 1 391 ? 8.530 19.508 -16.582 1.00 41.75 391 THR A O 1
ATOM 2990 N N . SER A 1 392 ? 10.723 19.797 -16.855 1.00 47.78 392 SER A N 1
ATOM 2991 C CA . SER A 1 392 ? 11.081 18.395 -16.957 1.00 47.78 392 SER A CA 1
ATOM 2992 C C . SER A 1 392 ? 11.398 17.856 -15.572 1.00 47.78 392 SER A C 1
ATOM 2994 O O . SER A 1 392 ? 12.383 18.304 -14.988 1.00 47.78 392 SER A O 1
ATOM 2996 N N . MET A 1 393 ? 10.610 16.913 -15.052 1.00 48.22 393 MET A N 1
ATOM 2997 C CA . MET A 1 393 ? 10.926 16.271 -13.772 1.00 48.22 393 MET A CA 1
ATOM 2998 C C . MET A 1 393 ? 12.273 15.534 -13.864 1.00 48.22 393 MET A C 1
ATOM 3000 O O . MET A 1 393 ? 12.478 14.776 -14.820 1.00 48.22 393 MET A O 1
ATOM 3004 N N . PRO A 1 394 ? 13.203 15.737 -12.916 1.00 50.69 394 PRO A N 1
ATOM 3005 C CA . PRO A 1 394 ? 14.439 14.972 -12.874 1.00 50.69 394 PRO A CA 1
ATOM 3006 C C . PRO A 1 394 ? 14.139 13.521 -12.470 1.00 50.69 394 PRO A C 1
ATOM 3008 O O . PRO A 1 394 ? 13.706 13.242 -11.354 1.00 50.69 394 PRO A O 1
ATOM 3011 N N . ILE A 1 395 ? 14.377 12.599 -13.403 1.00 56.81 395 ILE A N 1
ATOM 3012 C CA . ILE A 1 395 ? 14.320 11.154 -13.172 1.00 56.81 395 ILE A CA 1
ATOM 3013 C C . ILE A 1 395 ? 15.738 10.632 -13.031 1.00 56.81 395 ILE A C 1
ATOM 3015 O O . ILE A 1 395 ? 16.609 10.900 -13.858 1.00 56.81 395 ILE A O 1
ATOM 3019 N N . THR A 1 396 ? 15.932 9.836 -12.000 1.00 55.66 396 THR A N 1
ATOM 3020 C CA . THR A 1 396 ? 17.205 9.282 -11.584 1.00 55.66 396 THR A CA 1
ATOM 3021 C C . THR A 1 396 ? 17.108 7.794 -11.654 1.00 55.66 396 THR A C 1
ATOM 3023 O O . THR A 1 396 ? 16.307 7.164 -10.973 1.00 55.66 396 THR A O 1
ATOM 3026 N N . ILE A 1 397 ? 17.954 7.212 -12.475 1.00 54.50 397 ILE A N 1
ATOM 3027 C CA . ILE A 1 397 ? 18.067 5.774 -12.568 1.00 54.50 397 ILE A CA 1
ATOM 3028 C C . ILE A 1 397 ? 19.387 5.423 -11.902 1.00 54.50 397 ILE A C 1
ATOM 3030 O O . ILE A 1 397 ? 20.454 5.804 -12.377 1.00 54.50 397 ILE A O 1
ATOM 3034 N N . SER A 1 398 ? 19.304 4.755 -10.756 1.00 50.19 398 SER A N 1
ATOM 3035 C CA . SER A 1 398 ? 20.462 4.275 -10.010 1.00 50.19 398 SER A CA 1
ATOM 3036 C C . SER A 1 398 ? 20.470 2.758 -10.095 1.00 50.19 398 SER A C 1
ATOM 3038 O O . SER A 1 398 ? 19.917 2.065 -9.245 1.00 50.19 398 SER A O 1
ATOM 3040 N N . THR A 1 399 ? 21.042 2.219 -11.167 1.00 47.28 399 THR A N 1
ATOM 3041 C CA . THR A 1 399 ? 21.256 0.776 -11.266 1.00 47.28 399 THR A CA 1
ATOM 3042 C C . THR A 1 399 ? 22.638 0.424 -10.740 1.00 47.28 399 THR A C 1
ATOM 3044 O O . THR A 1 399 ? 23.628 1.074 -11.063 1.00 47.28 399 THR A O 1
ATOM 3047 N N . THR A 1 400 ? 22.725 -0.644 -9.950 1.00 46.19 400 THR A N 1
ATOM 3048 C CA . THR A 1 400 ? 23.999 -1.370 -9.786 1.00 46.19 400 THR A CA 1
ATOM 3049 C C . THR A 1 400 ? 24.232 -2.339 -10.952 1.00 46.19 400 THR A C 1
ATOM 3051 O O . THR A 1 400 ? 25.298 -2.935 -11.057 1.00 46.19 400 THR A O 1
ATOM 3054 N N . SER A 1 401 ? 23.225 -2.497 -11.821 1.00 41.44 401 SER A N 1
ATOM 3055 C CA . SER A 1 401 ? 23.241 -3.301 -13.043 1.00 41.44 401 SER A CA 1
ATOM 3056 C C . SER A 1 401 ? 23.764 -2.487 -14.247 1.00 41.44 401 SER A C 1
ATOM 3058 O O . SER A 1 401 ? 23.304 -1.359 -14.460 1.00 41.44 401 SER A O 1
ATOM 3060 N N . PRO A 1 402 ? 24.681 -3.046 -15.063 1.00 41.09 402 PRO A N 1
ATOM 3061 C CA . PRO A 1 402 ? 25.234 -2.396 -16.260 1.00 41.09 402 PRO A CA 1
ATOM 3062 C C . PRO A 1 402 ? 24.264 -2.259 -17.443 1.00 41.09 402 PRO A C 1
ATOM 3064 O O . PRO A 1 402 ? 24.633 -1.625 -18.421 1.00 41.09 402 PRO A O 1
ATOM 3067 N N . LEU A 1 403 ? 23.060 -2.848 -17.407 1.00 43.59 403 LEU A N 1
ATOM 3068 C CA . LEU A 1 403 ? 22.157 -2.887 -18.573 1.00 43.59 403 LEU A CA 1
ATOM 3069 C C . LEU A 1 403 ? 21.037 -1.834 -18.568 1.00 43.59 403 LEU A C 1
ATOM 3071 O O . LEU A 1 403 ? 20.313 -1.713 -19.558 1.00 43.59 403 LEU A O 1
ATOM 3075 N N . GLY A 1 404 ? 20.918 -1.037 -17.503 1.00 53.75 404 GLY A N 1
ATOM 3076 C CA . GLY A 1 404 ? 19.953 0.065 -17.445 1.00 53.75 404 GLY A CA 1
ATOM 3077 C C . GLY A 1 404 ? 18.486 -0.389 -17.520 1.00 53.75 404 GLY A C 1
ATOM 3078 O O . GLY A 1 404 ? 18.135 -1.484 -17.073 1.00 53.75 404 GLY A O 1
ATOM 3079 N N . TYR A 1 405 ? 17.623 0.475 -18.059 1.00 55.03 405 TYR A N 1
ATOM 3080 C CA . TYR A 1 405 ? 16.194 0.210 -18.269 1.00 55.03 405 TYR A CA 1
ATOM 3081 C C . TYR A 1 405 ? 15.813 0.407 -19.734 1.00 55.03 405 TYR A C 1
ATOM 3083 O O . TYR A 1 405 ? 16.264 1.366 -20.367 1.00 55.03 405 TYR A O 1
ATOM 3091 N N . ASP A 1 406 ? 14.906 -0.437 -20.219 1.00 60.44 406 ASP A N 1
ATOM 3092 C CA . ASP A 1 406 ? 14.120 -0.179 -21.417 1.00 60.44 406 ASP A CA 1
ATOM 3093 C C . ASP A 1 406 ? 12.977 0.782 -21.079 1.00 60.44 406 ASP A C 1
ATOM 3095 O O . ASP A 1 406 ? 12.204 0.556 -20.143 1.00 60.44 406 ASP A O 1
ATOM 3099 N N . ILE A 1 407 ? 12.854 1.858 -21.860 1.00 66.81 407 ILE A N 1
ATOM 3100 C CA . ILE A 1 407 ? 11.790 2.855 -21.712 1.00 66.81 407 ILE A CA 1
ATOM 3101 C C . ILE A 1 407 ? 10.837 2.734 -22.897 1.00 66.81 407 ILE A C 1
ATOM 3103 O O . ILE A 1 407 ? 11.228 2.966 -24.038 1.00 66.81 407 ILE A O 1
ATOM 3107 N N . THR A 1 408 ? 9.573 2.406 -22.633 1.00 64.69 408 THR A N 1
ATOM 3108 C CA . THR A 1 408 ? 8.553 2.242 -23.678 1.00 64.69 408 THR A CA 1
ATOM 3109 C C . THR A 1 408 ? 7.388 3.199 -23.460 1.00 64.69 408 THR A C 1
ATOM 3111 O O . THR A 1 408 ? 6.765 3.212 -22.399 1.00 64.69 408 THR A O 1
ATOM 3114 N N . GLY A 1 409 ? 7.079 3.999 -24.483 1.00 66.56 409 GLY A N 1
ATOM 3115 C CA . GLY A 1 409 ? 5.869 4.815 -24.546 1.00 66.56 409 GLY A CA 1
ATOM 3116 C C . GLY A 1 409 ? 4.773 4.079 -25.311 1.00 66.56 409 GLY A C 1
ATOM 3117 O O . GLY A 1 409 ? 5.034 3.564 -26.398 1.00 66.56 409 GLY A O 1
ATOM 3118 N N . TYR A 1 410 ? 3.550 4.054 -24.789 1.00 68.12 410 TYR A N 1
ATOM 3119 C CA . TYR A 1 410 ? 2.406 3.383 -25.408 1.00 68.12 410 TYR A CA 1
ATOM 3120 C C . TYR A 1 410 ? 1.279 4.363 -25.726 1.00 68.12 410 TYR A C 1
ATOM 3122 O O . TYR A 1 410 ? 1.000 5.285 -24.958 1.00 68.12 410 TYR A O 1
ATOM 3130 N N . ALA A 1 411 ? 0.595 4.119 -26.842 1.00 68.38 411 ALA A N 1
ATOM 3131 C CA . ALA A 1 411 ? -0.667 4.751 -27.189 1.00 68.38 411 ALA A CA 1
ATOM 3132 C C . ALA A 1 411 ? -1.806 4.219 -26.300 1.00 68.38 411 ALA A C 1
ATOM 3134 O O . ALA A 1 411 ? -1.684 3.177 -25.658 1.00 68.38 411 ALA A O 1
ATOM 3135 N N . LEU A 1 412 ? -2.960 4.896 -26.317 1.00 67.62 412 LEU A N 1
ATOM 3136 C CA . LEU A 1 412 ? -4.152 4.478 -25.558 1.00 67.62 412 LEU A CA 1
ATOM 3137 C C . LEU A 1 412 ? -4.653 3.070 -25.923 1.00 67.62 412 LEU A C 1
ATOM 3139 O O . LEU A 1 412 ? -5.258 2.406 -25.091 1.00 67.62 412 LEU A O 1
ATOM 3143 N N . ASN A 1 413 ? -4.398 2.605 -27.149 1.00 67.25 413 ASN A N 1
ATOM 3144 C CA . ASN A 1 413 ? -4.737 1.246 -27.586 1.00 67.25 413 ASN A CA 1
ATOM 3145 C C . ASN A 1 413 ? -3.726 0.184 -27.112 1.00 67.25 413 ASN A C 1
ATOM 3147 O O . ASN A 1 413 ? -3.833 -0.971 -27.510 1.00 67.25 413 ASN A O 1
ATOM 3151 N N . GLY A 1 414 ? -2.739 0.571 -26.299 1.00 62.75 414 GLY A N 1
ATOM 3152 C CA . GLY A 1 414 ? -1.707 -0.316 -25.774 1.00 62.75 414 GLY A CA 1
ATOM 3153 C C . GLY A 1 414 ? -0.561 -0.602 -26.743 1.00 62.75 414 GLY A C 1
ATOM 3154 O O . GLY A 1 414 ? 0.387 -1.274 -26.347 1.00 62.75 414 GLY A O 1
ATOM 3155 N N . ASN A 1 415 ? -0.594 -0.085 -27.976 1.00 61.44 415 ASN A N 1
ATOM 3156 C CA . ASN A 1 415 ? 0.505 -0.274 -28.919 1.00 61.44 415 ASN A CA 1
ATOM 3157 C C . ASN A 1 415 ? 1.681 0.651 -28.569 1.00 61.44 415 ASN A C 1
ATOM 3159 O O . ASN A 1 415 ? 1.453 1.821 -28.243 1.00 61.44 415 ASN A O 1
ATOM 3163 N N . PRO A 1 416 ? 2.934 0.180 -28.670 1.00 60.16 416 PRO A N 1
ATOM 3164 C CA . PRO A 1 416 ? 4.098 1.037 -28.480 1.00 60.16 416 PRO A CA 1
ATOM 3165 C C . PRO A 1 416 ? 4.123 2.148 -29.545 1.00 60.16 416 PRO A C 1
ATOM 3167 O O . PRO A 1 416 ? 3.938 1.886 -30.733 1.00 60.16 416 PRO A O 1
ATOM 3170 N N . LEU A 1 417 ? 4.332 3.398 -29.118 1.00 52.88 417 LEU A N 1
ATOM 3171 C CA . LEU A 1 417 ? 4.394 4.582 -29.994 1.00 52.88 417 LEU A CA 1
ATOM 3172 C C . LEU A 1 417 ? 5.669 4.614 -30.835 1.00 52.88 417 LEU A C 1
ATOM 3174 O O . LEU A 1 417 ? 5.669 5.112 -31.958 1.00 52.88 417 LEU A O 1
ATOM 3178 N N . ILE A 1 418 ? 6.746 4.059 -30.288 1.00 49.91 418 ILE A N 1
ATOM 3179 C CA . ILE A 1 418 ? 7.957 3.724 -31.019 1.00 49.91 418 ILE A CA 1
ATOM 3180 C C . ILE A 1 418 ? 7.991 2.204 -31.020 1.00 49.91 418 ILE A C 1
ATOM 3182 O O . ILE A 1 418 ? 8.368 1.579 -30.031 1.00 49.91 418 ILE A O 1
ATOM 3186 N N . GLY A 1 419 ? 7.527 1.591 -32.108 1.00 35.41 419 GLY A N 1
ATOM 3187 C CA . GLY A 1 419 ? 7.827 0.182 -32.330 1.00 35.41 419 GLY A CA 1
ATOM 3188 C C . GLY A 1 419 ? 9.344 0.030 -32.332 1.00 35.41 419 GLY A C 1
ATOM 3189 O O . GLY A 1 419 ? 10.019 0.865 -32.940 1.00 35.41 419 GLY A O 1
ATOM 3190 N N . ARG A 1 420 ? 9.881 -1.005 -31.662 1.00 33.50 420 ARG A N 1
ATOM 3191 C CA . ARG A 1 420 ? 11.244 -1.491 -31.936 1.00 33.50 420 ARG A CA 1
ATOM 3192 C C . ARG A 1 420 ? 11.349 -1.543 -33.452 1.00 33.50 420 ARG A C 1
ATOM 3194 O O . ARG A 1 420 ? 10.689 -2.371 -34.078 1.00 33.50 420 ARG A O 1
ATOM 3201 N N . THR A 1 421 ? 12.057 -0.593 -34.057 1.00 27.53 421 THR A N 1
ATOM 3202 C CA . THR A 1 421 ? 12.255 -0.648 -35.495 1.00 27.53 421 THR A CA 1
ATOM 3203 C C . THR A 1 421 ? 13.130 -1.867 -35.681 1.00 27.53 421 THR A C 1
ATOM 3205 O O . THR A 1 421 ? 14.284 -1.885 -35.259 1.00 27.53 421 THR A O 1
ATOM 3208 N N . THR A 1 422 ? 12.550 -2.910 -36.261 1.00 26.44 422 THR A N 1
ATOM 3209 C CA . THR A 1 422 ? 13.152 -4.224 -36.521 1.00 26.44 422 THR A CA 1
ATOM 3210 C C . THR A 1 422 ? 14.388 -4.160 -37.428 1.00 26.44 422 THR A C 1
ATOM 3212 O O . THR A 1 422 ? 14.847 -5.186 -37.892 1.00 26.44 422 THR A O 1
ATOM 3215 N N . ASN A 1 423 ? 14.925 -2.965 -37.696 1.00 24.17 423 ASN A N 1
ATOM 3216 C CA . ASN A 1 423 ? 16.031 -2.700 -38.608 1.00 24.17 423 ASN A CA 1
ATOM 3217 C C . ASN A 1 423 ? 17.155 -1.857 -37.986 1.00 24.17 423 ASN A C 1
ATOM 3219 O O . ASN A 1 423 ? 18.073 -1.469 -38.705 1.00 24.17 423 ASN A O 1
ATOM 3223 N N . SER A 1 424 ? 17.113 -1.536 -36.689 1.00 24.81 424 SER A N 1
ATOM 3224 C CA . SER A 1 424 ? 18.270 -0.918 -36.035 1.00 24.81 424 SER A CA 1
ATOM 3225 C C . SER A 1 424 ? 18.991 -1.971 -35.217 1.00 24.81 424 SER A C 1
ATOM 3227 O O . SER A 1 424 ? 18.576 -2.412 -34.150 1.00 24.81 424 SER A O 1
ATOM 3229 N N . THR A 1 425 ? 20.121 -2.372 -35.753 1.00 30.50 425 THR A N 1
ATOM 3230 C CA . THR A 1 425 ? 21.009 -3.399 -35.237 1.00 30.50 425 THR A CA 1
ATOM 3231 C C . THR A 1 425 ? 21.729 -2.983 -33.947 1.00 30.50 425 THR A C 1
ATOM 3233 O O . THR A 1 425 ? 22.733 -3.588 -33.616 1.00 30.50 425 THR A O 1
ATOM 3236 N N . ASN A 1 426 ? 21.237 -1.930 -33.274 1.00 28.77 426 ASN A N 1
ATOM 3237 C CA . ASN A 1 426 ? 21.767 -1.282 -32.071 1.00 28.77 426 ASN A CA 1
ATOM 3238 C C . ASN A 1 426 ? 20.694 -0.458 -31.305 1.00 28.77 426 ASN A C 1
ATOM 3240 O O . ASN A 1 426 ? 21.035 0.540 -30.678 1.00 28.77 426 ASN A O 1
ATOM 3244 N N . ALA A 1 427 ? 19.398 -0.803 -31.336 1.00 25.09 427 ALA A N 1
ATOM 3245 C CA . ALA A 1 427 ? 18.421 -0.095 -30.491 1.00 25.09 427 ALA A CA 1
ATOM 3246 C C . ALA A 1 427 ? 17.528 -1.036 -29.674 1.00 25.09 427 ALA A C 1
ATOM 3248 O O . ALA A 1 427 ? 16.337 -1.212 -29.932 1.00 25.09 427 ALA A O 1
ATOM 3249 N N . ALA A 1 428 ? 18.085 -1.547 -28.578 1.00 29.23 428 ALA A N 1
ATOM 3250 C CA . ALA A 1 428 ? 17.415 -1.215 -27.333 1.00 29.23 428 ALA A CA 1
ATOM 3251 C C . ALA A 1 428 ? 17.636 0.293 -27.146 1.00 29.23 428 ALA A C 1
ATOM 3253 O O . ALA A 1 428 ? 18.782 0.740 -27.146 1.00 29.23 428 ALA A O 1
ATOM 3254 N N . PHE A 1 429 ? 16.592 1.091 -26.916 1.00 33.38 429 PHE A N 1
ATOM 3255 C CA . PHE A 1 429 ? 16.799 2.302 -26.111 1.00 33.38 429 PHE A CA 1
ATOM 3256 C C . PHE A 1 429 ? 17.003 1.855 -24.651 1.00 33.38 429 PHE A C 1
ATOM 3258 O O . PHE A 1 429 ? 16.291 2.287 -23.750 1.00 33.38 429 PHE A O 1
ATOM 3265 N N . GLY A 1 430 ? 17.942 0.925 -24.449 1.00 31.58 430 GLY A N 1
ATOM 3266 C CA . GLY A 1 430 ? 18.459 0.507 -23.169 1.00 31.58 430 GLY A CA 1
ATOM 3267 C C . GLY A 1 430 ? 19.368 1.636 -22.762 1.00 31.58 430 GLY A C 1
ATOM 3268 O O . GLY A 1 430 ? 20.515 1.731 -23.202 1.00 31.58 430 GLY A O 1
ATOM 3269 N N . VAL A 1 431 ? 18.809 2.581 -22.019 1.00 30.69 431 VAL A N 1
ATOM 3270 C CA . VAL A 1 431 ? 19.602 3.692 -21.536 1.00 30.69 431 VAL A CA 1
ATOM 3271 C C . VAL A 1 431 ? 20.502 3.155 -20.430 1.00 30.69 431 VAL A C 1
ATOM 3273 O O . VAL A 1 431 ? 20.089 3.006 -19.281 1.00 30.69 431 VAL A O 1
ATOM 3276 N N . VAL A 1 432 ? 21.737 2.833 -20.806 1.00 30.36 432 VAL A N 1
ATOM 3277 C CA . VAL A 1 432 ? 22.824 2.519 -19.883 1.00 30.36 432 VAL A CA 1
ATOM 3278 C C . VAL A 1 432 ? 23.510 3.830 -19.522 1.00 30.36 432 VAL A C 1
ATOM 3280 O O . VAL A 1 432 ? 24.277 4.375 -20.312 1.00 30.36 432 VAL A O 1
ATOM 3283 N N . GLY A 1 433 ? 23.228 4.358 -18.334 1.00 25.61 433 GLY A N 1
ATOM 3284 C CA . GLY A 1 433 ? 23.961 5.503 -17.797 1.00 25.61 433 GLY A CA 1
ATOM 3285 C C . GLY A 1 433 ? 23.109 6.447 -16.958 1.00 25.61 433 GLY A C 1
ATOM 3286 O O . GLY A 1 433 ? 21.994 6.809 -17.321 1.00 25.61 433 GLY A O 1
ATOM 3287 N N . SER A 1 434 ? 23.664 6.833 -15.814 1.00 22.88 434 SER A N 1
ATOM 3288 C CA . SER A 1 434 ? 23.087 7.716 -14.804 1.00 22.88 434 SER A CA 1
ATOM 3289 C C . SER A 1 434 ? 22.620 9.052 -15.393 1.00 22.88 434 SER A C 1
ATOM 3291 O O . SER A 1 434 ? 23.426 9.796 -15.950 1.00 22.88 434 SER A O 1
ATOM 3293 N N . PHE A 1 435 ? 21.349 9.415 -15.203 1.00 30.48 435 PHE A N 1
ATOM 3294 C CA . PHE A 1 435 ? 20.873 10.766 -15.514 1.00 30.48 435 PHE A CA 1
ATOM 3295 C C . PHE A 1 435 ? 20.817 11.654 -14.272 1.00 30.48 435 PHE A C 1
ATOM 3297 O O . PHE A 1 435 ? 20.102 11.355 -13.320 1.00 30.48 435 PHE A O 1
ATOM 3304 N N . TYR A 1 436 ? 21.505 12.791 -14.356 1.00 22.00 436 TYR A N 1
ATOM 3305 C CA . TYR A 1 436 ? 21.075 14.104 -13.857 1.00 22.00 436 TYR A CA 1
ATOM 3306 C C . TYR A 1 436 ? 21.816 15.195 -14.663 1.00 22.00 436 TYR A C 1
ATOM 3308 O O . TYR A 1 436 ? 22.966 14.945 -15.028 1.00 22.00 436 TYR A O 1
ATOM 3316 N N . PRO A 1 437 ? 21.272 16.418 -14.895 1.00 27.48 437 PRO A N 1
ATOM 3317 C CA . PRO A 1 437 ? 19.927 16.947 -14.606 1.00 27.48 437 PRO A CA 1
ATOM 3318 C C . PRO A 1 437 ? 19.184 17.510 -15.853 1.00 27.48 437 PRO A C 1
ATOM 3320 O O . PRO A 1 437 ? 19.809 17.982 -16.795 1.00 27.48 437 PRO A O 1
ATOM 3323 N N . SER A 1 438 ? 17.843 17.571 -15.817 1.00 28.14 438 SER A N 1
ATOM 3324 C CA . SER A 1 438 ? 16.897 18.082 -16.849 1.00 28.14 438 SER A CA 1
ATOM 3325 C C . SER A 1 438 ? 16.695 17.204 -18.105 1.00 28.14 438 SER A C 1
ATOM 3327 O O . SER A 1 438 ? 17.660 16.757 -18.717 1.00 28.14 438 SER A O 1
ATOM 3329 N N . LEU A 1 439 ? 15.441 17.003 -18.560 1.00 35.31 439 LEU A N 1
ATOM 3330 C CA . LEU A 1 439 ? 15.146 16.270 -19.819 1.00 35.31 439 LEU A CA 1
ATOM 3331 C C . LEU A 1 439 ? 15.757 16.958 -21.059 1.00 35.31 439 LEU A C 1
ATOM 3333 O O . LEU A 1 439 ? 15.896 16.320 -22.097 1.00 35.31 439 LEU A O 1
ATOM 3337 N N . GLY A 1 440 ? 16.174 18.229 -20.960 1.00 34.84 440 GLY A N 1
ATOM 3338 C CA . GLY A 1 440 ? 16.973 18.901 -21.992 1.00 34.84 440 GLY A CA 1
ATOM 3339 C C . GLY A 1 440 ? 18.387 18.321 -22.145 1.00 34.84 440 GLY A C 1
ATOM 3340 O O . GLY A 1 440 ? 18.944 18.351 -23.239 1.00 34.84 440 GLY A O 1
ATOM 3341 N N . ASN A 1 441 ? 18.933 17.716 -21.087 1.00 33.19 441 ASN A N 1
ATOM 3342 C CA . ASN A 1 441 ? 20.234 17.044 -21.086 1.00 33.19 441 ASN A CA 1
ATOM 3343 C C . ASN A 1 441 ? 20.154 15.539 -21.374 1.00 33.19 441 ASN A C 1
ATOM 3345 O O . ASN A 1 441 ? 21.191 14.878 -21.408 1.00 33.19 441 ASN A O 1
ATOM 3349 N N . LEU A 1 442 ? 18.966 14.992 -21.677 1.00 36.44 442 LEU A N 1
ATOM 3350 C CA . LEU A 1 442 ? 18.865 13.648 -22.265 1.00 36.44 442 LEU A CA 1
ATOM 3351 C C . LEU A 1 442 ? 19.665 13.567 -23.583 1.00 36.44 442 LEU A C 1
ATOM 3353 O O . LEU A 1 442 ? 20.186 12.517 -23.937 1.00 36.44 442 LEU A O 1
ATOM 3357 N N . ALA A 1 443 ? 19.815 14.705 -24.270 1.00 36.25 443 ALA A N 1
ATOM 3358 C CA . ALA A 1 443 ? 20.631 14.852 -25.470 1.00 36.25 443 ALA A CA 1
ATOM 3359 C C . ALA A 1 443 ? 22.153 14.941 -25.207 1.00 36.25 443 ALA A C 1
ATOM 3361 O O . ALA A 1 443 ? 22.923 14.727 -26.139 1.00 36.25 443 ALA A O 1
ATOM 3362 N N . SER A 1 444 ? 22.608 15.266 -23.986 1.00 32.16 444 SER A N 1
ATOM 3363 C CA . SER A 1 444 ? 24.023 15.575 -23.686 1.00 32.16 444 SER A CA 1
ATOM 3364 C C . SER A 1 444 ? 24.701 14.604 -22.703 1.00 32.16 444 SER A C 1
ATOM 3366 O O . SER A 1 444 ? 25.910 14.392 -22.800 1.00 32.16 444 SER A O 1
ATOM 3368 N N . GLY A 1 445 ? 23.949 13.976 -21.791 1.00 34.28 445 GLY A N 1
ATOM 3369 C CA . GLY A 1 445 ? 24.480 13.114 -20.722 1.00 34.28 445 GLY A CA 1
ATOM 3370 C C . GLY A 1 445 ? 24.801 11.662 -21.109 1.00 34.28 445 GLY A C 1
ATOM 3371 O O . GLY A 1 445 ? 25.393 10.946 -20.313 1.00 34.28 445 GLY A O 1
ATOM 3372 N N . LEU A 1 446 ? 24.455 11.224 -22.323 1.00 36.03 446 LEU A N 1
ATOM 3373 C CA . LEU A 1 446 ? 24.660 9.848 -22.817 1.00 36.03 446 LEU A CA 1
ATOM 3374 C C . LEU A 1 446 ? 26.001 9.643 -23.548 1.00 36.03 446 LEU A C 1
ATOM 3376 O O . LEU A 1 446 ? 26.159 8.721 -24.341 1.00 36.03 446 LEU A O 1
ATOM 3380 N N . THR A 1 447 ? 26.970 10.531 -23.334 1.00 34.50 447 THR A N 1
ATOM 3381 C CA . THR A 1 447 ? 28.153 10.694 -24.195 1.00 34.50 447 THR A CA 1
ATOM 3382 C C . THR A 1 447 ? 29.328 9.746 -23.912 1.00 34.50 447 THR A C 1
ATOM 3384 O O . THR A 1 447 ? 30.366 9.893 -24.555 1.00 34.50 447 THR A O 1
ATOM 3387 N N . THR A 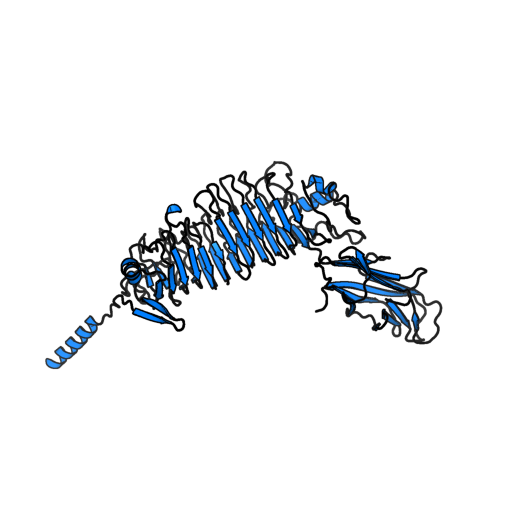1 448 ? 29.212 8.763 -23.009 1.00 36.28 448 THR A N 1
ATOM 3388 C CA . THR A 1 448 ? 30.359 7.904 -22.623 1.00 36.28 448 THR A CA 1
ATOM 3389 C C . THR A 1 448 ? 30.085 6.393 -22.546 1.00 36.28 448 THR A C 1
ATOM 3391 O O . THR A 1 448 ? 30.923 5.657 -22.027 1.00 36.28 448 THR A O 1
ATOM 3394 N N . GLY A 1 449 ? 28.965 5.902 -23.091 1.00 34.75 449 GLY A N 1
ATOM 3395 C CA . GLY A 1 449 ? 28.680 4.462 -23.218 1.00 34.75 449 GLY A CA 1
ATOM 3396 C C . GLY A 1 449 ? 28.983 3.914 -24.628 1.00 34.75 449 GLY A C 1
ATOM 3397 O O . GLY A 1 449 ? 28.737 4.643 -25.589 1.00 34.75 449 GLY A O 1
ATOM 3398 N N . PRO A 1 450 ? 29.475 2.665 -24.795 1.00 30.84 450 PRO A N 1
ATOM 3399 C CA . PRO A 1 450 ? 29.936 2.153 -26.094 1.00 30.84 450 PRO A CA 1
ATOM 3400 C C . PRO A 1 450 ? 28.867 2.014 -27.193 1.00 30.84 450 PRO A C 1
ATOM 3402 O O . PRO A 1 450 ? 29.236 2.059 -28.360 1.00 30.84 450 PRO A O 1
ATOM 3405 N N . ASP A 1 451 ? 27.572 1.898 -26.859 1.00 36.94 451 ASP A N 1
ATOM 3406 C CA . ASP A 1 451 ? 26.546 1.458 -27.830 1.00 36.94 451 ASP A CA 1
ATOM 3407 C C . ASP A 1 451 ? 25.224 2.270 -27.834 1.00 36.94 451 ASP A C 1
ATOM 3409 O O . ASP A 1 451 ? 24.189 1.794 -28.296 1.00 36.94 451 ASP A O 1
ATOM 3413 N N . GLY A 1 452 ? 25.204 3.514 -27.344 1.00 36.69 452 GLY A N 1
ATOM 3414 C CA . GLY A 1 452 ? 23.958 4.294 -27.226 1.00 36.69 452 GLY A CA 1
ATOM 3415 C C . GLY A 1 452 ? 23.481 4.963 -28.527 1.00 36.69 452 GLY A C 1
ATOM 3416 O O . GLY A 1 452 ? 24.061 5.961 -28.953 1.00 36.69 452 GLY A O 1
ATOM 3417 N N . GLN A 1 453 ? 22.365 4.513 -29.121 1.00 36.62 453 GLN A N 1
ATOM 3418 C CA . GLN A 1 453 ? 21.596 5.362 -30.044 1.00 36.62 453 GLN A CA 1
ATOM 3419 C C . GLN A 1 453 ? 20.816 6.433 -29.267 1.00 36.62 453 GLN A C 1
ATOM 3421 O O . GLN A 1 453 ? 20.004 6.140 -28.390 1.00 36.62 453 GLN A O 1
ATOM 3426 N N . TYR A 1 454 ? 21.053 7.697 -29.620 1.00 36.25 454 TYR A N 1
ATOM 3427 C CA . TYR A 1 454 ? 20.395 8.864 -29.038 1.00 36.25 454 TYR A CA 1
ATOM 3428 C C . TYR A 1 454 ? 18.877 8.842 -29.291 1.00 36.25 454 TYR A C 1
ATOM 3430 O O . TYR A 1 454 ? 18.463 8.770 -30.454 1.00 36.25 454 TYR A O 1
ATOM 3438 N N . PRO A 1 455 ? 18.008 9.013 -28.278 1.00 38.78 455 PRO A N 1
ATOM 3439 C CA . PRO A 1 455 ? 16.668 9.505 -28.554 1.00 38.78 455 PRO A CA 1
ATOM 3440 C C . PRO A 1 455 ? 16.805 10.920 -29.132 1.00 38.78 455 PRO A C 1
ATOM 3442 O O . PRO A 1 455 ? 17.315 11.835 -28.485 1.00 38.78 455 PRO A O 1
ATOM 3445 N N . THR A 1 456 ? 16.380 11.104 -30.382 1.00 38.19 456 THR A N 1
ATOM 3446 C CA . THR A 1 456 ? 16.317 12.434 -31.004 1.00 38.19 456 THR A CA 1
ATOM 3447 C C . THR A 1 456 ? 15.408 13.348 -30.178 1.00 38.19 456 THR A C 1
ATOM 3449 O O . THR A 1 456 ? 14.561 12.873 -29.419 1.00 38.19 456 THR A O 1
ATOM 3452 N N . SER A 1 457 ? 15.512 14.669 -30.337 1.00 43.41 457 SER A N 1
ATOM 3453 C CA . SER A 1 457 ? 14.567 15.607 -29.704 1.00 43.41 457 SER A CA 1
ATOM 3454 C C . SER A 1 457 ? 13.100 15.243 -29.993 1.00 43.41 457 SER A C 1
ATOM 3456 O O . SER A 1 457 ? 12.244 15.380 -29.122 1.00 43.41 457 SER A O 1
ATOM 3458 N N . THR A 1 458 ? 12.823 14.689 -31.178 1.00 47.81 458 THR A N 1
ATOM 3459 C CA . THR A 1 458 ? 11.533 14.092 -31.548 1.00 47.81 458 THR A CA 1
ATOM 3460 C C . THR A 1 458 ? 11.215 12.830 -30.739 1.00 47.81 458 THR A C 1
ATOM 3462 O O . THR A 1 458 ? 10.106 12.714 -30.232 1.00 47.81 458 THR A O 1
ATOM 3465 N N . GLY A 1 459 ? 12.168 11.910 -30.559 1.00 48.56 459 GLY A N 1
ATOM 3466 C CA . GLY A 1 459 ? 12.001 10.721 -29.715 1.00 48.56 459 GLY A CA 1
ATOM 3467 C C . GLY A 1 459 ? 11.669 11.067 -28.260 1.00 48.56 459 GLY A C 1
ATOM 3468 O O . GLY A 1 459 ? 10.728 10.516 -27.697 1.00 48.56 459 GLY A O 1
ATOM 3469 N N . VAL A 1 460 ? 12.357 12.055 -27.677 1.00 51.03 460 VAL A N 1
ATOM 3470 C CA . VAL A 1 460 ? 12.066 12.560 -26.321 1.00 51.03 460 VAL A CA 1
ATOM 3471 C C . VAL A 1 460 ? 10.659 13.156 -26.233 1.00 51.03 460 VAL A C 1
ATOM 3473 O O . VAL A 1 460 ? 9.919 12.850 -25.298 1.00 51.03 460 VAL A O 1
ATOM 3476 N N . GLN A 1 461 ? 10.245 13.953 -27.224 1.00 55.28 461 GLN A N 1
ATOM 3477 C CA . GLN A 1 461 ? 8.885 14.503 -27.275 1.00 55.28 461 GLN A CA 1
ATOM 3478 C C . GLN A 1 461 ? 7.805 13.419 -27.404 1.00 55.28 461 GLN A C 1
ATOM 3480 O O . GLN A 1 461 ? 6.734 13.556 -26.808 1.00 55.28 461 GLN A O 1
ATOM 3485 N N . VAL A 1 462 ? 8.068 12.339 -28.147 1.00 56.75 462 VAL A N 1
ATOM 3486 C CA . VAL A 1 462 ? 7.141 11.203 -28.287 1.00 56.75 462 VAL A CA 1
ATOM 3487 C C . VAL A 1 462 ? 6.935 10.495 -26.946 1.00 56.75 462 VAL A C 1
ATOM 3489 O O . VAL A 1 462 ? 5.792 10.250 -26.571 1.00 56.75 462 VAL A O 1
ATOM 3492 N N . TYR A 1 463 ? 7.995 10.249 -26.169 1.00 57.81 463 TYR A N 1
ATOM 3493 C CA . TYR A 1 463 ? 7.856 9.684 -24.818 1.00 57.81 463 TYR A CA 1
ATOM 3494 C C . TYR A 1 463 ? 7.139 10.636 -23.852 1.00 57.81 463 TYR A C 1
ATOM 3496 O O . TYR A 1 463 ? 6.276 10.210 -23.087 1.00 57.81 463 TYR A O 1
ATOM 3504 N N . GLN A 1 464 ? 7.440 11.938 -23.910 1.00 55.53 464 GLN A N 1
ATOM 3505 C CA . GLN A 1 464 ? 6.792 12.948 -23.064 1.00 55.53 464 GLN A CA 1
ATOM 3506 C C . GLN A 1 464 ? 5.295 13.107 -23.344 1.00 55.53 464 GLN A C 1
ATOM 3508 O O . GLN A 1 464 ? 4.565 13.547 -22.462 1.00 55.53 464 GLN A O 1
ATOM 3513 N N . SER A 1 465 ? 4.840 12.764 -24.551 1.00 59.06 465 SER A N 1
ATOM 3514 C CA . SER A 1 465 ? 3.437 12.837 -24.981 1.00 59.06 465 SER A CA 1
ATOM 3515 C C . SER A 1 465 ? 2.745 11.471 -25.050 1.00 59.06 465 SER A C 1
ATOM 3517 O O . SER A 1 465 ? 1.646 11.359 -25.593 1.00 59.06 465 SER A O 1
ATOM 3519 N N . ALA A 1 466 ? 3.377 10.424 -24.511 1.00 63.34 466 ALA A N 1
ATOM 3520 C CA . ALA A 1 466 ? 2.795 9.094 -24.473 1.00 63.34 466 ALA A CA 1
ATOM 3521 C C . ALA A 1 466 ? 1.692 9.001 -23.400 1.00 63.34 466 ALA A C 1
ATOM 3523 O O . ALA A 1 466 ? 1.923 9.411 -22.258 1.00 63.34 466 ALA A O 1
ATOM 3524 N N . PRO A 1 467 ? 0.520 8.417 -23.721 1.00 70.62 467 PRO A N 1
ATOM 3525 C CA . PRO A 1 467 ? -0.510 8.105 -22.732 1.00 70.62 467 PRO A CA 1
ATOM 3526 C C . PRO A 1 467 ? -0.068 7.145 -21.635 1.00 70.62 467 PRO A C 1
ATOM 3528 O O . PRO A 1 467 ? -0.565 7.230 -20.514 1.00 70.62 467 PRO A O 1
ATOM 3531 N N . ALA A 1 468 ? 0.864 6.245 -21.934 1.00 75.00 468 ALA A N 1
ATOM 3532 C CA . ALA A 1 468 ? 1.520 5.436 -20.924 1.00 75.00 468 ALA A CA 1
ATOM 3533 C C . ALA A 1 468 ? 3.027 5.376 -21.156 1.00 75.00 468 ALA A C 1
ATOM 3535 O O . ALA A 1 468 ? 3.488 5.374 -22.296 1.00 75.00 468 ALA A O 1
ATOM 3536 N N . LEU A 1 469 ? 3.774 5.297 -20.062 1.00 74.00 469 LEU A N 1
ATOM 3537 C CA . LEU A 1 469 ? 5.224 5.195 -20.033 1.00 74.00 469 LEU A CA 1
ATOM 3538 C C . LEU A 1 469 ? 5.626 4.082 -19.071 1.00 74.00 469 LEU A C 1
ATOM 3540 O O . LEU A 1 469 ? 5.141 4.025 -17.942 1.00 74.00 469 LEU A O 1
ATOM 3544 N N . GLU A 1 470 ? 6.512 3.205 -19.512 1.00 75.69 470 GLU A N 1
ATOM 3545 C CA . GLU A 1 470 ? 6.981 2.060 -18.742 1.00 75.69 470 GLU A CA 1
ATOM 3546 C C . GLU A 1 470 ? 8.503 2.005 -18.763 1.00 75.69 470 GLU A C 1
ATOM 3548 O O . GLU A 1 470 ? 9.115 2.144 -19.820 1.00 75.69 470 GLU A O 1
ATOM 3553 N N . PHE A 1 471 ? 9.085 1.794 -17.590 1.00 74.19 471 PHE A N 1
ATOM 3554 C CA . PHE A 1 471 ? 10.489 1.490 -17.374 1.00 74.19 471 PHE A CA 1
ATOM 3555 C C . PHE A 1 471 ? 10.564 0.021 -16.981 1.00 74.19 471 PHE A C 1
ATOM 3557 O O . PHE A 1 471 ? 10.002 -0.358 -15.952 1.00 74.19 471 PHE A O 1
ATOM 3564 N N . THR A 1 472 ? 11.247 -0.792 -17.776 1.00 71.44 472 THR A N 1
ATOM 3565 C CA . THR A 1 472 ? 11.448 -2.217 -17.498 1.00 71.44 472 THR A CA 1
ATOM 3566 C C . THR A 1 472 ? 12.934 -2.480 -17.357 1.00 71.44 472 THR A C 1
ATOM 3568 O O . THR A 1 472 ? 13.730 -2.008 -18.167 1.00 71.44 472 THR A O 1
ATOM 3571 N N . ARG A 1 473 ? 13.331 -3.186 -16.300 1.00 65.94 473 ARG A N 1
ATOM 3572 C CA . ARG A 1 473 ? 14.740 -3.507 -16.077 1.00 65.94 473 ARG A CA 1
ATOM 3573 C C . ARG A 1 473 ? 15.244 -4.471 -17.145 1.00 65.94 473 ARG A C 1
ATOM 3575 O O . ARG A 1 473 ? 14.623 -5.501 -17.398 1.00 65.94 473 ARG A O 1
ATOM 3582 N N . ASN A 1 474 ? 16.425 -4.189 -17.688 1.00 58.91 474 ASN A N 1
ATOM 3583 C CA . ASN A 1 474 ? 17.080 -5.086 -18.632 1.00 58.91 474 ASN A CA 1
ATOM 3584 C C . ASN A 1 474 ? 17.793 -6.215 -17.882 1.00 58.91 474 ASN A C 1
ATOM 3586 O O . ASN A 1 474 ? 18.816 -6.009 -17.223 1.00 58.91 474 ASN A O 1
ATOM 3590 N N . VAL A 1 475 ? 17.232 -7.422 -17.961 1.00 52.84 475 VAL A N 1
ATOM 3591 C CA . VAL A 1 475 ? 17.752 -8.608 -17.256 1.00 52.84 475 VAL A CA 1
ATOM 3592 C C . VAL A 1 475 ? 18.860 -9.334 -18.022 1.00 52.84 475 VAL A C 1
ATOM 3594 O O . VAL A 1 475 ? 19.679 -10.006 -17.406 1.00 52.84 475 VAL A O 1
ATOM 3597 N N . GLY A 1 476 ? 18.972 -9.121 -19.333 1.00 54.72 476 GLY A N 1
ATOM 3598 C CA . GLY A 1 476 ? 20.058 -9.663 -20.143 1.00 54.72 476 GLY A CA 1
ATOM 3599 C C . GLY A 1 476 ? 19.922 -9.292 -21.616 1.00 54.72 476 GLY A C 1
ATOM 3600 O O . GLY A 1 476 ? 18.814 -9.062 -22.100 1.00 54.72 476 GLY A O 1
ATOM 3601 N N . MET A 1 477 ? 21.043 -9.237 -22.331 1.00 57.69 477 MET A N 1
ATOM 3602 C CA . MET A 1 477 ? 21.076 -9.021 -23.779 1.00 57.69 477 MET A CA 1
ATOM 3603 C C . MET A 1 477 ? 21.952 -10.083 -24.443 1.00 57.69 477 MET A C 1
ATOM 3605 O O . MET A 1 477 ? 23.068 -10.337 -23.991 1.00 57.69 477 MET A O 1
ATOM 3609 N N . LEU A 1 478 ? 21.439 -10.683 -25.520 1.00 54.31 478 LEU A N 1
ATOM 3610 C CA . LEU A 1 478 ? 22.180 -11.579 -26.407 1.00 54.31 478 LEU A CA 1
ATOM 3611 C C . LEU A 1 478 ? 22.565 -10.817 -27.673 1.00 54.31 478 LEU A C 1
ATOM 3613 O O . LEU A 1 478 ? 21.685 -10.345 -28.392 1.00 54.31 478 LEU A O 1
ATOM 3617 N N . THR A 1 479 ? 23.858 -10.721 -27.959 1.00 59.44 479 THR A N 1
ATOM 3618 C CA . THR A 1 479 ? 24.392 -10.141 -29.193 1.00 59.44 479 THR A CA 1
ATOM 3619 C C . THR A 1 479 ? 25.297 -11.137 -29.911 1.00 59.44 479 THR A C 1
ATOM 3621 O O . THR A 1 479 ? 25.919 -12.008 -29.305 1.00 59.44 479 THR A O 1
ATOM 3624 N N . PHE A 1 480 ? 25.362 -11.022 -31.235 1.00 53.00 480 PHE A N 1
ATOM 3625 C CA . PHE A 1 480 ? 26.250 -11.824 -32.074 1.00 53.00 480 PHE A CA 1
ATOM 3626 C C . PHE A 1 480 ? 27.446 -10.977 -32.504 1.00 53.00 480 PHE A C 1
ATOM 3628 O O . PHE A 1 480 ? 27.264 -9.857 -32.979 1.00 53.00 480 PHE A O 1
ATOM 3635 N N . ALA A 1 481 ? 28.671 -11.501 -32.378 1.00 52.50 481 ALA A N 1
ATOM 3636 C CA . ALA A 1 481 ? 29.872 -10.751 -32.783 1.00 52.50 481 ALA A CA 1
ATOM 3637 C C . ALA A 1 481 ? 30.114 -10.755 -34.311 1.00 52.50 481 ALA A C 1
ATOM 3639 O O . ALA A 1 481 ? 30.958 -10.013 -34.811 1.00 52.50 481 ALA A O 1
ATOM 3640 N N . SER A 1 482 ? 29.376 -11.574 -35.070 1.00 45.22 482 SER A N 1
ATOM 3641 C CA . SER A 1 482 ? 29.348 -11.572 -36.540 1.00 45.22 482 SER A CA 1
ATOM 3642 C C . SER A 1 482 ? 27.932 -11.908 -37.043 1.00 45.22 482 SER A C 1
ATOM 3644 O O . SER A 1 482 ? 27.236 -12.705 -36.420 1.00 45.22 482 SER A O 1
ATOM 3646 N N . THR A 1 483 ? 27.478 -11.232 -38.110 1.00 43.94 483 THR A N 1
ATOM 3647 C CA . THR A 1 483 ? 26.068 -11.120 -38.558 1.00 43.94 483 THR A CA 1
ATOM 3648 C C . THR A 1 483 ? 25.328 -12.448 -38.697 1.00 43.94 483 THR A C 1
ATOM 3650 O O . THR A 1 483 ? 25.933 -13.433 -39.128 1.00 43.94 483 THR A O 1
ATOM 3653 N N . PRO A 1 484 ? 23.999 -12.476 -38.456 1.00 44.53 484 PRO A N 1
ATOM 3654 C CA . PRO A 1 484 ? 22.977 -11.426 -38.452 1.00 44.53 484 PRO A CA 1
ATOM 3655 C C . PRO A 1 484 ? 22.583 -10.907 -37.065 1.00 44.53 484 PRO A C 1
ATOM 3657 O O . PRO A 1 484 ? 22.695 -11.572 -36.044 1.00 44.53 484 PRO A O 1
ATOM 3660 N N . LEU A 1 485 ? 22.075 -9.681 -37.098 1.00 43.09 485 LEU A N 1
ATOM 3661 C CA . LEU A 1 485 ? 21.722 -8.819 -35.968 1.00 43.09 485 LEU A CA 1
ATOM 3662 C C . LEU A 1 485 ? 20.291 -9.077 -35.458 1.00 43.09 485 LEU A C 1
ATOM 3664 O O . LEU A 1 485 ? 19.738 -8.283 -34.703 1.00 43.09 485 LEU A O 1
ATOM 3668 N N . ASP A 1 486 ? 19.730 -10.212 -35.864 1.00 42.47 486 ASP A N 1
ATOM 3669 C CA . ASP A 1 486 ? 18.426 -10.718 -35.474 1.00 42.47 486 ASP A CA 1
ATOM 3670 C C . ASP A 1 486 ? 18.638 -11.948 -34.589 1.00 42.47 486 ASP A C 1
ATOM 3672 O O . ASP A 1 486 ? 19.587 -12.709 -34.780 1.00 42.47 486 ASP A O 1
ATOM 3676 N N . THR A 1 487 ? 17.723 -12.221 -33.659 1.00 54.31 487 THR A N 1
ATOM 3677 C CA . THR A 1 487 ? 17.730 -13.462 -32.861 1.00 54.31 487 THR A CA 1
ATOM 3678 C C . THR A 1 487 ? 17.492 -14.717 -33.712 1.00 54.31 487 THR A C 1
ATOM 3680 O O . THR A 1 487 ? 17.233 -15.783 -33.161 1.00 54.31 487 THR A O 1
ATOM 3683 N N . ALA A 1 488 ? 17.569 -14.624 -35.044 1.00 58.03 488 ALA A N 1
ATOM 3684 C CA . ALA A 1 488 ? 17.430 -15.736 -35.958 1.00 58.03 488 ALA A CA 1
ATOM 3685 C C . ALA A 1 488 ? 18.521 -15.775 -37.045 1.00 58.03 488 ALA A C 1
ATOM 3687 O O . ALA A 1 488 ? 18.919 -14.757 -37.607 1.00 58.03 488 ALA A O 1
ATOM 3688 N N . LEU A 1 489 ? 18.971 -16.986 -37.377 1.00 59.84 489 LEU A N 1
ATOM 3689 C CA . LEU A 1 489 ? 19.971 -17.275 -38.405 1.00 59.84 489 LEU A CA 1
ATOM 3690 C C . LEU A 1 489 ? 19.345 -18.035 -39.566 1.00 59.84 489 LEU A C 1
ATOM 3692 O O . LEU A 1 489 ? 18.776 -19.100 -39.346 1.00 59.84 489 LEU A O 1
ATOM 3696 N N . THR A 1 490 ? 19.504 -17.536 -40.795 1.00 61.69 490 THR A N 1
ATOM 3697 C CA . THR A 1 490 ? 19.097 -18.268 -42.005 1.00 61.69 490 THR A CA 1
ATOM 3698 C C . THR A 1 490 ? 20.295 -18.955 -42.650 1.00 61.69 490 THR A C 1
ATOM 3700 O O . THR A 1 490 ? 21.268 -18.306 -43.031 1.00 61.69 490 THR A O 1
ATOM 3703 N N . PHE A 1 491 ? 20.204 -20.270 -42.808 1.00 58.09 491 PHE A N 1
ATOM 3704 C CA . PHE A 1 491 ? 21.214 -21.106 -43.445 1.00 58.09 491 PHE A CA 1
ATOM 3705 C C . PHE A 1 491 ? 20.817 -21.328 -44.890 1.00 58.09 491 PHE A C 1
ATOM 3707 O O . PHE A 1 491 ? 19.754 -21.875 -45.123 1.00 58.09 491 PHE A O 1
ATOM 3714 N N . ASN A 1 492 ? 21.657 -20.931 -45.846 1.00 59.41 492 ASN A N 1
ATOM 3715 C CA . ASN A 1 492 ? 21.447 -21.224 -47.263 1.00 59.41 492 ASN A CA 1
ATOM 3716 C C . ASN A 1 492 ? 22.552 -22.157 -47.749 1.00 59.41 492 ASN A C 1
ATOM 3718 O O . ASN A 1 492 ? 23.730 -21.789 -47.728 1.00 59.41 492 ASN A O 1
ATOM 3722 N N . TYR A 1 493 ? 22.180 -23.350 -48.208 1.00 62.41 493 TYR A N 1
ATOM 3723 C CA . TYR A 1 493 ? 23.142 -24.323 -48.716 1.00 62.41 493 TYR A CA 1
ATOM 3724 C C . TYR A 1 493 ? 22.858 -24.681 -50.178 1.00 62.41 493 TYR A C 1
ATOM 3726 O O . TYR A 1 493 ? 21.730 -25.013 -50.545 1.00 62.41 493 TYR A O 1
ATOM 3734 N N . GLN A 1 494 ? 23.904 -24.618 -51.010 1.00 59.62 494 GLN A N 1
ATOM 3735 C CA . GLN A 1 494 ? 23.894 -25.072 -52.402 1.00 59.62 494 GLN A CA 1
ATOM 3736 C C . GLN A 1 494 ? 24.815 -26.287 -52.536 1.00 59.62 494 GLN A C 1
ATOM 3738 O O . GLN A 1 494 ? 26.039 -26.167 -52.494 1.00 59.62 494 GLN A O 1
ATOM 3743 N N . THR A 1 495 ? 24.241 -27.473 -52.715 1.00 57.94 495 THR A N 1
ATOM 3744 C CA . THR A 1 495 ? 25.009 -28.718 -52.846 1.00 57.94 495 THR A CA 1
ATOM 3745 C C . THR A 1 495 ? 25.549 -28.861 -54.279 1.00 57.94 495 THR A C 1
ATOM 3747 O O . THR A 1 495 ? 24.871 -29.402 -55.156 1.00 57.94 495 THR A O 1
ATOM 3750 N N . ASN A 1 496 ? 26.761 -28.367 -54.557 1.00 51.66 496 ASN A N 1
ATOM 3751 C CA . ASN A 1 496 ? 27.418 -28.572 -55.861 1.00 51.66 496 ASN A CA 1
ATOM 3752 C C . ASN A 1 496 ? 28.341 -29.804 -55.911 1.00 51.66 496 ASN A C 1
ATOM 3754 O O . ASN A 1 496 ? 28.757 -30.186 -57.001 1.00 51.66 496 ASN A O 1
ATOM 3758 N N . MET A 1 497 ? 28.618 -30.456 -54.778 1.00 50.53 497 MET A N 1
ATOM 3759 C CA . MET A 1 497 ? 29.364 -31.716 -54.694 1.00 50.53 497 MET A CA 1
ATOM 3760 C C . MET A 1 497 ? 28.799 -32.536 -53.529 1.00 50.53 497 MET A C 1
ATOM 3762 O O . MET A 1 497 ? 28.741 -32.023 -52.416 1.00 50.53 497 MET A O 1
ATOM 3766 N N . ILE A 1 498 ? 28.358 -33.773 -53.764 1.00 53.44 498 ILE A N 1
ATOM 3767 C CA . ILE A 1 498 ? 27.925 -34.683 -52.692 1.00 53.44 498 ILE A CA 1
ATOM 3768 C C . ILE A 1 498 ? 28.811 -35.927 -52.761 1.00 53.44 498 ILE A C 1
ATOM 3770 O O . ILE A 1 498 ? 28.773 -36.652 -53.755 1.00 53.44 498 ILE A O 1
ATOM 3774 N N . SER A 1 499 ? 29.592 -36.174 -51.707 1.00 54.31 499 SER A N 1
ATOM 3775 C CA . SER A 1 499 ? 30.104 -37.516 -51.416 1.00 54.31 499 SER A CA 1
ATOM 3776 C C . SER A 1 499 ? 29.016 -38.285 -50.651 1.00 54.31 499 SER A C 1
ATOM 3778 O O . SER A 1 499 ? 28.504 -37.752 -49.668 1.00 54.31 499 SER A O 1
ATOM 3780 N N . PRO A 1 500 ? 28.623 -39.500 -51.074 1.00 53.44 500 PRO A N 1
ATOM 3781 C CA . PRO A 1 500 ? 27.629 -40.306 -50.363 1.00 53.44 500 PRO A CA 1
ATOM 3782 C C . PRO A 1 500 ? 28.118 -40.740 -48.971 1.00 53.44 500 PRO A C 1
ATOM 3784 O O . PRO A 1 500 ? 29.206 -41.301 -48.856 1.00 53.44 500 PRO A O 1
ATOM 3787 N N . GLY A 1 501 ? 27.288 -40.552 -47.940 1.00 58.50 501 GLY A N 1
ATOM 3788 C CA . GLY A 1 501 ? 27.517 -41.048 -46.576 1.00 58.50 501 GLY A CA 1
ATOM 3789 C C . GLY A 1 501 ? 27.333 -39.959 -45.518 1.00 58.50 501 GLY A C 1
ATOM 3790 O O . GLY A 1 501 ? 27.715 -38.820 -45.766 1.00 58.50 501 GLY A O 1
ATOM 3791 N N . GLY A 1 502 ? 26.750 -40.324 -44.366 1.00 65.25 502 GLY A N 1
ATOM 3792 C CA . GLY A 1 502 ? 26.408 -39.459 -43.224 1.00 65.25 502 GLY A CA 1
ATOM 3793 C C . GLY A 1 502 ? 27.514 -38.487 -42.822 1.00 65.25 502 GLY A C 1
ATOM 3794 O O . GLY A 1 502 ? 28.334 -38.802 -41.964 1.00 65.25 502 GLY A O 1
ATOM 3795 N N . SER A 1 503 ? 27.545 -37.323 -43.466 1.00 70.88 503 SER A N 1
ATOM 3796 C CA . SER A 1 503 ? 28.614 -36.337 -43.326 1.00 70.88 503 SER A CA 1
ATOM 3797 C C . SER A 1 503 ? 28.032 -35.036 -42.819 1.00 70.88 503 SER A C 1
ATOM 3799 O O . SER A 1 503 ? 27.028 -34.545 -43.342 1.00 70.88 503 SER A O 1
ATOM 3801 N N . LEU A 1 504 ? 28.693 -34.478 -41.812 1.00 76.31 504 LEU A N 1
ATOM 3802 C CA . LEU A 1 504 ? 28.416 -33.145 -41.317 1.00 76.31 504 LEU A CA 1
ATOM 3803 C C . LEU A 1 504 ? 29.173 -32.134 -42.174 1.00 76.31 504 LEU A C 1
ATOM 3805 O O . LEU A 1 504 ? 30.389 -32.219 -42.350 1.00 76.31 504 LEU A O 1
ATOM 3809 N N . LEU A 1 505 ? 28.425 -31.208 -42.756 1.00 71.12 505 LEU A N 1
ATOM 3810 C CA . LEU A 1 505 ? 28.939 -30.153 -43.606 1.00 71.12 505 LEU A CA 1
ATOM 3811 C C . LEU A 1 505 ? 29.047 -28.868 -42.779 1.00 71.12 505 LEU A C 1
ATOM 3813 O O . LEU A 1 505 ? 28.045 -28.433 -42.194 1.00 71.12 505 LEU A O 1
ATOM 3817 N N . PRO A 1 506 ? 30.237 -28.241 -42.735 1.00 68.19 506 PRO A N 1
ATOM 3818 C CA . PRO A 1 506 ? 30.417 -26.984 -42.032 1.00 68.19 506 PRO A CA 1
ATOM 3819 C C . PRO A 1 506 ? 29.638 -25.861 -42.727 1.00 68.19 506 PRO A C 1
ATOM 3821 O O . PRO A 1 506 ? 29.207 -25.968 -43.882 1.00 68.19 506 PRO A O 1
ATOM 3824 N N . ARG A 1 507 ? 29.476 -24.748 -42.011 1.00 68.56 507 ARG A N 1
ATOM 3825 C CA . ARG A 1 507 ? 28.835 -23.527 -42.517 1.00 68.56 507 ARG A CA 1
ATOM 3826 C C . ARG A 1 507 ? 29.532 -23.038 -43.798 1.00 68.56 507 ARG A C 1
ATOM 3828 O O . ARG A 1 507 ? 30.751 -23.105 -43.914 1.00 68.56 507 ARG A O 1
ATOM 3835 N N . ASN A 1 508 ? 28.766 -22.528 -44.763 1.00 55.41 508 ASN A N 1
ATOM 3836 C CA . ASN A 1 508 ? 29.301 -22.000 -46.024 1.00 55.41 508 ASN A CA 1
ATOM 3837 C C . ASN A 1 508 ? 29.872 -20.572 -45.824 1.00 55.41 508 ASN A C 1
ATOM 3839 O O . ASN A 1 508 ? 29.107 -19.676 -45.472 1.00 55.41 508 ASN A O 1
ATOM 3843 N N . GLY A 1 509 ? 31.179 -20.344 -46.039 1.00 50.91 509 GLY A N 1
ATOM 3844 C CA . GLY A 1 509 ? 31.820 -19.011 -45.975 1.00 50.91 509 GLY A CA 1
ATOM 3845 C C . GLY A 1 509 ? 33.330 -19.023 -45.653 1.00 50.91 509 GLY A C 1
ATOM 3846 O O . GLY A 1 509 ? 33.848 -20.011 -45.147 1.00 50.91 509 GLY A O 1
ATOM 3847 N N . THR A 1 510 ? 34.055 -17.933 -45.955 1.00 44.06 510 THR A N 1
ATOM 3848 C CA . THR A 1 510 ? 35.534 -17.809 -45.859 1.00 44.06 510 THR A CA 1
ATOM 3849 C C . THR A 1 510 ? 36.095 -17.263 -44.525 1.00 44.06 510 THR A C 1
ATOM 3851 O O . THR A 1 510 ? 37.284 -16.963 -44.461 1.00 44.06 510 THR A O 1
ATOM 3854 N N . ASN A 1 511 ? 35.299 -17.129 -43.452 1.00 50.22 511 ASN A N 1
ATOM 3855 C CA . ASN A 1 511 ? 35.770 -16.865 -42.072 1.00 50.22 511 ASN A CA 1
ATOM 3856 C C . ASN A 1 511 ? 34.608 -17.014 -41.054 1.00 50.22 511 ASN A C 1
ATOM 3858 O O . ASN A 1 511 ? 33.511 -16.568 -41.370 1.00 50.22 511 ASN A O 1
ATOM 3862 N N . ASN A 1 512 ? 34.751 -17.439 -39.786 1.00 57.53 512 ASN A N 1
ATOM 3863 C CA . ASN A 1 512 ? 35.431 -18.618 -39.198 1.00 57.53 512 ASN A CA 1
ATOM 3864 C C . ASN A 1 512 ? 35.029 -18.890 -37.712 1.00 57.53 512 ASN A C 1
ATOM 3866 O O . ASN A 1 512 ? 35.574 -19.806 -37.104 1.00 57.53 512 ASN A O 1
ATOM 3870 N N . ALA A 1 513 ? 34.061 -18.176 -37.112 1.00 59.94 513 ALA A N 1
ATOM 3871 C CA . ALA A 1 513 ? 33.525 -18.499 -35.779 1.00 59.94 513 ALA A CA 1
ATOM 3872 C C . ALA A 1 513 ? 32.061 -18.029 -35.612 1.00 59.94 513 ALA A C 1
ATOM 3874 O O . ALA A 1 513 ? 31.627 -17.124 -36.315 1.00 59.94 513 ALA A O 1
ATOM 3875 N N . MET A 1 514 ? 31.260 -18.687 -34.763 1.00 71.81 514 MET A N 1
ATOM 3876 C CA . MET A 1 514 ? 29.970 -18.177 -34.260 1.00 71.81 514 MET A CA 1
ATOM 3877 C C . MET A 1 514 ? 30.189 -17.734 -32.823 1.00 71.81 514 MET A C 1
ATOM 3879 O O . MET A 1 514 ? 30.558 -18.552 -31.988 1.00 71.81 514 MET A O 1
ATOM 3883 N N . ASP A 1 515 ? 29.942 -16.462 -32.547 1.00 74.19 515 ASP A N 1
ATOM 3884 C CA . ASP A 1 515 ? 30.160 -15.889 -31.227 1.00 74.19 515 ASP A CA 1
ATOM 3885 C C . ASP A 1 515 ? 28.844 -15.401 -30.642 1.00 74.19 515 ASP A C 1
ATOM 3887 O O . ASP A 1 515 ? 28.152 -14.590 -31.260 1.00 74.19 515 ASP A O 1
ATOM 3891 N N . PHE A 1 516 ? 28.550 -15.853 -29.430 1.00 72.19 516 PHE A N 1
ATOM 3892 C CA . PHE A 1 516 ? 27.507 -15.294 -28.586 1.00 72.19 516 PHE A CA 1
ATOM 3893 C C . PHE A 1 516 ? 28.174 -14.396 -27.565 1.00 72.19 516 PHE A C 1
ATOM 3895 O O . PHE A 1 516 ? 28.992 -14.861 -26.774 1.00 72.19 516 PHE A O 1
ATOM 3902 N N . VAL A 1 517 ? 27.824 -13.121 -27.583 1.00 68.88 517 VAL A N 1
ATOM 3903 C CA . VAL A 1 517 ? 28.168 -12.173 -26.534 1.00 68.88 517 VAL A CA 1
ATOM 3904 C C . VAL A 1 517 ? 26.914 -11.963 -25.696 1.00 68.88 517 VAL A C 1
ATOM 3906 O O . VAL A 1 517 ? 25.832 -11.694 -26.210 1.00 68.88 517 VAL A O 1
ATOM 3909 N N . ILE A 1 518 ? 27.042 -12.174 -24.395 1.00 68.25 518 ILE A N 1
ATOM 3910 C CA . ILE A 1 518 ? 25.942 -12.132 -23.442 1.00 68.25 518 ILE A CA 1
ATOM 3911 C C . ILE A 1 518 ? 26.309 -11.128 -22.386 1.00 68.25 518 ILE A C 1
ATOM 3913 O O . ILE A 1 518 ? 27.306 -11.301 -21.689 1.00 68.25 518 ILE A O 1
ATOM 3917 N N . THR A 1 519 ? 25.471 -10.122 -22.222 1.00 64.44 519 THR A N 1
ATOM 3918 C CA . THR A 1 519 ? 25.548 -9.272 -21.045 1.00 64.44 519 THR A CA 1
ATOM 3919 C C . THR A 1 519 ? 24.453 -9.710 -20.080 1.00 64.44 519 THR A C 1
ATOM 3921 O O . THR A 1 519 ? 23.276 -9.664 -20.432 1.00 64.44 519 THR A O 1
ATOM 3924 N N . ASP A 1 520 ? 24.834 -10.153 -18.882 1.00 60.59 520 ASP A N 1
ATOM 3925 C CA . ASP A 1 520 ? 23.925 -10.555 -17.804 1.00 60.59 520 ASP A CA 1
ATOM 3926 C C . ASP A 1 520 ? 24.152 -9.677 -16.576 1.00 60.59 520 ASP A C 1
ATOM 3928 O O . ASP A 1 520 ? 25.159 -9.785 -15.883 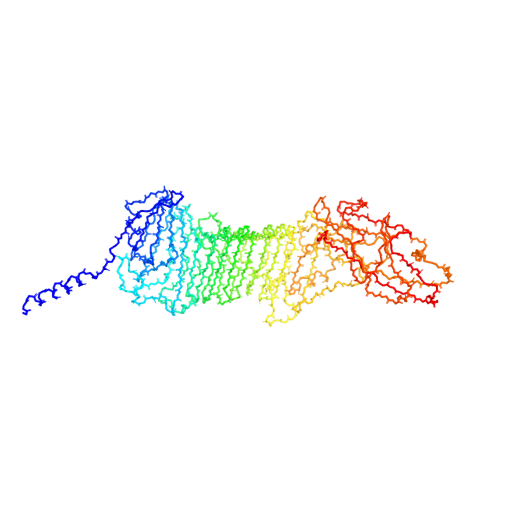1.00 60.59 520 ASP A O 1
ATOM 3932 N N . SER A 1 521 ? 23.190 -8.800 -16.304 1.00 53.09 521 SER A N 1
ATOM 3933 C CA . SER A 1 521 ? 23.320 -7.748 -15.299 1.00 53.09 521 SER A CA 1
ATOM 3934 C C . SER A 1 521 ? 22.875 -8.144 -13.887 1.00 53.09 521 SER A C 1
ATOM 3936 O O . SER A 1 521 ? 22.785 -7.291 -12.993 1.00 53.09 521 SER A O 1
ATOM 3938 N N . ARG A 1 522 ? 22.555 -9.423 -13.676 1.00 54.12 522 ARG A N 1
ATOM 3939 C CA . ARG A 1 522 ? 22.214 -9.982 -12.366 1.00 54.12 522 ARG A CA 1
ATOM 3940 C C . ARG A 1 522 ? 23.530 -10.174 -11.594 1.00 54.12 522 ARG A C 1
ATOM 3942 O O . ARG A 1 522 ? 24.429 -10.866 -12.046 1.00 54.12 522 ARG A O 1
ATOM 3949 N N . ALA A 1 523 ? 23.682 -9.422 -10.503 1.00 46.19 523 ALA A N 1
ATOM 3950 C CA . ALA A 1 523 ? 24.928 -9.180 -9.760 1.00 46.19 523 ALA A CA 1
ATOM 3951 C C . ALA A 1 523 ? 25.817 -10.420 -9.511 1.00 46.19 523 ALA A C 1
ATOM 3953 O O . ALA A 1 523 ? 25.280 -11.480 -9.236 1.00 46.19 523 ALA A O 1
ATOM 3954 N N . GLU A 1 524 ? 27.148 -10.223 -9.534 1.00 46.78 524 GLU A N 1
ATOM 3955 C CA . GLU A 1 524 ? 28.316 -11.120 -9.302 1.00 46.78 524 GLU A CA 1
ATOM 3956 C C . GLU A 1 524 ? 28.309 -12.565 -9.854 1.00 46.78 524 GLU A C 1
ATOM 3958 O O . GLU A 1 524 ? 29.382 -13.109 -10.112 1.00 46.78 524 GLU A O 1
ATOM 3963 N N . MET A 1 525 ? 27.153 -13.177 -10.096 1.00 56.50 525 MET A N 1
ATOM 3964 C CA . MET A 1 525 ? 26.973 -14.543 -10.567 1.00 56.50 525 MET A CA 1
ATOM 3965 C C . MET A 1 525 ? 25.921 -14.562 -11.690 1.00 56.50 525 MET A C 1
ATOM 3967 O O . MET A 1 525 ? 24.729 -14.427 -11.406 1.00 56.50 525 MET A O 1
ATOM 3971 N N . PRO A 1 526 ? 26.332 -14.725 -12.960 1.00 62.81 526 PRO A N 1
ATOM 3972 C CA . PRO A 1 526 ? 25.398 -14.831 -14.075 1.00 62.81 526 PRO A CA 1
ATOM 3973 C C . PRO A 1 526 ? 24.539 -16.096 -13.938 1.00 62.81 526 PRO A C 1
ATOM 3975 O O . PRO A 1 526 ? 25.036 -17.145 -13.531 1.00 62.81 526 PRO A O 1
ATOM 3978 N N . ASN A 1 527 ? 23.259 -16.020 -14.304 1.00 73.06 527 ASN A N 1
ATOM 3979 C CA . ASN A 1 527 ? 22.330 -17.157 -14.244 1.00 73.06 527 ASN A CA 1
ATOM 3980 C C . ASN A 1 527 ? 21.482 -17.233 -15.519 1.00 73.06 527 ASN A C 1
ATOM 3982 O O . ASN A 1 527 ? 20.305 -16.880 -15.499 1.00 73.06 527 ASN A O 1
ATOM 3986 N N . PHE A 1 528 ? 22.056 -17.623 -16.655 1.00 74.62 528 PHE A N 1
ATOM 3987 C CA . PHE A 1 528 ? 21.378 -17.644 -17.955 1.00 74.62 528 PHE A CA 1
ATOM 3988 C C . PHE A 1 528 ? 21.565 -18.961 -18.714 1.00 74.62 528 PHE A C 1
ATOM 3990 O O . PHE A 1 528 ? 22.570 -19.656 -18.583 1.00 74.62 528 PHE A O 1
ATOM 3997 N N . SER A 1 529 ? 20.648 -19.247 -19.635 1.00 80.38 529 SER A N 1
ATOM 3998 C CA . SER A 1 529 ? 20.893 -20.222 -20.698 1.00 80.38 529 SER A CA 1
ATOM 3999 C C . SER A 1 529 ? 20.558 -19.654 -22.070 1.00 80.38 529 SER A C 1
ATOM 4001 O O . SER A 1 529 ? 19.694 -18.787 -22.210 1.00 80.38 529 SER A O 1
ATOM 4003 N N . VAL A 1 530 ? 21.282 -20.120 -23.089 1.00 81.38 530 VAL A N 1
ATOM 4004 C CA . VAL A 1 530 ? 20.966 -19.821 -24.486 1.00 81.38 530 VAL A CA 1
ATOM 4005 C C . VAL A 1 530 ? 20.335 -21.053 -25.106 1.00 81.38 530 VAL A C 1
ATOM 4007 O O . VAL A 1 530 ? 20.880 -22.155 -25.019 1.00 81.38 530 VAL A O 1
ATOM 4010 N N . GLN A 1 531 ? 19.179 -20.860 -25.728 1.00 85.25 531 GLN A N 1
ATOM 4011 C CA . GLN A 1 531 ? 18.400 -21.905 -26.377 1.00 85.25 531 GLN A CA 1
ATOM 4012 C C . GLN A 1 531 ? 18.361 -21.725 -27.888 1.00 85.25 531 GLN A C 1
ATOM 4014 O O . GLN A 1 531 ? 18.392 -20.594 -28.370 1.00 85.25 531 GLN A O 1
ATOM 4019 N N . ALA A 1 532 ? 18.236 -22.834 -28.618 1.00 84.88 532 ALA A N 1
ATOM 4020 C CA . ALA A 1 532 ? 18.108 -22.857 -30.072 1.00 84.88 532 ALA A CA 1
ATOM 4021 C C . ALA A 1 532 ? 16.922 -23.715 -30.532 1.00 84.88 532 ALA A C 1
ATOM 4023 O O . ALA A 1 532 ? 16.659 -24.766 -29.949 1.00 84.88 532 ALA A O 1
ATOM 4024 N N . SER A 1 533 ? 16.238 -23.292 -31.598 1.00 85.75 533 SER A N 1
ATOM 4025 C CA . SER A 1 533 ? 15.164 -24.056 -32.263 1.00 85.75 533 SER A CA 1
ATOM 4026 C C . SER A 1 533 ? 15.049 -23.698 -33.747 1.00 85.75 533 SER A C 1
ATOM 4028 O O . SER A 1 533 ? 15.366 -22.576 -34.132 1.00 85.75 533 SER A O 1
ATOM 4030 N N . ILE A 1 534 ? 14.584 -24.627 -34.585 1.00 85.31 534 ILE A N 1
ATOM 4031 C CA . ILE A 1 534 ? 14.231 -24.365 -35.989 1.00 85.31 534 ILE A CA 1
ATOM 4032 C C . ILE A 1 534 ? 12.816 -23.791 -36.041 1.00 85.31 534 ILE A C 1
ATOM 4034 O O . ILE A 1 534 ? 11.873 -24.418 -35.568 1.00 85.31 534 ILE A O 1
ATOM 4038 N N . VAL A 1 535 ? 12.660 -22.618 -36.650 1.00 83.19 535 VAL A N 1
ATOM 4039 C CA . VAL A 1 535 ? 11.354 -21.954 -36.804 1.00 83.19 535 VAL A CA 1
ATOM 4040 C C . VAL A 1 535 ? 10.730 -22.249 -38.165 1.00 83.19 535 VAL A C 1
ATOM 4042 O O . VAL A 1 535 ? 9.511 -22.361 -38.285 1.00 83.19 535 VAL A O 1
ATOM 4045 N N . SER A 1 536 ? 11.554 -22.383 -39.199 1.00 81.00 536 SER A N 1
ATOM 4046 C CA . SER A 1 536 ? 11.120 -22.770 -40.537 1.00 81.00 536 SER A CA 1
ATOM 4047 C C . SER A 1 536 ? 12.271 -23.405 -41.297 1.00 81.00 536 SER A C 1
ATOM 4049 O O . SER A 1 536 ? 13.426 -23.023 -41.118 1.00 81.00 536 SER A O 1
ATOM 4051 N N . ASP A 1 537 ? 11.959 -24.356 -42.165 1.00 84.31 537 ASP A N 1
ATOM 4052 C CA . ASP A 1 537 ? 12.927 -24.955 -43.068 1.00 84.31 537 ASP A CA 1
ATOM 4053 C C . ASP A 1 537 ? 12.229 -25.572 -44.286 1.00 84.31 537 ASP A C 1
ATOM 4055 O O . ASP A 1 537 ? 11.014 -25.786 -44.289 1.00 84.31 537 ASP A O 1
ATOM 4059 N N . ASN A 1 538 ? 12.997 -25.816 -45.346 1.00 84.75 538 ASN A N 1
ATOM 4060 C CA . ASN A 1 538 ? 12.563 -26.598 -46.503 1.00 84.75 538 ASN A CA 1
ATOM 4061 C C . ASN A 1 538 ? 13.458 -27.832 -46.727 1.00 84.75 538 ASN A C 1
ATOM 4063 O O . ASN A 1 538 ? 13.642 -28.273 -47.869 1.00 84.75 538 ASN A O 1
ATOM 4067 N N . LEU A 1 539 ? 14.050 -28.363 -45.653 1.00 83.69 539 LEU A N 1
ATOM 4068 C CA . LEU A 1 539 ? 15.011 -29.455 -45.733 1.00 83.69 539 LEU A CA 1
ATOM 4069 C C . LEU A 1 539 ? 14.278 -30.751 -46.132 1.00 83.69 539 LEU A C 1
ATOM 4071 O O . LEU A 1 539 ? 13.257 -31.106 -45.540 1.00 83.69 539 LEU A O 1
ATOM 4075 N N . PRO A 1 540 ? 14.752 -31.482 -47.156 1.00 81.44 540 PRO A N 1
ATOM 4076 C CA . PRO A 1 540 ? 14.120 -32.722 -47.586 1.00 81.44 540 PRO A CA 1
ATOM 4077 C C . PRO A 1 540 ? 14.388 -33.858 -46.591 1.00 81.44 540 PRO A C 1
ATOM 4079 O O . PRO A 1 540 ? 15.370 -33.850 -45.849 1.00 81.44 540 PRO A O 1
ATOM 4082 N N . THR A 1 541 ? 13.560 -34.904 -46.634 1.00 79.50 541 THR A N 1
ATOM 4083 C CA . THR A 1 541 ? 13.797 -36.133 -45.863 1.00 79.50 541 THR A CA 1
ATOM 4084 C C . THR A 1 541 ? 15.185 -36.708 -46.174 1.00 79.50 541 THR A C 1
ATOM 4086 O O . THR A 1 541 ? 15.499 -36.991 -47.331 1.00 79.50 541 THR A O 1
ATOM 4089 N N . GLY A 1 542 ? 16.010 -36.892 -45.137 1.00 78.62 542 GLY A N 1
ATOM 4090 C CA . GLY A 1 542 ? 17.420 -37.286 -45.267 1.00 78.62 542 GLY A CA 1
ATOM 4091 C C . GLY A 1 542 ? 18.419 -36.127 -45.162 1.00 78.62 542 GLY A C 1
ATOM 4092 O O . GLY A 1 542 ? 19.596 -36.321 -45.464 1.00 78.62 542 GLY A O 1
ATOM 4093 N N . MET A 1 543 ? 17.959 -34.943 -44.755 1.00 82.75 543 MET A N 1
ATOM 4094 C CA . MET A 1 543 ? 18.781 -33.796 -44.383 1.00 82.75 543 MET A CA 1
ATOM 4095 C C . MET A 1 543 ? 18.310 -33.248 -43.031 1.00 82.75 543 MET A C 1
ATOM 4097 O O . MET A 1 543 ? 17.109 -33.107 -42.811 1.00 82.75 543 MET A O 1
ATOM 4101 N N . ALA A 1 544 ? 19.247 -32.922 -42.143 1.00 86.19 544 ALA A N 1
ATOM 4102 C CA . ALA A 1 544 ? 18.943 -32.352 -40.834 1.00 86.19 544 ALA A CA 1
ATOM 4103 C C . ALA A 1 544 ? 19.999 -31.324 -40.422 1.00 86.19 544 ALA A C 1
ATOM 4105 O O . ALA A 1 544 ? 21.160 -31.412 -40.820 1.00 86.19 544 ALA A O 1
ATOM 4106 N N . LEU A 1 545 ? 19.609 -30.348 -39.605 1.00 86.38 545 LEU A N 1
ATOM 4107 C CA . LEU A 1 545 ? 20.563 -29.466 -38.941 1.00 86.38 545 LEU A CA 1
ATOM 4108 C C . LEU A 1 545 ? 20.906 -30.014 -37.563 1.00 86.38 545 LEU A C 1
ATOM 4110 O O . LEU A 1 545 ? 20.038 -30.487 -36.836 1.00 86.38 545 LEU A O 1
ATOM 4114 N N . HIS A 1 546 ? 22.172 -29.905 -37.197 1.00 85.75 546 HIS A N 1
ATOM 4115 C CA . HIS A 1 546 ? 22.709 -30.381 -35.935 1.00 85.75 546 HIS A CA 1
ATOM 4116 C C . HIS A 1 546 ? 23.470 -29.264 -35.233 1.00 85.75 546 HIS A C 1
ATOM 4118 O O . HIS A 1 546 ? 24.169 -28.478 -35.872 1.00 85.75 546 HIS A O 1
ATOM 4124 N N . TRP A 1 547 ? 23.338 -29.204 -33.912 1.00 87.19 547 TRP A N 1
ATOM 4125 C CA . TRP A 1 547 ? 24.202 -28.416 -33.050 1.00 87.19 547 TRP A CA 1
ATOM 4126 C C . TRP A 1 547 ? 25.340 -29.280 -32.530 1.00 87.19 547 TRP A C 1
ATOM 4128 O O . TRP A 1 547 ? 25.101 -30.283 -31.852 1.00 87.19 547 TRP A O 1
ATOM 4138 N N . LEU A 1 548 ? 26.565 -28.862 -32.832 1.00 85.19 548 LEU A N 1
ATOM 4139 C CA . LEU A 1 548 ? 27.784 -29.547 -32.437 1.00 85.19 548 LEU A CA 1
ATOM 4140 C C . LEU A 1 548 ? 28.584 -28.697 -31.459 1.00 85.19 548 LEU A C 1
ATOM 4142 O O . LEU A 1 548 ? 29.045 -27.604 -31.784 1.00 85.19 548 LEU A O 1
ATOM 4146 N N . ASP A 1 549 ? 28.797 -29.250 -30.274 1.00 81.38 549 ASP A N 1
ATOM 4147 C CA . ASP A 1 549 ? 29.762 -28.771 -29.286 1.00 81.38 549 ASP A CA 1
ATOM 4148 C C . ASP A 1 549 ? 30.712 -29.932 -28.949 1.00 81.38 549 ASP A C 1
ATOM 4150 O O . ASP A 1 549 ? 30.392 -31.093 -29.201 1.00 81.38 549 ASP A O 1
ATOM 4154 N N . SER A 1 550 ? 31.861 -29.626 -28.352 1.00 69.12 550 SER A N 1
ATOM 4155 C CA . SER A 1 550 ? 32.961 -30.493 -27.893 1.00 69.12 550 SER A CA 1
ATOM 4156 C C . SER A 1 550 ? 32.593 -31.777 -27.111 1.00 69.12 550 SER A C 1
ATOM 4158 O O . SER A 1 550 ? 33.485 -32.549 -26.765 1.00 69.12 550 SER A O 1
ATOM 4160 N N . GLY A 1 551 ? 31.307 -32.061 -26.888 1.00 64.81 551 GLY A N 1
ATOM 4161 C CA . GLY A 1 551 ? 30.798 -33.331 -26.367 1.00 64.81 551 GLY A CA 1
ATOM 4162 C C . GLY A 1 551 ? 29.330 -33.649 -26.690 1.00 64.81 551 GLY A C 1
ATOM 4163 O O . GLY A 1 551 ? 28.833 -34.647 -26.181 1.00 64.81 551 GLY A O 1
ATOM 4164 N N . ASN A 1 552 ? 28.632 -32.852 -27.511 1.00 66.50 552 ASN A N 1
ATOM 4165 C CA . ASN A 1 552 ? 27.197 -33.011 -27.791 1.00 66.50 552 ASN A CA 1
ATOM 4166 C C . ASN A 1 552 ? 26.894 -32.844 -29.286 1.00 66.50 552 ASN A C 1
ATOM 4168 O O . ASN A 1 552 ? 27.348 -31.885 -29.907 1.00 66.50 552 ASN A O 1
ATOM 4172 N N . ASN A 1 553 ? 26.076 -33.746 -29.836 1.00 78.88 553 ASN A N 1
ATOM 4173 C CA . ASN A 1 553 ? 25.518 -33.656 -31.185 1.00 78.88 553 ASN A CA 1
ATOM 4174 C C . ASN A 1 553 ? 23.989 -33.755 -31.096 1.00 78.88 553 ASN A C 1
ATOM 4176 O O . ASN A 1 553 ? 23.444 -34.854 -30.999 1.00 78.88 553 ASN A O 1
ATOM 4180 N N . ASN A 1 554 ? 23.312 -32.608 -31.090 1.00 84.44 554 ASN A N 1
ATOM 4181 C CA . ASN A 1 554 ? 21.858 -32.540 -30.963 1.00 84.44 554 ASN A CA 1
ATOM 4182 C C . ASN A 1 554 ? 21.231 -32.124 -32.292 1.00 84.44 554 ASN A C 1
ATOM 4184 O O . ASN A 1 554 ? 21.546 -31.055 -32.814 1.00 84.44 554 ASN A O 1
ATOM 4188 N N . THR A 1 555 ? 20.313 -32.933 -32.820 1.00 87.94 555 THR A N 1
ATOM 4189 C CA . THR A 1 555 ? 19.484 -32.525 -33.959 1.00 87.94 555 THR A CA 1
ATOM 4190 C C . THR A 1 555 ? 18.648 -31.309 -33.569 1.00 87.94 555 THR A C 1
ATOM 4192 O O . THR A 1 555 ? 17.906 -31.337 -32.586 1.00 87.94 555 THR A O 1
ATOM 4195 N N . LEU A 1 556 ? 18.758 -30.239 -34.349 1.00 87.50 556 LEU A N 1
ATOM 4196 C CA . LEU A 1 556 ? 17.915 -29.066 -34.194 1.00 87.50 556 LEU A CA 1
ATOM 4197 C C . LEU A 1 556 ? 16.487 -29.404 -34.632 1.00 87.50 556 LEU A C 1
ATOM 4199 O O . LEU A 1 556 ? 16.270 -30.029 -35.667 1.00 87.50 556 LEU A O 1
ATOM 4203 N N . SER A 1 557 ? 15.506 -28.973 -33.846 1.00 87.69 557 SER A N 1
ATOM 4204 C CA . SER A 1 557 ? 14.085 -29.196 -34.121 1.00 87.69 557 SER A CA 1
ATOM 4205 C C . SER A 1 557 ? 13.266 -27.963 -33.748 1.00 87.69 557 SER A C 1
ATOM 4207 O O . SER A 1 557 ? 13.817 -26.980 -33.250 1.00 87.69 557 SER A O 1
ATOM 4209 N N . ALA A 1 558 ? 11.950 -28.015 -33.955 1.00 85.56 558 ALA A N 1
ATOM 4210 C CA . ALA A 1 558 ? 11.040 -26.961 -33.510 1.00 85.56 558 ALA A CA 1
ATOM 4211 C C . ALA A 1 558 ? 10.991 -26.798 -31.978 1.00 85.56 558 ALA A C 1
ATOM 4213 O O . ALA A 1 558 ? 10.600 -25.741 -31.488 1.00 85.56 558 ALA A O 1
ATOM 4214 N N . THR A 1 559 ? 11.394 -27.817 -31.213 1.00 88.81 559 THR A N 1
ATOM 4215 C CA . THR A 1 559 ? 11.456 -27.746 -29.749 1.00 88.81 559 THR A CA 1
ATOM 4216 C C . THR A 1 559 ? 12.774 -27.095 -29.313 1.00 88.81 559 THR A C 1
ATOM 4218 O O . THR A 1 559 ? 13.836 -27.627 -29.653 1.00 88.81 559 THR A O 1
ATOM 4221 N N . PRO A 1 560 ? 12.746 -25.986 -28.546 1.00 86.44 560 PRO A N 1
ATOM 4222 C CA . PRO A 1 560 ? 13.957 -25.352 -28.035 1.00 86.44 560 PRO A CA 1
ATOM 4223 C C . PRO A 1 560 ? 14.744 -26.258 -27.088 1.00 86.44 560 PRO A C 1
ATOM 4225 O O . PRO A 1 560 ? 14.162 -26.950 -26.253 1.00 86.44 560 PRO A O 1
ATOM 4228 N N . PHE A 1 561 ? 16.072 -26.206 -27.169 1.00 86.44 561 PHE A N 1
ATOM 4229 C CA . PHE A 1 561 ? 16.963 -26.830 -26.187 1.00 86.44 561 PHE A CA 1
ATOM 4230 C C . PHE A 1 561 ? 18.158 -25.929 -25.879 1.00 86.44 561 PHE A C 1
ATOM 4232 O O . PHE A 1 561 ? 18.527 -25.073 -26.686 1.00 86.44 561 PHE A O 1
ATOM 4239 N N . ASN A 1 562 ? 18.767 -26.136 -24.710 1.00 87.12 562 ASN A N 1
ATOM 4240 C CA . ASN A 1 562 ? 19.923 -25.365 -24.260 1.00 87.12 562 ASN A CA 1
ATOM 4241 C C . ASN A 1 562 ? 21.167 -25.740 -25.075 1.00 87.12 562 ASN A C 1
ATOM 4243 O O . ASN A 1 562 ? 21.605 -26.891 -25.049 1.00 87.12 562 ASN A O 1
ATOM 4247 N N . ILE A 1 563 ? 21.760 -24.760 -25.754 1.00 85.88 563 ILE A N 1
ATOM 4248 C CA . ILE A 1 563 ? 23.039 -24.930 -26.451 1.00 85.88 563 ILE A CA 1
ATOM 4249 C C . ILE A 1 563 ? 24.235 -24.727 -25.517 1.00 85.88 563 ILE A C 1
ATOM 4251 O O . ILE A 1 563 ? 25.247 -25.402 -25.683 1.00 85.88 563 ILE A O 1
ATOM 4255 N N . PHE A 1 564 ? 24.105 -23.834 -24.530 1.00 86.06 564 PHE A N 1
ATOM 4256 C CA . PHE A 1 564 ? 25.032 -23.642 -23.414 1.00 86.06 564 PHE A CA 1
ATOM 4257 C C . PHE A 1 564 ? 24.350 -22.853 -22.277 1.00 86.06 564 PHE A C 1
ATOM 4259 O O . PHE A 1 564 ? 23.298 -22.234 -22.468 1.00 86.06 564 PHE A O 1
ATOM 4266 N N . THR A 1 565 ? 24.940 -22.895 -21.083 1.00 85.69 565 THR A N 1
ATOM 4267 C CA . THR A 1 565 ? 24.445 -22.242 -19.852 1.00 85.69 565 THR A CA 1
ATOM 4268 C C . THR A 1 565 ? 25.528 -21.366 -19.222 1.00 85.69 565 THR A C 1
ATOM 4270 O O . THR A 1 565 ? 26.662 -21.347 -19.710 1.00 85.69 565 THR A O 1
ATOM 4273 N N . GLN A 1 566 ? 25.215 -20.683 -18.114 1.00 79.12 566 GLN A N 1
ATOM 4274 C CA . GLN A 1 566 ? 26.209 -19.941 -17.331 1.00 79.12 566 GLN A CA 1
ATOM 4275 C C . GLN A 1 566 ? 27.404 -20.798 -16.872 1.00 79.12 566 GLN A C 1
ATOM 4277 O O . GLN A 1 566 ? 28.499 -20.272 -16.704 1.00 79.12 566 GLN A O 1
ATOM 4282 N N . ASP A 1 567 ? 27.212 -22.113 -16.707 1.00 82.31 567 ASP A N 1
ATOM 4283 C CA . ASP A 1 567 ? 28.244 -23.048 -16.231 1.00 82.31 567 ASP A CA 1
ATOM 4284 C C . ASP A 1 567 ? 29.182 -23.514 -17.353 1.00 82.31 567 ASP A C 1
ATOM 4286 O O . ASP A 1 567 ? 30.148 -24.245 -17.128 1.00 82.31 567 ASP A O 1
ATOM 4290 N N . SER A 1 568 ? 28.886 -23.127 -18.593 1.00 85.00 568 SER A N 1
ATOM 4291 C CA . SER A 1 568 ? 29.755 -23.416 -19.727 1.00 85.00 568 SER A CA 1
ATOM 4292 C C . SER A 1 568 ? 31.047 -22.593 -19.636 1.00 85.00 568 SER A C 1
ATOM 4294 O O . SER A 1 568 ? 31.057 -21.516 -19.045 1.00 85.00 568 SER A O 1
ATOM 4296 N N . PRO A 1 569 ? 32.161 -23.046 -20.240 1.00 84.12 569 PRO A N 1
ATOM 4297 C CA . PRO A 1 569 ? 33.374 -22.241 -20.294 1.00 84.12 569 PRO A CA 1
ATOM 4298 C C . PRO A 1 569 ? 33.122 -21.020 -21.186 1.00 84.12 569 PRO A C 1
ATOM 4300 O O . PRO A 1 569 ? 32.965 -21.159 -22.407 1.00 84.12 569 PRO A O 1
ATOM 4303 N N . LEU A 1 570 ? 33.047 -19.853 -20.545 1.00 84.69 570 LEU A N 1
ATOM 4304 C CA . LEU A 1 570 ? 32.776 -18.544 -21.132 1.00 84.69 570 LEU A CA 1
ATOM 4305 C C . LEU A 1 570 ? 33.989 -17.626 -20.946 1.00 84.69 570 LEU A C 1
ATOM 4307 O O . LEU A 1 570 ? 34.628 -17.623 -19.895 1.00 84.69 570 LEU A O 1
ATOM 4311 N N . GLU A 1 571 ? 34.288 -16.821 -21.959 1.00 83.75 571 GLU A N 1
ATOM 4312 C CA . GLU A 1 571 ? 35.292 -15.762 -21.886 1.00 83.75 571 GLU A CA 1
ATOM 4313 C C . GLU A 1 571 ? 34.659 -14.501 -21.283 1.00 83.75 571 GLU A C 1
ATOM 4315 O O . GLU A 1 571 ? 33.667 -14.000 -21.802 1.00 83.75 571 GLU A O 1
ATOM 4320 N N . LEU A 1 572 ? 35.210 -13.963 -20.194 1.00 77.12 572 LEU A N 1
ATOM 4321 C CA . LEU A 1 572 ? 34.767 -12.678 -19.646 1.00 77.12 572 LEU A CA 1
ATOM 4322 C C . LEU A 1 572 ? 35.401 -11.536 -20.455 1.00 77.12 572 LEU A C 1
ATOM 4324 O O . LEU A 1 572 ? 36.612 -11.337 -20.387 1.00 77.12 572 LEU A O 1
ATOM 4328 N N . LEU A 1 573 ? 34.591 -10.774 -21.192 1.00 69.62 573 LEU A N 1
ATOM 4329 C CA . LEU A 1 573 ? 35.060 -9.630 -21.988 1.00 69.62 573 LEU A CA 1
ATOM 4330 C C . LEU A 1 573 ? 35.102 -8.328 -21.179 1.00 69.62 573 LEU A C 1
ATOM 4332 O O . LEU A 1 573 ? 35.979 -7.489 -21.372 1.00 69.62 573 LEU A O 1
ATOM 4336 N N . ALA A 1 574 ? 34.134 -8.153 -20.283 1.00 65.81 574 ALA A N 1
ATOM 4337 C CA . ALA A 1 574 ? 33.981 -7.008 -19.390 1.00 65.81 574 ALA A CA 1
ATOM 4338 C C . ALA A 1 574 ? 33.134 -7.445 -18.182 1.00 65.81 574 ALA A C 1
ATOM 4340 O O . ALA A 1 574 ? 32.533 -8.522 -18.243 1.00 65.81 574 ALA A O 1
ATOM 4341 N N . PRO A 1 575 ? 33.035 -6.657 -17.092 1.00 63.12 575 PRO A N 1
ATOM 4342 C CA . PRO A 1 575 ? 32.099 -6.965 -16.014 1.00 63.12 575 PRO A CA 1
ATOM 4343 C C . PRO A 1 575 ? 30.719 -7.296 -16.585 1.00 63.12 575 PRO A C 1
ATOM 4345 O O . PRO A 1 575 ? 30.201 -6.541 -17.411 1.00 63.12 575 PRO A O 1
ATOM 4348 N N . PHE A 1 576 ? 30.161 -8.440 -16.176 1.00 62.88 576 PHE A N 1
ATOM 4349 C CA . PHE A 1 576 ? 28.838 -8.913 -16.598 1.00 62.88 576 PHE A CA 1
ATOM 4350 C C . PHE A 1 576 ? 28.68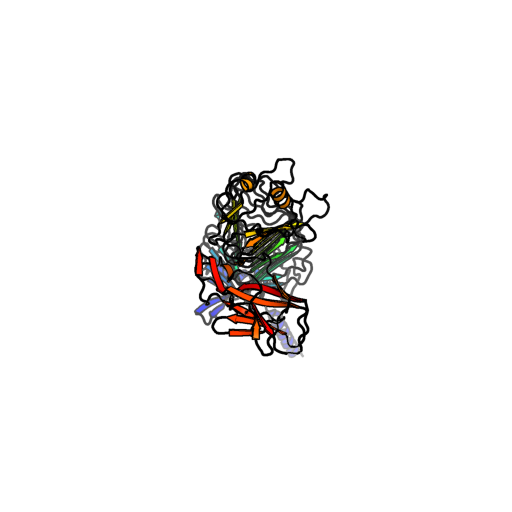9 -9.236 -18.092 1.00 62.88 576 PHE A C 1
ATOM 4352 O O . PHE A 1 576 ? 27.577 -9.506 -18.531 1.00 62.88 576 PHE A O 1
ATOM 4359 N N . THR A 1 577 ? 29.769 -9.207 -18.878 1.00 69.25 577 THR A N 1
ATOM 4360 C CA . THR A 1 577 ? 29.751 -9.483 -20.320 1.00 69.25 577 THR A CA 1
ATOM 4361 C C . THR A 1 577 ? 30.618 -10.689 -20.637 1.00 69.25 577 THR A C 1
ATOM 4363 O O . THR A 1 577 ? 31.835 -10.671 -20.453 1.00 69.25 577 THR A O 1
ATOM 4366 N N . TYR A 1 578 ? 29.978 -11.727 -21.150 1.00 74.81 578 TYR A N 1
ATOM 4367 C CA . TYR A 1 578 ? 30.541 -13.039 -21.416 1.00 74.81 578 TYR A CA 1
ATOM 4368 C C . TYR A 1 578 ? 30.512 -13.323 -22.913 1.00 74.81 578 TYR A C 1
ATOM 4370 O O . TYR A 1 578 ? 29.600 -12.892 -23.612 1.00 74.81 578 TYR A O 1
ATOM 4378 N N . ARG A 1 579 ? 31.480 -14.082 -23.413 1.00 81.06 579 ARG A N 1
ATOM 4379 C CA . ARG A 1 579 ? 31.546 -14.544 -24.795 1.00 81.06 579 ARG A CA 1
ATOM 4380 C C . ARG A 1 579 ? 31.662 -16.059 -24.844 1.00 81.06 579 ARG A C 1
ATOM 4382 O O . ARG A 1 579 ? 32.475 -16.658 -24.142 1.00 81.06 579 ARG A O 1
ATOM 4389 N N . LYS A 1 580 ? 30.876 -16.675 -25.723 1.00 84.69 580 LYS A N 1
ATOM 4390 C CA . LYS A 1 580 ? 31.021 -18.068 -26.141 1.00 84.69 580 LYS A CA 1
ATOM 4391 C C . LYS A 1 580 ? 31.305 -18.114 -27.633 1.00 84.69 580 LYS A C 1
ATOM 4393 O O . LYS A 1 580 ? 30.478 -17.669 -28.422 1.00 84.69 580 LYS A O 1
ATOM 4398 N N . SER A 1 581 ? 32.443 -18.690 -27.998 1.00 81.25 581 SER A N 1
ATOM 4399 C CA . SER A 1 581 ? 32.901 -18.789 -29.383 1.00 81.25 581 SER A CA 1
ATOM 4400 C C . SER A 1 581 ? 32.861 -20.241 -29.851 1.00 81.25 581 SER A C 1
ATOM 4402 O O . SER A 1 581 ? 33.369 -21.129 -29.167 1.00 81.25 581 SER A O 1
ATOM 4404 N N . TYR A 1 582 ? 32.300 -20.471 -31.031 1.00 79.69 582 TYR A N 1
ATOM 4405 C CA . TYR A 1 582 ? 32.258 -21.758 -31.719 1.00 79.69 582 TYR A CA 1
ATOM 4406 C C . TYR A 1 582 ? 33.068 -21.667 -33.006 1.00 79.69 582 TYR A C 1
ATOM 4408 O O . TYR A 1 582 ? 32.833 -20.773 -33.818 1.00 79.69 582 TYR A O 1
ATOM 4416 N N . GLN A 1 583 ? 34.007 -22.589 -33.206 1.00 77.75 583 GLN A N 1
ATOM 4417 C CA . GLN A 1 583 ? 34.861 -22.631 -34.398 1.00 77.75 583 GLN A CA 1
ATOM 4418 C C . GLN A 1 583 ? 34.069 -22.994 -35.672 1.00 77.75 583 GLN A C 1
ATOM 4420 O O . GLN A 1 583 ? 32.866 -23.260 -35.635 1.00 77.75 583 GLN A O 1
ATOM 4425 N N . ALA A 1 584 ? 34.719 -22.976 -36.838 1.00 69.38 584 ALA A N 1
ATOM 4426 C CA . ALA A 1 584 ? 34.079 -23.306 -38.117 1.00 69.38 584 ALA A CA 1
ATOM 4427 C C . ALA A 1 584 ? 33.517 -24.744 -38.174 1.00 69.38 584 ALA A C 1
ATOM 4429 O O . ALA A 1 584 ? 32.507 -24.987 -38.836 1.00 69.38 584 ALA A O 1
ATOM 4430 N N . ASP A 1 585 ? 34.141 -25.671 -37.446 1.00 72.50 585 ASP A N 1
ATOM 4431 C CA . ASP A 1 585 ? 33.758 -27.075 -37.278 1.00 72.50 585 ASP A CA 1
ATOM 4432 C C . ASP A 1 585 ? 32.887 -27.327 -36.029 1.00 72.50 585 ASP A C 1
ATOM 4434 O O . ASP A 1 585 ? 32.627 -28.476 -35.676 1.00 72.50 585 ASP A O 1
ATOM 4438 N N . GLN A 1 586 ? 32.369 -26.267 -35.402 1.00 78.25 586 GLN A N 1
ATOM 4439 C CA . GLN A 1 586 ? 31.452 -26.317 -34.262 1.00 78.25 586 GLN A CA 1
ATOM 4440 C C . GLN A 1 586 ? 30.243 -25.382 -34.484 1.00 78.25 586 GLN A C 1
ATOM 4442 O O . GLN A 1 586 ? 30.240 -24.523 -35.372 1.00 78.25 586 GLN A O 1
ATOM 4447 N N . GLY A 1 587 ? 29.189 -25.553 -33.685 1.00 79.62 587 GLY A N 1
ATOM 4448 C CA . GLY A 1 587 ? 27.918 -24.836 -33.803 1.00 79.62 587 GLY A CA 1
ATOM 4449 C C . GLY A 1 587 ? 26.934 -25.532 -34.747 1.00 79.62 587 GLY A C 1
ATOM 4450 O O . GLY A 1 587 ? 26.824 -26.755 -34.749 1.00 79.62 587 GLY A O 1
ATOM 4451 N N . VAL A 1 588 ? 26.191 -24.761 -35.545 1.00 80.56 588 VAL A N 1
ATOM 4452 C CA . VAL A 1 588 ? 25.197 -25.315 -36.482 1.00 80.56 588 VAL A CA 1
ATOM 4453 C C . VAL A 1 588 ? 25.875 -25.920 -37.708 1.00 80.56 588 VAL A C 1
ATOM 4455 O O . VAL A 1 588 ? 26.562 -25.210 -38.447 1.00 80.56 588 VAL A O 1
ATOM 4458 N N . GLN A 1 589 ? 25.605 -27.195 -37.972 1.00 79.94 589 GLN A N 1
ATOM 4459 C CA . GLN A 1 589 ? 26.049 -27.905 -39.170 1.00 79.94 589 GLN A CA 1
ATOM 4460 C C . GLN A 1 589 ? 24.903 -28.640 -39.851 1.00 79.94 589 GLN A C 1
ATOM 4462 O O . GLN A 1 589 ? 23.894 -28.970 -39.232 1.00 79.94 589 GLN A O 1
ATOM 4467 N N . LEU A 1 590 ? 25.073 -28.889 -41.147 1.00 80.69 590 LEU A N 1
ATOM 4468 C CA . LEU A 1 590 ? 24.112 -29.621 -41.958 1.00 80.69 590 LEU A CA 1
ATOM 4469 C C . LEU A 1 590 ? 24.563 -31.074 -42.096 1.00 80.69 590 LEU A C 1
ATOM 4471 O O . LEU A 1 590 ? 25.655 -31.323 -42.597 1.00 80.69 590 LEU A O 1
ATOM 4475 N N . GLN A 1 591 ? 23.730 -32.027 -41.696 1.00 81.88 591 GLN A N 1
ATOM 4476 C CA . GLN A 1 591 ? 23.971 -33.449 -41.908 1.00 81.88 591 GLN A CA 1
ATOM 4477 C C . GLN A 1 591 ? 23.232 -33.940 -43.155 1.00 81.88 591 GLN A C 1
ATOM 4479 O O . GLN A 1 591 ? 22.037 -33.688 -43.327 1.00 81.88 591 GLN A O 1
ATOM 4484 N N . LEU A 1 592 ? 23.952 -34.651 -44.025 1.00 79.19 592 LEU A N 1
ATOM 4485 C CA . LEU A 1 592 ? 23.375 -35.383 -45.153 1.00 79.19 592 LEU A CA 1
ATOM 4486 C C . LEU A 1 592 ? 23.266 -36.868 -44.802 1.00 79.19 592 LEU A C 1
ATOM 4488 O O . LEU A 1 592 ? 24.255 -37.593 -44.877 1.00 79.19 592 LEU A O 1
ATOM 4492 N N . ASP A 1 593 ? 22.065 -37.327 -44.462 1.00 72.44 593 ASP A N 1
ATOM 4493 C CA . ASP A 1 593 ? 21.801 -38.703 -44.017 1.00 72.44 593 ASP A CA 1
ATOM 4494 C C . ASP A 1 593 ? 21.446 -39.662 -45.156 1.00 72.44 593 ASP A C 1
ATOM 4496 O O . ASP A 1 593 ? 21.437 -40.880 -44.971 1.00 72.44 593 ASP A O 1
ATOM 4500 N N . SER A 1 594 ? 21.145 -39.134 -46.346 1.00 71.25 594 SER A N 1
ATOM 4501 C CA . SER A 1 594 ? 20.719 -39.935 -47.492 1.00 71.25 594 SER A CA 1
ATOM 4502 C C . SER A 1 594 ? 21.409 -39.522 -48.795 1.00 71.25 594 SER A C 1
ATOM 4504 O O . SER A 1 594 ? 21.449 -38.336 -49.125 1.00 71.25 594 SER A O 1
ATOM 4506 N N . PRO A 1 595 ? 21.868 -40.489 -49.616 1.00 62.34 595 PRO A N 1
ATOM 4507 C CA . PRO A 1 595 ? 22.372 -40.216 -50.961 1.00 62.34 595 PRO A CA 1
ATOM 4508 C C . PRO A 1 595 ? 21.272 -39.783 -51.950 1.00 62.34 595 PRO A C 1
ATOM 4510 O O . PRO A 1 595 ? 21.586 -39.421 -53.080 1.00 62.34 595 PRO A O 1
ATOM 4513 N N . ALA A 1 596 ? 19.991 -39.827 -51.556 1.00 64.19 596 ALA A N 1
ATOM 4514 C CA . ALA A 1 596 ? 18.849 -39.483 -52.409 1.00 64.19 596 ALA A CA 1
ATOM 4515 C C . ALA A 1 596 ? 18.475 -37.985 -52.405 1.00 64.19 596 ALA A C 1
ATOM 4517 O O . ALA A 1 596 ? 17.517 -37.592 -53.072 1.00 64.19 596 ALA A O 1
ATOM 4518 N N . VAL A 1 597 ? 19.204 -37.144 -51.665 1.00 69.06 597 VAL A N 1
ATOM 4519 C CA . VAL A 1 597 ? 18.972 -35.694 -51.639 1.00 69.06 597 VAL A CA 1
ATOM 4520 C C . VAL A 1 597 ? 19.323 -35.090 -53.003 1.00 69.06 597 VAL A C 1
ATOM 4522 O O . VAL A 1 597 ? 20.460 -35.176 -53.468 1.00 69.06 597 VAL A O 1
ATOM 4525 N N . GLN A 1 598 ? 18.341 -34.468 -53.658 1.00 69.88 598 GLN A N 1
ATOM 4526 C CA . GLN A 1 598 ? 18.538 -33.845 -54.967 1.00 69.88 598 GLN A CA 1
ATOM 4527 C C . GLN A 1 598 ? 19.304 -32.520 -54.859 1.00 69.88 598 GLN A C 1
ATOM 4529 O O . GLN A 1 598 ? 19.293 -31.849 -53.826 1.00 69.88 598 GLN A O 1
ATOM 4534 N N . LYS A 1 599 ? 19.952 -32.107 -55.952 1.00 67.25 599 LYS A N 1
ATOM 4535 C CA . LYS A 1 599 ? 20.581 -30.786 -56.036 1.00 67.25 599 LYS A CA 1
ATOM 4536 C C . LYS A 1 599 ? 19.509 -29.697 -55.958 1.00 67.25 599 LYS A C 1
ATOM 4538 O O . LYS A 1 599 ? 18.588 -29.676 -56.768 1.00 67.25 599 LYS A O 1
ATOM 4543 N N . GLY A 1 600 ? 19.678 -28.763 -55.029 1.00 69.12 600 GLY A N 1
ATOM 4544 C CA . GLY A 1 600 ? 18.739 -27.670 -54.807 1.00 69.12 600 GLY A CA 1
ATOM 4545 C C . GLY A 1 600 ? 19.344 -26.556 -53.961 1.00 69.12 600 GLY A C 1
ATOM 4546 O O . GLY A 1 600 ? 20.513 -26.617 -53.575 1.00 69.12 600 GLY A O 1
ATOM 4547 N N . THR A 1 601 ? 18.540 -25.525 -53.709 1.00 72.00 601 THR A N 1
ATOM 4548 C CA . THR A 1 601 ? 18.821 -24.533 -52.667 1.00 72.00 601 THR A CA 1
ATOM 4549 C C . THR A 1 601 ? 17.909 -24.839 -51.495 1.00 72.00 601 THR A C 1
ATOM 4551 O O . THR A 1 601 ? 16.687 -24.831 -51.657 1.00 72.00 601 THR A O 1
ATOM 4554 N N . TYR A 1 602 ? 18.511 -25.094 -50.341 1.00 76.25 602 TYR A N 1
ATOM 4555 C CA . TYR A 1 602 ? 17.786 -25.371 -49.111 1.00 76.25 602 TYR A CA 1
ATOM 4556 C C . TYR A 1 602 ? 18.033 -24.262 -48.101 1.00 76.25 602 TYR A C 1
ATOM 4558 O O . TYR A 1 602 ? 19.145 -23.724 -48.032 1.00 76.25 602 TYR A O 1
ATOM 4566 N N . ASN A 1 603 ? 16.987 -23.925 -47.355 1.00 77.25 603 ASN A N 1
ATOM 4567 C CA . ASN A 1 603 ? 17.002 -22.932 -46.312 1.00 77.25 603 ASN A CA 1
ATOM 4568 C C . ASN A 1 603 ? 16.416 -23.451 -45.000 1.00 77.25 603 ASN A C 1
ATOM 4570 O O . ASN A 1 603 ? 15.552 -24.325 -44.967 1.00 77.25 603 ASN A O 1
ATOM 4574 N N . ALA A 1 604 ? 16.920 -22.889 -43.911 1.00 76.12 604 ALA A N 1
ATOM 4575 C CA . ALA A 1 604 ? 16.387 -23.089 -42.577 1.00 76.12 604 ALA A CA 1
ATOM 4576 C C . ALA A 1 604 ? 16.664 -21.849 -41.733 1.00 76.12 604 ALA A C 1
ATOM 4578 O O . ALA A 1 604 ? 17.754 -21.278 -41.815 1.00 76.12 604 ALA A O 1
ATOM 4579 N N . THR A 1 605 ? 15.695 -21.448 -40.921 1.00 77.88 605 THR A N 1
ATOM 4580 C CA . THR A 1 605 ? 15.789 -20.334 -39.984 1.00 77.88 605 THR A CA 1
ATOM 4581 C C . THR A 1 605 ? 15.807 -20.878 -38.559 1.00 77.88 605 THR A C 1
ATOM 4583 O O . THR A 1 605 ? 14.860 -21.530 -38.121 1.00 77.88 605 THR A O 1
ATOM 4586 N N . ILE A 1 606 ? 16.883 -20.599 -37.826 1.00 76.50 606 ILE A N 1
ATOM 4587 C CA . ILE A 1 606 ? 17.057 -20.993 -36.423 1.00 76.50 606 ILE A CA 1
ATOM 4588 C C . ILE A 1 606 ? 16.850 -19.775 -35.545 1.00 76.50 606 ILE A C 1
ATOM 4590 O O . ILE A 1 606 ? 17.511 -18.774 -35.788 1.00 76.50 606 ILE A O 1
ATOM 4594 N N . GLN A 1 607 ? 16.013 -19.870 -34.518 1.00 78.44 607 GLN A N 1
ATOM 4595 C CA . GLN A 1 607 ? 15.847 -18.847 -33.490 1.00 78.44 607 GLN A CA 1
ATOM 4596 C C . GLN A 1 607 ? 16.681 -19.163 -32.245 1.00 78.44 607 GLN A C 1
ATOM 4598 O O . GLN A 1 607 ? 16.718 -20.308 -31.788 1.00 78.44 607 GLN A O 1
ATOM 4603 N N . TRP A 1 608 ? 17.282 -18.118 -31.679 1.00 74.38 608 TRP A N 1
ATOM 4604 C CA . TRP A 1 608 ? 18.109 -18.120 -30.477 1.00 74.38 608 TRP A CA 1
ATOM 4605 C C . TRP A 1 608 ? 17.441 -17.291 -29.387 1.00 74.38 608 TRP A C 1
ATOM 4607 O O . TRP A 1 608 ? 17.073 -16.141 -29.623 1.00 74.38 608 TRP A O 1
ATOM 4617 N N . ASN A 1 609 ? 17.309 -17.847 -28.187 1.00 71.19 609 ASN A N 1
ATOM 4618 C CA . ASN A 1 609 ? 16.710 -17.147 -27.052 1.00 71.19 609 ASN A CA 1
ATOM 4619 C C . ASN A 1 609 ? 17.683 -17.135 -25.873 1.00 71.19 609 ASN A C 1
ATOM 4621 O O . ASN A 1 609 ? 18.245 -18.174 -25.534 1.00 71.19 609 ASN A O 1
ATOM 4625 N N . LEU A 1 610 ? 17.847 -15.975 -25.237 1.00 70.44 610 LEU A N 1
ATOM 4626 C CA . LEU A 1 610 ? 18.428 -15.870 -23.901 1.00 70.44 610 LEU A CA 1
ATOM 4627 C C . LEU A 1 610 ? 17.296 -16.018 -22.894 1.00 70.44 610 LEU A C 1
ATOM 4629 O O . LEU A 1 610 ? 16.316 -15.276 -22.954 1.00 70.44 610 LEU A O 1
ATOM 4633 N N . VAL A 1 611 ? 17.427 -16.973 -21.989 1.00 67.62 611 VAL A N 1
ATOM 4634 C CA . VAL A 1 611 ? 16.471 -17.197 -20.908 1.00 67.62 611 VAL A CA 1
ATOM 4635 C C . VAL A 1 611 ? 17.216 -17.200 -19.581 1.00 67.62 611 VAL A C 1
ATOM 4637 O O . VAL A 1 611 ? 18.432 -17.418 -19.536 1.00 67.62 611 VAL A O 1
ATOM 4640 N N . ASP A 1 612 ? 16.494 -16.958 -18.493 1.00 68.62 612 ASP A N 1
ATOM 4641 C CA . ASP A 1 612 ? 17.046 -17.174 -17.161 1.00 68.62 612 ASP A CA 1
ATOM 4642 C C . ASP A 1 612 ? 17.532 -18.633 -17.044 1.00 68.62 612 ASP A C 1
ATOM 4644 O O . ASP A 1 612 ? 17.002 -19.538 -17.695 1.00 68.62 612 ASP A O 1
ATOM 4648 N N . GLY A 1 613 ? 18.615 -18.852 -16.297 1.00 61.28 613 GLY A N 1
ATOM 4649 C CA . GLY A 1 613 ? 19.216 -20.166 -16.100 1.00 61.28 613 GLY A CA 1
ATOM 4650 C C . GLY A 1 613 ? 18.183 -21.146 -15.543 1.00 61.28 613 GLY A C 1
ATOM 4651 O O . GLY A 1 613 ? 17.128 -20.730 -15.068 1.00 61.28 613 GLY A O 1
ATOM 4652 N N . PRO A 1 614 ? 18.438 -22.448 -15.700 1.00 44.56 614 PRO A N 1
ATOM 4653 C CA . PRO A 1 614 ? 17.410 -23.455 -15.936 1.00 44.56 614 PRO A CA 1
ATOM 4654 C C . PRO A 1 614 ? 16.240 -23.429 -14.939 1.00 44.56 614 PRO A C 1
ATOM 4656 O O . PRO A 1 614 ? 16.443 -23.269 -13.736 1.00 44.56 614 PRO A O 1
ATOM 4659 N N . ASN A 1 615 ? 15.033 -23.669 -15.471 1.00 37.41 615 ASN A N 1
ATOM 4660 C CA . ASN A 1 615 ? 13.955 -24.325 -14.719 1.00 37.41 615 ASN A CA 1
ATOM 4661 C C . ASN A 1 615 ? 14.426 -25.669 -14.160 1.00 37.41 615 ASN A C 1
ATOM 4663 O O . ASN A 1 615 ? 15.121 -26.394 -14.916 1.00 37.41 615 ASN A O 1
#

Foldseek 3Di:
DVVVVVVVVVVVVVVVVPPPLPAWDWDWDADPVRDIETETQAQVVLQVCQPPPADAAYHYEYPAAYEHDQAEREHDALYEYEYEPVQHAYWYAPHQHRAHEAFEQYEYEYENYAAADPAAEQKDAQQQRHAHRRRHRGGMIGRAFLAARYAYPAQNGYYNYEYEYENHEHHHQRHNHQPPTWGAHHHAANYEYEYYAEEYAAEEETCHEVYDYLEYEYPEHEYEAHYAYADAYDENEDDPAEDEGEYYYAAHYEYAAAHQRYEHEHEYEDHHEYEYYFNAEEHARAARYPEYYDYDEAHEYEYYQEALYEEEHEYQYAHEPVYVYEYEYEYEAQGHEEYEHQAQENYQDAHDPRYEAEYENHQKYKYAYHDDDDDQQRRFPQDHPDPDDRWFHFYWYHYPFQQAWQKFFAANVRHTPDDPPPPPLQDPCRQRATDDDTPVCLQPRSPPDDGHDRCDPVSSVRNRSGNMMMIGDDQKDKAKPDDDSALKDKAKDFPPDDDDDWDWAFGDDDDKKTKIKMQGRPPPQRFKFKKKAWPDWPDDPQKFKWAFDPPDTHTHHRDIDTSDTSPPDWDDPDVRITMDMAIRPGGIIMIRRGPPDDGDIIMIMMGMDMDGHDD

Secondary structure (DSSP, 8-state):
-HHHHHHHHHHHHHHHHT--------EEEE-TTS-EEEEESSTHHHHHHHHHS--SSEEEEESS-EE--SS-EEPPTT-EEEEE-TT--EEEESSS--SEEP-SS-EEEEES-EEE--SSBS-B-S-TTS--TTS-S-S-EES--TTBSEEE--TTTSTT-EEEEES-EEE-TT--B--SS---SEEETT--EEEESEEEEEEES-SS-SEEESEEEE-SSEEEEEEE-SS--EEEE--STTPEEEEEE-TT-EEEEE-TT--EEEEEESS-EEEEEESSEEEEEETTEEEEEEESSS--EEEEE-TT-EEEEEESS-B---SSS-EEEEE-TT-EEEEEESSSBSBSSPPPTT-EEEE-S-SEEEEEE--SS--TT--BTT--SSSS------EEE--SSTT-EEEEEE-TTS-BSS---TT-TT---EE-S---S-GGGGGTTTTT-TT-PPPPHHHHHHHHT-SEEEEEE---EEEESSS--SSEEEEEEE-S---SSSEEEPPSSSS-EEEEEEE--SSSS--EEEEEEEEEE-PPTTEEEEEEETTEEEE--SS-EEEEETTS--EEEETTEEEEEEETTSEEEEEE--TTPPS-EEEEEEEEEEEESP-

pLDDT: mean 70.96, std 19.21, range [22.0, 98.62]

Radius of gyration: 34.44 Å; chains: 1; bounding box: 94×68×104 Å

Sequence (615 aa):
MRKFFLILLSWALTSLFFIQSSQASITQETDGNGVTWYVITAGNDFNTLLTSSATSPMNIRASRDLTLPTSPVTIPNGLTLTIDMNNFALYSCYGYDSIFHVGTNQTIRLANMQMTATGNNNELVNNPNVPKPDGTMNGSVRYNYYYGLFYSADQNYSAGSKLTYQNVQMNLGSITTWGGSGGQPFYTRGLPVNFSGNNYFNFPAGRQEFMEGQGFSVLDGTTQITGSGNSSYVPITNGTAGSVGGISVNAGAQLTVNLPNQTGTFFYSNGHNFSLINQGNLQMNLASITNFMSGTTDTPIAYTFGPTSSTNINTNNLFNYATTSPVNTLFDNHAQFTYTSLTNAFWYNNPDSNDSFTIKNADRVRFNTQNAGTPVGQSAVFRNSSTGGNTSMPITISTTSPLGYDITGYALNGNPLIGRTTNSTNAAFGVVGSFYPSLGNLASGLTTGPDGQYPTSTGVQVYQSAPALEFTRNVGMLTFASTPLDTALTFNYQTNMISPGGSLLPRNGTNNAMDFVITDSRAEMPNFSVQASIVSDNLPTGMALHWLDSGNNNTLSATPFNIFTQDSPLELLAPFTYRKSYQADQGVQLQLDSPAVQKGTYNATIQWNLVDGPN